Protein AF-0000000076213242 (afdb_homodimer)

Structure (mmCIF, N/CA/C/O backbone):
data_AF-0000000076213242-model_v1
#
loop_
_entity.id
_entity.type
_entity.pdbx_description
1 polymer 'Uncharacterized protein'
#
loop_
_atom_site.group_PDB
_atom_site.id
_atom_site.type_symbol
_atom_site.label_atom_id
_atom_site.label_alt_id
_atom_site.label_comp_id
_atom_site.label_asym_id
_atom_site.label_entity_id
_atom_site.label_seq_id
_atom_site.pdbx_PDB_ins_code
_atom_site.Cartn_x
_atom_site.Cartn_y
_atom_site.Cartn_z
_atom_site.occupancy
_atom_site.B_iso_or_equiv
_atom_site.auth_seq_id
_atom_site.auth_comp_id
_atom_site.auth_asym_id
_atom_site.auth_atom_id
_atom_site.pdbx_PDB_model_num
ATOM 1 N N . MET A 1 1 ? 9.289 -18.594 -24.891 1 31.36 1 MET A N 1
ATOM 2 C CA . MET A 1 1 ? 7.875 -18.328 -24.656 1 31.36 1 MET A CA 1
ATOM 3 C C . MET A 1 1 ? 7.633 -17.875 -23.219 1 31.36 1 MET A C 1
ATOM 5 O O . MET A 1 1 ? 6.742 -17.062 -22.953 1 31.36 1 MET A O 1
ATOM 9 N N . ALA A 1 2 ? 8.18 -18.656 -22.109 1 41.12 2 ALA A N 1
ATOM 10 C CA . ALA A 1 2 ? 8.242 -18.391 -20.688 1 41.12 2 ALA A CA 1
ATOM 11 C C . ALA A 1 2 ? 8.836 -17.016 -20.406 1 41.12 2 ALA A C 1
ATOM 13 O O . ALA A 1 2 ? 8.562 -16.422 -19.359 1 41.12 2 ALA A O 1
ATOM 14 N N . LYS A 1 3 ? 9.719 -16.641 -21.266 1 46.53 3 LYS A N 1
ATOM 15 C CA . LYS A 1 3 ? 10.508 -15.422 -21.312 1 46.53 3 LYS A CA 1
ATOM 16 C C . LYS A 1 3 ? 9.617 -14.188 -21.328 1 46.53 3 LYS A C 1
ATOM 18 O O . LYS A 1 3 ? 9.945 -13.172 -20.703 1 46.53 3 LYS A O 1
ATOM 23 N N . SER A 1 4 ? 8.383 -14.258 -21.953 1 49.53 4 SER A N 1
ATOM 24 C CA . SER A 1 4 ? 7.57 -13.109 -22.344 1 49.53 4 SER A CA 1
ATOM 25 C C . SER A 1 4 ? 6.75 -12.586 -21.172 1 49.53 4 SER A C 1
ATOM 27 O O . SER A 1 4 ? 6.586 -11.367 -21.016 1 49.53 4 SER A O 1
ATOM 29 N N . ARG A 1 5 ? 6.305 -13.531 -20.297 1 53.81 5 ARG A N 1
ATOM 30 C CA . ARG A 1 5 ? 5.348 -13.055 -19.297 1 53.81 5 ARG A CA 1
ATOM 31 C C . ARG A 1 5 ? 6.055 -12.359 -18.141 1 53.81 5 ARG A C 1
ATOM 33 O O . ARG A 1 5 ? 5.535 -11.391 -17.594 1 53.81 5 ARG A O 1
ATOM 40 N N . GLY A 1 6 ? 7.336 -12.852 -17.781 1 57.22 6 GLY A N 1
ATOM 41 C CA . GLY A 1 6 ? 8.141 -12.109 -16.828 1 57.22 6 GLY A CA 1
ATOM 42 C C . GLY A 1 6 ? 8.367 -10.664 -17.234 1 57.22 6 GLY A C 1
ATOM 43 O O . GLY A 1 6 ? 8.445 -9.781 -16.375 1 57.22 6 GLY A O 1
ATOM 44 N N . ASP A 1 7 ? 8.133 -10.57 -18.453 1 73.06 7 ASP A N 1
ATOM 45 C CA . ASP A 1 7 ? 8.414 -9.25 -19.016 1 73.06 7 ASP A CA 1
ATOM 46 C C . ASP A 1 7 ? 7.234 -8.305 -18.828 1 73.06 7 ASP A C 1
ATOM 48 O O . ASP A 1 7 ? 7.418 -7.113 -18.578 1 73.06 7 ASP A O 1
ATOM 52 N N . TRP A 1 8 ? 6.07 -8.961 -18.672 1 80.81 8 TRP A N 1
ATOM 53 C CA . TRP A 1 8 ? 4.91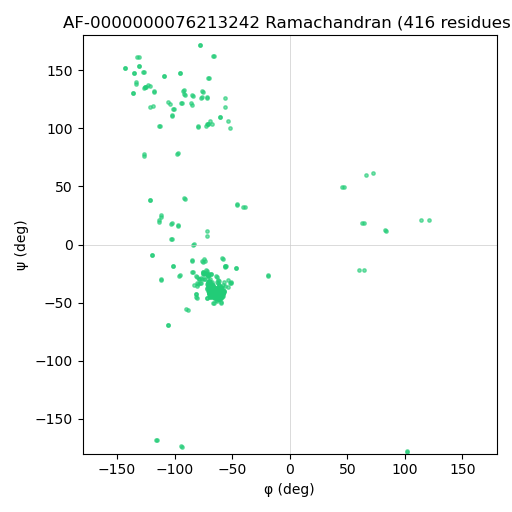4 -8.078 -18.547 1 80.81 8 TRP A CA 1
AT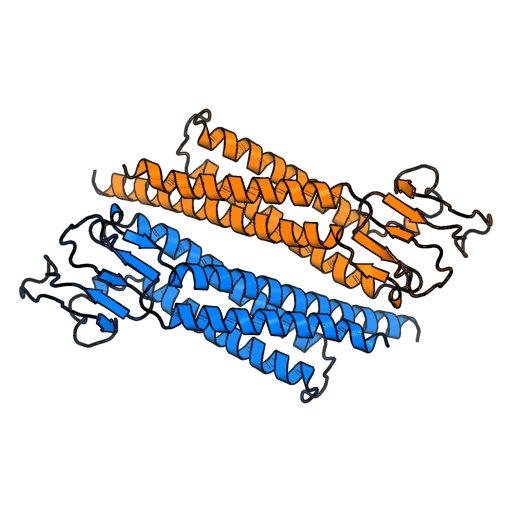OM 54 C C . TRP A 1 8 ? 4.824 -7.477 -17.156 1 80.81 8 TRP A C 1
ATOM 56 O O . TRP A 1 8 ? 4.426 -6.32 -16.984 1 80.81 8 TRP A O 1
ATOM 66 N N . LEU A 1 9 ? 5.238 -8.188 -16.156 1 86 9 LEU A N 1
ATOM 67 C CA . LEU A 1 9 ? 5.215 -7.668 -14.797 1 86 9 LEU A CA 1
ATOM 68 C C . LEU A 1 9 ? 6.258 -6.574 -14.609 1 86 9 LEU A C 1
ATOM 70 O O . LEU A 1 9 ? 6.023 -5.605 -13.883 1 86 9 LEU A O 1
ATOM 74 N N . LEU A 1 10 ? 7.367 -6.805 -15.258 1 87.62 10 LEU A N 1
ATOM 75 C CA . LEU A 1 10 ? 8.391 -5.77 -15.195 1 87.62 10 LEU A CA 1
ATOM 76 C C . LEU A 1 10 ? 7.934 -4.504 -15.906 1 87.62 10 LEU A C 1
ATOM 78 O O . LEU A 1 10 ? 8.188 -3.395 -15.438 1 87.62 10 LEU A O 1
ATOM 82 N N . VAL A 1 11 ? 7.242 -4.695 -17 1 91.06 11 VAL A N 1
ATOM 83 C CA . VAL A 1 11 ? 6.711 -3.557 -17.734 1 91.06 11 VAL A CA 1
ATOM 84 C C . VAL A 1 11 ? 5.641 -2.857 -16.906 1 91.06 11 VAL A C 1
ATOM 86 O O . VAL A 1 11 ? 5.609 -1.626 -16.828 1 91.06 11 VAL A O 1
ATOM 89 N N . ALA A 1 12 ? 4.789 -3.646 -16.297 1 91.19 12 ALA A N 1
ATOM 90 C CA . ALA A 1 12 ? 3.771 -3.072 -15.422 1 91.19 12 ALA A CA 1
ATOM 91 C C . ALA A 1 12 ? 4.41 -2.305 -14.273 1 91.19 12 ALA A C 1
ATOM 93 O O . ALA A 1 12 ? 3.961 -1.211 -13.922 1 91.19 12 ALA A O 1
ATOM 94 N N . GLY A 1 13 ? 5.465 -2.908 -13.703 1 93.69 13 GLY A N 1
ATOM 95 C CA . GLY A 1 13 ? 6.191 -2.225 -12.641 1 93.69 13 GLY A CA 1
ATOM 96 C C . GLY A 1 13 ? 6.781 -0.899 -13.086 1 93.69 13 GLY A C 1
ATOM 97 O O . GLY A 1 13 ? 6.723 0.087 -12.344 1 93.69 13 GLY A O 1
ATOM 98 N N . LEU A 1 14 ? 7.254 -0.902 -14.242 1 93.81 14 LEU A N 1
ATOM 99 C CA . LEU A 1 14 ? 7.867 0.308 -14.781 1 93.81 14 LEU A CA 1
ATOM 100 C C . LEU A 1 14 ? 6.812 1.378 -15.047 1 93.81 14 LEU A C 1
ATOM 102 O O . LEU A 1 14 ? 7.035 2.559 -14.766 1 93.81 14 LEU A O 1
ATOM 106 N N . VAL A 1 15 ? 5.695 1 -15.578 1 94.81 15 VAL A N 1
ATOM 107 C CA . VAL A 1 15 ? 4.625 1.944 -15.867 1 94.81 15 VAL A CA 1
ATOM 108 C C . VAL A 1 15 ? 4.102 2.555 -14.57 1 94.81 15 VAL A C 1
ATOM 110 O O . VAL A 1 15 ? 3.945 3.773 -14.469 1 94.81 15 VAL A O 1
ATOM 113 N N . PHE A 1 16 ? 3.914 1.715 -13.602 1 96.06 16 PHE A N 1
ATOM 114 C CA . PHE A 1 16 ? 3.438 2.213 -12.32 1 96.06 16 PHE A CA 1
ATOM 115 C C . PHE A 1 16 ? 4.48 3.113 -11.664 1 96.06 16 PHE A C 1
ATOM 117 O O . PHE A 1 16 ? 4.141 4.152 -11.094 1 96.06 16 PHE A O 1
ATOM 124 N N . SER A 1 17 ? 5.715 2.693 -11.758 1 96.69 17 SER A N 1
ATOM 125 C CA . SER A 1 17 ? 6.773 3.504 -11.164 1 96.69 17 SER A CA 1
ATOM 126 C C . SER A 1 17 ? 6.938 4.824 -11.906 1 96.69 17 SER A C 1
ATOM 128 O O . SER A 1 17 ? 7.258 5.852 -11.305 1 96.69 17 SER A O 1
ATOM 130 N N . GLY A 1 18 ? 6.738 4.789 -13.211 1 96.75 18 GLY A N 1
ATOM 131 C CA . GLY A 1 18 ? 6.801 6.023 -13.977 1 96.75 18 GLY A CA 1
ATOM 132 C C . GLY A 1 18 ? 5.719 7.02 -13.602 1 96.75 18 GLY A C 1
ATOM 133 O O . GLY A 1 18 ? 6.004 8.203 -13.391 1 96.75 18 GLY A O 1
ATOM 134 N N . PHE A 1 19 ? 4.523 6.535 -13.469 1 97.12 19 PHE A N 1
ATOM 135 C CA . PHE A 1 19 ? 3.432 7.395 -13.039 1 97.12 19 PHE A CA 1
ATOM 136 C C . PHE A 1 19 ? 3.658 7.879 -11.609 1 97.12 19 PHE A C 1
ATOM 138 O O . PHE A 1 19 ? 3.355 9.031 -11.281 1 97.12 19 PHE A O 1
ATOM 145 N N . ALA A 1 20 ? 4.129 6.969 -10.789 1 97.88 20 ALA A N 1
ATOM 146 C CA . ALA A 1 20 ? 4.426 7.348 -9.406 1 97.88 20 ALA A CA 1
ATOM 147 C C . ALA A 1 20 ? 5.441 8.484 -9.359 1 97.88 20 ALA A C 1
ATOM 149 O O . ALA A 1 20 ? 5.293 9.43 -8.57 1 97.88 20 ALA A O 1
ATOM 150 N N . LEU A 1 21 ? 6.41 8.398 -10.156 1 97.75 21 LEU A N 1
ATOM 151 C CA . LEU A 1 21 ? 7.438 9.438 -10.211 1 97.75 21 LEU A CA 1
ATOM 152 C C . LEU A 1 21 ? 6.84 10.773 -10.641 1 97.75 21 LEU A C 1
ATOM 154 O O . LEU A 1 21 ? 7.176 11.82 -10.086 1 97.75 21 LEU A O 1
ATOM 158 N N . LEU A 1 22 ? 5.973 10.727 -11.602 1 97.19 22 LEU A N 1
ATOM 159 C CA . LEU A 1 22 ? 5.328 11.938 -12.086 1 97.19 22 LEU A CA 1
ATOM 160 C C . LEU A 1 22 ? 4.551 12.625 -10.969 1 97.19 22 LEU A C 1
ATOM 162 O O . LEU A 1 22 ? 4.719 13.82 -10.734 1 97.19 22 LEU A O 1
ATOM 166 N N . PHE A 1 23 ? 3.775 11.875 -10.312 1 97.5 23 PHE A N 1
ATOM 167 C CA . PHE A 1 23 ? 2.98 12.438 -9.227 1 97.5 23 PHE A CA 1
ATOM 168 C C . PHE A 1 23 ? 3.875 12.891 -8.078 1 97.5 23 PHE A C 1
ATOM 170 O O . PHE A 1 23 ? 3.582 13.891 -7.418 1 97.5 23 PHE A O 1
ATOM 177 N N . LEU A 1 24 ? 4.906 12.148 -7.836 1 97.12 24 LEU A N 1
ATOM 178 C CA . LEU A 1 24 ? 5.828 12.516 -6.766 1 97.12 24 LEU A CA 1
ATOM 179 C C . LEU A 1 24 ? 6.531 13.836 -7.074 1 97.12 24 LEU A C 1
ATOM 181 O O . LEU A 1 24 ? 6.695 14.68 -6.191 1 97.12 24 LEU A O 1
ATOM 185 N N . VAL A 1 25 ? 6.875 14.031 -8.305 1 96.69 25 VAL A N 1
ATOM 186 C CA . VAL A 1 25 ? 7.543 15.266 -8.711 1 96.69 25 VAL A CA 1
ATOM 187 C C . VAL A 1 25 ? 6.582 16.438 -8.586 1 96.69 25 VAL A C 1
ATOM 189 O O . VAL A 1 25 ? 6.969 17.516 -8.117 1 96.69 25 VAL A O 1
ATOM 192 N N . ILE A 1 26 ? 5.367 16.188 -8.938 1 95.31 26 ILE A N 1
ATOM 193 C CA . ILE A 1 26 ? 4.363 17.25 -8.828 1 95.31 26 ILE A CA 1
ATOM 194 C C . ILE A 1 26 ? 4.188 17.641 -7.363 1 95.31 26 ILE A C 1
ATOM 196 O O . ILE A 1 26 ? 4.18 18.828 -7.027 1 95.31 26 ILE A O 1
ATOM 200 N N . GLY A 1 27 ? 4.105 16.688 -6.562 1 94.81 27 GLY A N 1
ATOM 201 C CA . GLY A 1 27 ? 3.945 16.969 -5.145 1 94.81 27 GLY A CA 1
ATOM 202 C C . GLY A 1 27 ? 5.195 17.547 -4.504 1 94.81 27 GLY A C 1
ATOM 203 O O . GLY A 1 27 ? 5.109 18.375 -3.592 1 94.81 27 GLY A O 1
ATOM 204 N N . PHE A 1 28 ? 6.285 17.156 -4.992 1 94.75 28 PHE A N 1
ATOM 205 C CA . PHE A 1 28 ? 7.566 17.594 -4.445 1 94.75 28 PHE A CA 1
ATOM 206 C C . PHE A 1 28 ? 7.855 19.031 -4.828 1 94.75 28 PHE A C 1
ATOM 208 O O . PHE A 1 28 ? 8.406 19.797 -4.031 1 94.75 28 PHE A O 1
ATOM 215 N N . ALA A 1 29 ? 7.363 19.469 -5.953 1 92.69 29 ALA A N 1
ATOM 216 C CA . ALA A 1 29 ? 7.77 20.766 -6.492 1 92.69 29 ALA A CA 1
ATOM 217 C C . ALA A 1 29 ? 6.707 21.828 -6.23 1 92.69 29 ALA A C 1
ATOM 219 O O . ALA A 1 29 ? 7 23.016 -6.234 1 92.69 29 ALA A O 1
ATOM 220 N N . THR A 1 30 ? 5.484 21.469 -5.93 1 91.5 30 THR A N 1
ATOM 221 C CA . THR A 1 30 ? 4.418 22.469 -5.805 1 91.5 30 THR A CA 1
ATOM 222 C C . THR A 1 30 ? 4.23 22.875 -4.348 1 91.5 30 THR A C 1
ATOM 224 O O . THR A 1 30 ? 4.449 22.078 -3.438 1 91.5 30 THR A O 1
ATOM 227 N N . PRO A 1 31 ? 3.848 24.125 -4.125 1 90.12 31 PRO A N 1
ATOM 228 C CA . PRO A 1 31 ? 3.59 24.609 -2.764 1 90.12 31 PRO A CA 1
ATOM 229 C C . PRO A 1 31 ? 2.133 24.438 -2.342 1 90.12 31 PRO A C 1
ATOM 231 O O . PRO A 1 31 ? 1.54 25.344 -1.759 1 90.12 31 PRO A O 1
ATOM 234 N N . HIS A 1 32 ? 1.486 23.312 -2.713 1 90.5 32 HIS A N 1
ATOM 235 C CA . HIS A 1 32 ? 0.062 23.141 -2.447 1 90.5 32 HIS A CA 1
ATOM 236 C C . HIS A 1 32 ? -0.198 21.906 -1.591 1 90.5 32 HIS A C 1
ATOM 238 O O . HIS A 1 32 ? -1.144 21.156 -1.845 1 90.5 32 HIS A O 1
ATOM 244 N N . TRP A 1 33 ? 0.698 21.688 -0.646 1 89.88 33 TRP A N 1
ATOM 245 C CA . TRP A 1 33 ? 0.417 20.609 0.296 1 89.88 33 TRP A CA 1
ATOM 246 C C . TRP A 1 33 ? -0.704 21 1.254 1 89.88 33 TRP A C 1
ATOM 248 O O . TRP A 1 33 ? -1.64 20.234 1.475 1 89.88 33 TRP A O 1
ATOM 258 N N . LEU A 1 34 ? -0.53 22.25 1.741 1 87.31 34 LEU A N 1
ATOM 259 C CA . LEU A 1 34 ? -1.499 22.828 2.668 1 87.31 34 LEU A CA 1
ATOM 260 C C . LEU A 1 34 ? -1.996 24.172 2.166 1 87.31 34 LEU A C 1
ATOM 262 O O . LEU A 1 34 ? -1.209 24.984 1.675 1 87.31 34 LEU A O 1
ATOM 266 N N . GLU A 1 35 ? -3.322 24.328 2.262 1 86.31 35 GLU A N 1
ATOM 267 C CA . GLU A 1 35 ? -3.896 25.594 1.806 1 86.31 35 GLU A CA 1
ATOM 268 C C . GLU A 1 35 ? -4.922 26.125 2.803 1 86.31 35 GLU A C 1
ATOM 270 O O . GLU A 1 35 ? -5.605 25.344 3.473 1 86.31 35 GLU A O 1
ATOM 275 N N . LEU A 1 36 ? -4.98 27.422 2.869 1 81.5 36 LEU A N 1
ATOM 276 C CA . LEU A 1 36 ? -5.977 28.094 3.703 1 81.5 36 LEU A CA 1
ATOM 277 C C . LEU A 1 36 ? -7.352 28.031 3.047 1 81.5 36 LEU A C 1
ATOM 279 O O . LEU A 1 36 ? -7.477 28.234 1.834 1 81.5 36 LEU A O 1
ATOM 283 N N . ASP A 1 37 ? -8.258 27.625 3.932 1 74.12 37 ASP A N 1
ATOM 284 C CA . ASP A 1 37 ? -9.633 27.641 3.434 1 74.12 37 ASP A CA 1
ATOM 285 C C . ASP A 1 37 ? -10.141 29.062 3.273 1 74.12 37 ASP A C 1
ATOM 287 O O . ASP A 1 37 ? -10.266 29.797 4.254 1 74.12 37 ASP A O 1
ATOM 291 N N . THR A 1 38 ? -10.195 29.5 2.119 1 65.88 38 THR A N 1
ATOM 292 C CA . THR A 1 38 ? -10.594 30.859 1.806 1 65.88 38 THR A CA 1
ATOM 293 C C . THR A 1 38 ? -11.977 31.172 2.375 1 65.88 38 THR A C 1
ATOM 295 O O . THR A 1 38 ? -12.398 32.312 2.402 1 65.88 38 THR A O 1
ATOM 298 N N . LYS A 1 39 ? -12.727 30.125 2.697 1 62.72 39 LYS A N 1
ATOM 299 C CA . LYS A 1 39 ? -14.062 30.406 3.221 1 62.72 39 LYS A CA 1
ATOM 300 C C . LYS A 1 39 ? -13.984 31.141 4.555 1 62.72 39 LYS A C 1
ATOM 302 O O . LYS A 1 39 ? -14.93 31.844 4.941 1 62.72 39 LYS A O 1
ATOM 307 N N . PHE A 1 40 ? -12.859 30.844 5.184 1 56.56 40 PHE A N 1
ATOM 308 C CA . PHE A 1 40 ? -12.758 31.516 6.469 1 56.56 40 PHE A CA 1
ATOM 309 C C . PHE A 1 40 ? -11.922 32.781 6.352 1 56.56 40 PHE A C 1
ATOM 311 O O . PHE A 1 40 ? -10.773 32.75 5.902 1 56.56 40 PHE A O 1
ATOM 318 N N . ILE A 1 41 ? -12.383 33.812 5.887 1 51.84 41 ILE A N 1
ATOM 319 C CA . ILE A 1 41 ? -11.805 35.125 5.719 1 51.84 41 ILE A CA 1
ATOM 320 C C . ILE A 1 41 ? -10.961 35.5 6.941 1 51.84 41 ILE A C 1
ATOM 322 O O . ILE A 1 41 ? -11.438 36.156 7.859 1 51.84 41 ILE A O 1
ATOM 326 N N . THR A 1 42 ? -10.344 34.406 7.555 1 54.72 42 THR A N 1
ATOM 327 C CA . THR A 1 42 ? -9.586 34.969 8.656 1 54.72 42 THR A CA 1
ATOM 328 C C . THR A 1 42 ? -8.164 35.312 8.227 1 54.72 42 THR A C 1
ATOM 330 O O . THR A 1 42 ? -7.625 34.656 7.316 1 54.72 42 THR A O 1
ATOM 333 N N . ASN A 1 43 ? -7.664 36.5 8.461 1 52.84 43 ASN A N 1
ATOM 334 C CA . ASN A 1 43 ? -6.348 37.125 8.32 1 52.84 43 ASN A CA 1
ATOM 335 C C . ASN A 1 43 ? -5.242 36.219 8.859 1 52.84 43 ASN A C 1
ATOM 337 O O . ASN A 1 43 ? -4.352 36.688 9.57 1 52.84 43 ASN A O 1
ATOM 341 N N . SER A 1 44 ? -5.301 35 8.758 1 59.44 44 SER A N 1
ATOM 342 C CA . SER A 1 44 ? -4.25 34.219 9.398 1 59.44 44 SER A CA 1
ATOM 343 C C . SER A 1 44 ? -2.93 34.344 8.648 1 59.44 44 SER A C 1
ATOM 345 O O . SER A 1 44 ? -1.863 34.094 9.203 1 59.44 44 SER A O 1
ATOM 347 N N . GLY A 1 45 ? -2.84 35.25 7.75 1 71 45 GLY A N 1
ATOM 348 C CA . GLY A 1 45 ? -1.608 35.562 7.039 1 71 45 GLY A CA 1
ATOM 349 C C . GLY A 1 45 ? -1.057 34.375 6.27 1 71 45 GLY A C 1
ATOM 350 O O . GLY A 1 45 ? -0.324 34.531 5.297 1 71 45 GLY A O 1
ATOM 351 N N . PHE A 1 46 ? -1.416 33.094 6.617 1 78.12 46 PHE A N 1
ATOM 352 C CA . PHE A 1 46 ? -0.917 31.906 5.93 1 78.12 46 PHE A CA 1
ATOM 353 C C . PHE A 1 46 ? -1.751 31.609 4.691 1 78.12 46 PHE A C 1
ATOM 355 O O . PHE A 1 46 ? -2.982 31.656 4.742 1 78.12 46 PHE A O 1
ATOM 362 N N . GLU A 1 47 ? -1.086 31.453 3.576 1 83.38 47 GLU A N 1
ATOM 363 C CA . GLU A 1 47 ? -1.803 31.156 2.338 1 83.38 47 GLU A CA 1
ATOM 364 C C . GLU A 1 47 ? -1.635 29.703 1.934 1 83.38 47 GLU A C 1
ATOM 366 O O . GLU A 1 47 ? -2.605 28.938 1.918 1 83.38 47 GLU A O 1
ATOM 371 N N . LYS A 1 48 ? -0.463 29.391 1.548 1 87.88 48 LYS A N 1
ATOM 372 C CA . LYS A 1 48 ? -0.186 28.016 1.113 1 87.88 48 LYS A CA 1
ATOM 373 C C . LYS A 1 48 ? 1.208 27.578 1.549 1 87.88 48 LYS A C 1
ATOM 375 O O . LYS A 1 48 ? 2.09 28.406 1.77 1 87.88 48 LYS A O 1
ATOM 380 N N . LEU A 1 49 ? 1.325 26.297 1.726 1 88.44 49 LEU A N 1
ATOM 381 C CA . LEU A 1 49 ? 2.596 25.719 2.148 1 88.44 49 LEU A CA 1
ATOM 382 C C . LEU A 1 49 ? 2.91 24.469 1.348 1 88.44 49 LEU A C 1
ATOM 384 O O . LEU A 1 49 ? 2.023 23.641 1.091 1 88.44 49 LEU A O 1
ATOM 388 N N . GLY A 1 50 ? 4.098 24.406 0.829 1 90.06 50 GLY A N 1
ATOM 389 C CA . GLY A 1 50 ? 4.641 23.203 0.214 1 90.06 50 GLY A CA 1
ATOM 390 C C . GLY A 1 50 ? 5.852 22.656 0.948 1 90.06 50 GLY A C 1
ATOM 391 O O . GLY A 1 50 ? 6.113 23.031 2.092 1 90.06 50 GLY A O 1
ATOM 392 N N . LEU A 1 51 ? 6.52 21.75 0.328 1 90.56 51 LEU A N 1
ATOM 393 C CA . LEU A 1 51 ? 7.688 21.156 0.97 1 90.56 51 LEU A CA 1
ATOM 394 C C . LEU A 1 51 ? 8.836 22.156 1.037 1 90.56 51 LEU A C 1
ATOM 396 O O . LEU A 1 51 ? 9.578 22.188 2.021 1 90.56 51 LEU A O 1
ATOM 400 N N . TRP A 1 52 ? 8.859 22.938 -0.029 1 91.75 52 TRP A N 1
ATOM 401 C CA . TRP A 1 52 ? 10.039 23.797 -0.114 1 91.75 52 TRP A CA 1
ATOM 402 C C . TRP A 1 52 ? 9.641 25.266 -0.115 1 91.75 52 TRP A C 1
ATOM 404 O O . TRP A 1 52 ? 10.492 26.156 0.02 1 91.75 52 TRP A O 1
ATOM 414 N N . GLU A 1 53 ? 8.375 25.562 -0.222 1 91.38 53 GLU A N 1
ATOM 415 C CA . GLU A 1 53 ? 7.93 26.938 -0.323 1 91.38 53 GLU A CA 1
ATOM 416 C C . GLU A 1 53 ? 6.75 27.219 0.61 1 91.38 53 GLU A C 1
ATOM 418 O O . GLU A 1 53 ? 5.879 26.359 0.782 1 91.38 53 GLU A O 1
ATOM 423 N N . ALA A 1 54 ? 6.875 28.359 1.193 1 88.19 54 ALA A N 1
ATOM 424 C CA . ALA A 1 54 ? 5.766 28.859 2.01 1 88.19 54 ALA A CA 1
ATOM 425 C C . ALA A 1 54 ? 5.273 30.203 1.511 1 88.19 54 ALA A C 1
ATOM 427 O O . ALA A 1 54 ? 6.074 31.062 1.111 1 88.19 54 ALA A O 1
ATOM 428 N N . CYS A 1 55 ? 4 30.297 1.477 1 86.56 55 CYS A N 1
ATOM 429 C CA . CYS A 1 55 ? 3.404 31.547 1.007 1 86.56 55 CYS A CA 1
ATOM 430 C C . CYS A 1 55 ? 2.578 32.188 2.105 1 86.56 55 CYS A C 1
ATOM 432 O O . CYS A 1 55 ? 1.738 31.547 2.73 1 86.56 55 CYS A O 1
ATOM 434 N N . PHE A 1 56 ? 2.838 33.5 2.279 1 84.25 56 PHE A N 1
ATOM 435 C CA . PHE A 1 56 ? 2.115 34.25 3.287 1 84.25 56 PHE A CA 1
ATOM 436 C C . PHE A 1 56 ? 1.491 35.5 2.674 1 84.25 56 PHE A C 1
ATOM 438 O O . PHE A 1 56 ? 1.892 35.938 1.591 1 84.25 56 PHE A O 1
ATOM 445 N N . ASN A 1 57 ? 0.385 35.812 3.262 1 83.25 57 ASN A N 1
ATOM 446 C CA . ASN A 1 57 ? -0.254 37.062 2.875 1 83.25 57 ASN A CA 1
ATOM 447 C C . ASN A 1 57 ? -0.246 38.094 4.02 1 83.25 57 ASN A C 1
ATOM 449 O O . ASN A 1 57 ? -1.109 38.031 4.898 1 83.25 57 ASN A O 1
ATOM 453 N N . ASN A 1 58 ? 0.682 39.062 3.936 1 77.94 58 ASN A N 1
ATOM 454 C CA . ASN A 1 58 ? 0.814 40.156 4.91 1 77.94 58 ASN A CA 1
ATOM 455 C C . ASN A 1 58 ? 0.763 39.625 6.34 1 77.94 58 ASN A C 1
ATOM 457 O O . ASN A 1 58 ? -0.007 40.125 7.164 1 77.94 58 ASN A O 1
ATOM 461 N N . TRP A 1 59 ? 1.57 38.625 6.523 1 76.06 59 TRP A N 1
ATOM 462 C CA . TRP A 1 59 ? 1.636 38 7.836 1 76.06 59 TRP A CA 1
ATOM 463 C C . TRP A 1 59 ? 2.758 38.594 8.68 1 76.06 59 TRP A C 1
ATOM 465 O O . TRP A 1 59 ? 3.863 38.812 8.18 1 76.06 59 TRP A O 1
ATOM 475 N N . ALA A 1 60 ? 2.35 39.125 9.836 1 66.94 60 ALA A N 1
ATOM 476 C CA . ALA A 1 60 ? 3.338 39.656 10.773 1 66.94 60 ALA A CA 1
ATOM 477 C C . ALA A 1 60 ? 3.572 38.688 11.922 1 66.94 60 ALA A C 1
ATOM 479 O O . ALA A 1 60 ? 2.619 38.156 12.516 1 66.94 60 ALA A O 1
ATOM 480 N N . TYR A 1 61 ? 4.777 38.094 11.93 1 62.47 61 TYR A N 1
ATOM 481 C CA . TYR A 1 61 ? 5.117 37.188 13.031 1 62.47 61 TYR A CA 1
ATOM 482 C C . TYR A 1 61 ? 5.086 37.938 14.359 1 62.47 61 TYR A C 1
ATOM 484 O O . TYR A 1 61 ? 5.746 38.969 14.523 1 62.47 61 TYR A O 1
ATOM 492 N N . TYR A 1 62 ? 4.141 37.594 15.055 1 57.97 62 TYR A N 1
ATOM 493 C CA . TYR A 1 62 ? 3.918 38.344 16.297 1 57.97 62 TYR A CA 1
ATOM 494 C C . TYR A 1 62 ? 5.195 38.406 17.125 1 57.97 62 TYR A C 1
ATOM 496 O O . TYR A 1 62 ? 5.426 39.375 17.828 1 57.97 62 TYR A O 1
ATOM 504 N N . ARG A 1 63 ? 6.09 37.344 17.109 1 56.53 63 ARG A N 1
ATOM 505 C CA . ARG A 1 63 ? 7.203 37.406 18.047 1 56.53 63 ARG A CA 1
ATOM 506 C C . ARG A 1 63 ? 8.359 38.219 17.484 1 56.53 63 ARG A C 1
ATOM 508 O O . ARG A 1 63 ? 9.352 38.438 18.188 1 56.53 63 ARG A O 1
ATOM 515 N N . ASP A 1 64 ? 8.234 38.469 16.156 1 57.5 64 ASP A N 1
ATOM 516 C CA . ASP A 1 64 ? 9.383 39.219 15.664 1 57.5 64 ASP A CA 1
ATOM 517 C C . ASP A 1 64 ? 9.25 40.719 16.016 1 57.5 64 ASP A C 1
ATOM 519 O O . ASP A 1 64 ? 8.227 41.344 15.734 1 57.5 64 ASP A O 1
ATOM 523 N N . TYR A 1 65 ? 9.914 41.156 16.984 1 56.75 65 TYR A N 1
ATOM 524 C CA . TYR A 1 65 ? 10.016 42.531 17.438 1 56.75 65 TYR A CA 1
ATOM 525 C C . TYR A 1 65 ? 10.273 43.469 16.266 1 56.75 65 TYR A C 1
ATOM 527 O O . TYR A 1 65 ? 9.992 44.656 16.344 1 56.75 65 TYR A O 1
ATOM 535 N N . THR A 1 66 ? 10.75 42.938 15.188 1 57.16 66 THR A N 1
ATOM 536 C CA . THR A 1 66 ? 11.172 43.875 14.148 1 57.16 66 THR A CA 1
ATOM 537 C C . THR A 1 66 ? 9.977 44.312 13.297 1 57.16 66 THR A C 1
ATOM 539 O O . THR A 1 66 ? 10.047 45.312 12.586 1 57.16 66 THR A O 1
ATOM 542 N N . GLY A 1 67 ? 8.656 43.781 13.609 1 61.75 67 GLY A N 1
ATOM 543 C CA . GLY A 1 67 ? 7.441 44.188 12.922 1 61.75 67 GLY A CA 1
ATOM 544 C C . GLY A 1 67 ? 7.453 43.844 11.438 1 61.75 67 GLY A C 1
ATOM 545 O O . GLY A 1 67 ? 6.793 44.531 10.641 1 61.75 67 GLY A O 1
ATOM 546 N N . LYS A 1 68 ? 8.312 42.906 10.914 1 71.88 68 LYS A N 1
ATOM 547 C CA . LYS A 1 68 ? 8.391 42.625 9.484 1 71.88 68 LYS A CA 1
ATOM 548 C C . LYS A 1 68 ? 7.207 41.781 9.031 1 71.88 68 LYS A C 1
ATOM 550 O O . LYS A 1 68 ? 6.82 40.812 9.719 1 71.88 68 LYS A O 1
ATOM 555 N N . THR A 1 69 ? 6.52 42.344 7.953 1 78.62 69 THR A N 1
ATOM 556 C CA . THR A 1 69 ? 5.402 41.625 7.348 1 78.62 69 THR A CA 1
ATOM 557 C C . THR A 1 69 ? 5.879 40.781 6.176 1 78.62 69 THR A C 1
ATOM 559 O O . THR A 1 69 ? 6.766 41.188 5.422 1 78.62 69 THR A O 1
ATOM 562 N N . TYR A 1 70 ? 5.473 39.562 6.148 1 79.44 70 TYR A N 1
ATOM 563 C CA . TYR A 1 70 ? 5.867 38.625 5.098 1 79.44 70 TYR A CA 1
ATOM 564 C C . TYR A 1 70 ? 4.758 38.469 4.062 1 79.44 70 TYR A C 1
ATOM 566 O O . TYR A 1 70 ? 3.605 38.188 4.41 1 79.44 70 TYR A O 1
ATOM 574 N N . ASN A 1 71 ? 5.133 38.906 2.803 1 80.5 71 ASN A N 1
ATOM 575 C CA . ASN A 1 71 ? 4.188 38.812 1.697 1 80.5 71 ASN A CA 1
ATOM 576 C C . ASN A 1 71 ? 4.785 38.062 0.514 1 80.5 71 ASN A C 1
ATOM 578 O O . ASN A 1 71 ? 5.938 38.281 0.149 1 80.5 71 ASN A O 1
ATOM 582 N N . GLY A 1 72 ? 3.9 37.125 -0.047 1 82.25 72 GLY A N 1
ATOM 583 C CA . GLY A 1 72 ? 4.348 36.406 -1.219 1 82.25 72 GLY A CA 1
ATOM 584 C C . GLY A 1 72 ? 4.816 35 -0.896 1 82.25 72 GLY A C 1
ATOM 585 O O . GLY A 1 72 ? 4.602 34.5 0.214 1 82.25 72 GLY A O 1
ATOM 586 N N . CYS A 1 73 ? 5.281 34.281 -1.989 1 86.19 73 CYS A N 1
ATOM 587 C CA . CYS A 1 73 ? 5.793 32.938 -1.88 1 86.19 73 CYS A CA 1
ATOM 588 C C . CYS A 1 73 ? 7.316 32.906 -1.97 1 86.19 73 CYS A C 1
ATOM 590 O O . CYS A 1 73 ? 7.891 33.469 -2.914 1 86.19 73 CYS A O 1
ATOM 592 N N . TRP A 1 74 ? 7.965 32.406 -0.949 1 86.19 74 TRP A N 1
ATOM 593 C CA . TRP A 1 74 ? 9.422 32.281 -0.942 1 86.19 74 TRP A CA 1
ATOM 594 C C . TRP A 1 74 ? 9.875 30.906 -0.529 1 86.19 74 TRP A C 1
ATOM 596 O O . TRP A 1 74 ? 9.109 30.156 0.085 1 86.19 74 TRP A O 1
ATOM 606 N N . TRP A 1 75 ? 11.109 30.656 -0.89 1 88.75 75 TRP A N 1
ATOM 607 C CA . TRP A 1 75 ? 11.727 29.391 -0.468 1 88.75 75 TRP A CA 1
ATOM 608 C C . TRP A 1 75 ? 11.992 29.406 1.033 1 88.75 75 TRP A C 1
ATOM 610 O O . TRP A 1 75 ? 12.43 30.406 1.59 1 88.75 75 TRP A O 1
ATOM 620 N N . ILE A 1 76 ? 11.797 28.266 1.568 1 88 76 ILE A N 1
ATOM 621 C CA . ILE A 1 76 ? 11.914 28.125 3.016 1 88 76 ILE A CA 1
ATOM 622 C C . ILE A 1 76 ? 13.344 28.453 3.449 1 88 76 ILE A C 1
ATOM 624 O O . ILE A 1 76 ? 13.562 29 4.531 1 88 76 ILE A O 1
ATOM 628 N N . PHE A 1 77 ? 14.359 28.141 2.6 1 86.75 77 PHE A N 1
ATOM 629 C CA . PHE A 1 77 ? 15.75 28.359 2.969 1 86.75 77 PHE A CA 1
ATOM 630 C C . PHE A 1 77 ? 16.25 29.688 2.396 1 86.75 77 PHE A C 1
ATOM 632 O O . PHE A 1 77 ? 17.453 29.953 2.385 1 86.75 77 PHE A O 1
ATOM 639 N N . SER A 1 78 ? 15.352 30.562 1.979 1 84.62 78 SER A N 1
ATOM 640 C CA . SER A 1 78 ? 15.75 31.859 1.462 1 84.62 78 SER A CA 1
ATOM 641 C C . SER A 1 78 ? 16.109 32.812 2.594 1 84.62 78 SER A C 1
ATOM 643 O O . SER A 1 78 ? 15.805 32.562 3.758 1 84.62 78 SER A O 1
ATOM 645 N N . TYR A 1 79 ? 16.625 33.938 2.27 1 81.62 79 TYR A N 1
ATOM 646 C CA . TYR A 1 79 ? 17.062 34.938 3.225 1 81.62 79 TYR A CA 1
ATOM 647 C C . TYR A 1 79 ? 15.875 35.656 3.848 1 81.62 79 TYR A C 1
ATOM 649 O O . TYR A 1 79 ? 15.914 36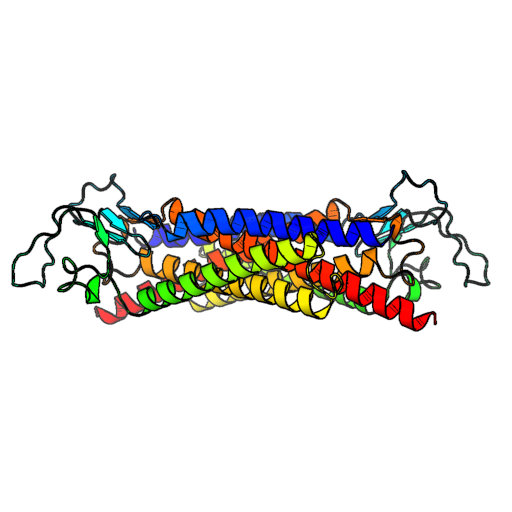.031 5.023 1 81.62 79 TYR A O 1
ATOM 657 N N . GLU A 1 80 ? 14.789 35.625 3.072 1 79.5 80 GLU A N 1
ATOM 658 C CA . GLU A 1 80 ? 13.609 36.344 3.545 1 79.5 80 GLU A CA 1
ATOM 659 C C . GLU A 1 80 ? 13.008 35.656 4.77 1 79.5 80 GLU A C 1
ATOM 661 O O . GLU A 1 80 ? 12.461 36.312 5.652 1 79.5 80 GLU A O 1
ATOM 666 N N . TYR A 1 81 ? 13.188 34.344 4.832 1 83.12 81 TYR A N 1
ATOM 667 C CA . TYR A 1 81 ? 12.555 33.594 5.918 1 83.12 81 TYR A CA 1
ATOM 668 C C . TYR A 1 81 ? 13.57 33.25 7.008 1 83.12 81 TYR A C 1
ATOM 670 O O . TYR A 1 81 ? 13.281 32.469 7.902 1 83.12 81 TYR A O 1
ATOM 678 N N . ARG A 1 82 ? 14.688 33.875 7.109 1 80.81 82 ARG A N 1
ATOM 679 C CA . ARG A 1 82 ? 15.758 33.594 8.062 1 80.81 82 ARG A CA 1
ATOM 680 C C . ARG A 1 82 ? 15.297 33.844 9.492 1 80.81 82 ARG A C 1
ATOM 682 O O . ARG A 1 82 ? 15.492 33 10.375 1 80.81 82 ARG A O 1
ATOM 689 N N . PRO A 1 83 ? 14.547 34.906 9.773 1 78.88 83 PRO A N 1
ATOM 690 C CA . PRO A 1 83 ? 14.141 35.156 11.164 1 78.88 83 PRO A CA 1
ATOM 691 C C . PRO A 1 83 ? 13.039 34.188 11.625 1 78.88 83 PRO A C 1
ATOM 693 O O . PRO A 1 83 ? 12.914 33.906 12.82 1 78.88 83 PRO A O 1
ATOM 696 N N . ILE A 1 84 ? 12.266 33.656 10.703 1 78.69 84 ILE A N 1
ATOM 697 C CA . ILE A 1 84 ? 11.133 32.812 11.086 1 78.69 84 ILE A CA 1
ATOM 698 C C . ILE A 1 84 ? 11.383 31.391 10.641 1 78.69 84 ILE A C 1
ATOM 700 O O . ILE A 1 84 ? 10.445 30.594 10.539 1 78.69 84 ILE A O 1
ATOM 704 N N . TRP A 1 85 ? 12.586 31.078 10.43 1 81.75 85 TRP A N 1
ATOM 705 C CA . TRP A 1 85 ? 12.906 29.75 9.898 1 81.75 85 TRP A CA 1
ATOM 706 C C . TRP A 1 85 ? 12.539 28.656 10.906 1 81.75 85 TRP A C 1
ATOM 708 O O . TRP A 1 85 ? 12.008 27.609 10.531 1 81.75 85 TRP A O 1
ATOM 718 N N . SER A 1 86 ? 12.766 28.875 12.078 1 79.5 86 SER A N 1
ATOM 719 C CA . SER A 1 86 ? 12.484 27.875 13.102 1 79.5 86 SER A CA 1
ATOM 720 C C . SER A 1 86 ? 10.984 27.656 13.258 1 79.5 86 SER A C 1
ATOM 722 O O . SER A 1 86 ? 10.547 26.547 13.617 1 79.5 86 SER A O 1
ATOM 724 N N . TYR A 1 87 ? 10.227 28.656 12.906 1 79.19 87 TYR A N 1
ATOM 725 C CA . TYR A 1 87 ? 8.781 28.562 13 1 79.19 87 TYR A CA 1
ATOM 726 C C . TYR A 1 87 ? 8.203 27.828 11.805 1 79.19 87 TYR A C 1
ATOM 728 O O . TYR A 1 87 ? 7.336 26.953 11.953 1 79.19 87 TYR A O 1
ATOM 736 N N . ILE A 1 88 ? 8.719 28.141 10.648 1 78.88 88 ILE A N 1
ATOM 737 C CA . ILE A 1 88 ? 8.172 27.594 9.406 1 78.88 88 ILE A CA 1
ATOM 738 C C . ILE A 1 88 ? 8.68 26.156 9.219 1 78.88 88 ILE A C 1
ATOM 740 O O . ILE A 1 88 ? 7.977 25.312 8.656 1 78.88 88 ILE A O 1
ATOM 744 N N . ASN A 1 89 ? 9.883 25.906 9.742 1 86.38 89 ASN A N 1
ATOM 745 C CA . ASN A 1 89 ? 10.508 24.625 9.469 1 86.38 89 ASN A CA 1
ATOM 746 C C . ASN A 1 89 ? 10.922 23.906 10.758 1 86.38 89 ASN A C 1
ATOM 748 O O . ASN A 1 89 ? 12.109 23.719 11.008 1 86.38 89 ASN A O 1
ATOM 752 N N . PRO A 1 90 ? 9.906 23.375 11.375 1 88.25 90 PRO A N 1
ATOM 753 C CA . PRO A 1 90 ? 10.258 22.578 12.562 1 88.25 90 PRO A CA 1
ATOM 754 C C . PRO A 1 90 ? 11.055 21.328 12.211 1 88.25 90 PRO A C 1
ATOM 756 O O . PRO A 1 90 ? 11.117 20.922 11.047 1 88.25 90 PRO A O 1
ATOM 759 N N . PRO A 1 91 ? 11.688 20.781 13.195 1 89.81 91 PRO A N 1
ATOM 760 C CA . PRO A 1 91 ? 12.562 19.625 12.914 1 89.81 91 PRO A CA 1
ATOM 761 C C . PRO A 1 91 ? 11.812 18.469 12.258 1 89.81 91 PRO A C 1
ATOM 763 O O . PRO A 1 91 ? 12.375 17.766 11.422 1 89.81 91 PRO A O 1
ATOM 766 N N . TRP A 1 92 ? 10.602 18.141 12.703 1 89.94 92 TRP A N 1
ATOM 767 C CA . TRP A 1 92 ? 9.867 17.047 12.078 1 89.94 92 TRP A CA 1
ATOM 768 C C . TRP A 1 92 ? 9.625 17.328 10.594 1 89.94 92 TRP A C 1
ATOM 770 O O . TRP A 1 92 ? 9.617 16.406 9.773 1 89.94 92 TRP A O 1
ATOM 780 N N . PHE A 1 93 ? 9.383 18.578 10.227 1 92.5 93 PHE A N 1
ATOM 781 C CA . PHE A 1 93 ? 9.164 18.953 8.836 1 92.5 93 PHE A CA 1
ATOM 782 C C . PHE A 1 93 ? 10.461 18.844 8.039 1 92.5 93 PHE A C 1
ATOM 784 O O . PHE A 1 93 ? 10.445 18.406 6.891 1 92.5 93 PHE A O 1
ATOM 791 N N . LEU A 1 94 ? 11.539 19.281 8.625 1 93.31 94 LEU A N 1
ATOM 792 C CA . LEU A 1 94 ? 12.844 19.109 7.988 1 93.31 94 LEU A CA 1
ATOM 793 C C . LEU A 1 94 ? 13.125 17.641 7.703 1 93.31 94 LEU A C 1
ATOM 795 O O . LEU A 1 94 ? 13.68 17.297 6.652 1 93.31 94 LEU A O 1
ATOM 799 N N . GLY A 1 95 ? 12.742 16.812 8.664 1 94 95 GLY A N 1
ATOM 800 C CA . GLY A 1 95 ? 12.875 15.375 8.453 1 94 95 GLY A CA 1
ATOM 801 C C . GLY A 1 95 ? 12.094 14.875 7.25 1 94 95 GLY A C 1
ATOM 802 O O . GLY A 1 95 ? 12.594 14.062 6.469 1 94 95 GLY A O 1
ATOM 803 N N . ILE A 1 96 ? 10.898 15.312 7.137 1 95.81 96 ILE A N 1
ATOM 804 C CA . ILE A 1 96 ? 10.055 14.922 6.012 1 95.81 96 ILE A CA 1
ATOM 805 C C . ILE A 1 96 ? 10.688 15.398 4.707 1 95.81 96 ILE A C 1
ATOM 807 O O . ILE A 1 96 ? 10.68 14.68 3.703 1 95.81 96 ILE A O 1
ATOM 811 N N . GLN A 1 97 ? 11.273 16.609 4.711 1 95.31 97 GLN A N 1
ATOM 812 C CA . GLN A 1 97 ? 11.914 17.172 3.52 1 95.31 97 GLN A CA 1
ATOM 813 C C . GLN A 1 97 ? 13.078 16.281 3.064 1 95.31 97 GLN A C 1
ATOM 815 O O . GLN A 1 97 ? 13.203 15.984 1.876 1 95.31 97 GLN A O 1
ATOM 820 N N . VAL A 1 98 ? 13.82 15.914 3.992 1 95.69 98 VAL A N 1
ATOM 821 C CA . VAL A 1 98 ? 14.977 15.078 3.68 1 95.69 98 VAL A CA 1
ATOM 822 C C . VAL A 1 98 ? 14.508 13.703 3.205 1 95.69 98 VAL A C 1
ATOM 824 O O . VAL A 1 98 ? 15 13.188 2.199 1 95.69 98 VAL A O 1
ATOM 827 N N . MET A 1 99 ? 13.562 13.148 3.887 1 97.25 99 MET A N 1
ATOM 828 C CA . MET A 1 99 ? 13.07 11.82 3.547 1 97.25 99 MET A CA 1
ATOM 829 C C . MET A 1 99 ? 12.391 11.82 2.178 1 97.25 99 MET A C 1
ATOM 831 O O . MET A 1 99 ? 12.539 10.867 1.408 1 97.25 99 MET A O 1
ATOM 835 N N . MET A 1 100 ? 11.688 12.828 1.946 1 97.19 100 MET A N 1
ATOM 836 C CA . MET A 1 100 ? 11.023 12.914 0.65 1 97.19 100 MET A CA 1
ATOM 837 C C . MET A 1 100 ? 12.039 13.078 -0.475 1 97.19 100 MET A C 1
ATOM 839 O O . MET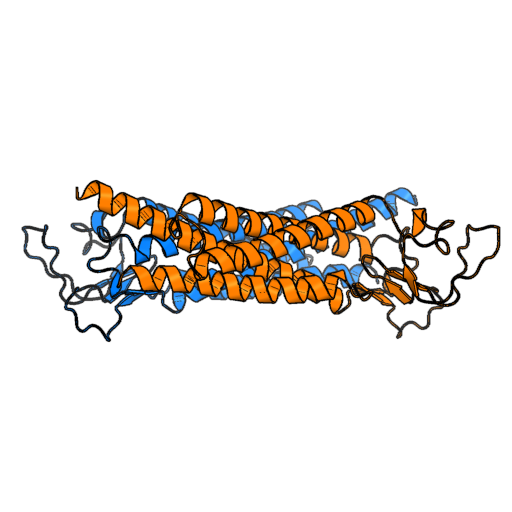 A 1 100 ? 11.828 12.594 -1.587 1 97.19 100 MET A O 1
ATOM 843 N N . THR A 1 101 ? 13.117 13.805 -0.209 1 97.31 101 THR A N 1
ATOM 844 C CA . THR A 1 101 ? 14.18 13.922 -1.202 1 97.31 101 THR A CA 1
ATOM 845 C C . THR A 1 101 ? 14.812 12.562 -1.481 1 97.31 101 THR A C 1
ATOM 847 O O . THR A 1 101 ? 15.062 12.219 -2.637 1 97.31 101 THR A O 1
ATOM 850 N N . LEU A 1 102 ? 15.023 11.844 -0.439 1 96.88 102 LEU A N 1
ATOM 851 C CA . LEU A 1 102 ? 15.562 10.5 -0.602 1 96.88 102 LEU A CA 1
ATOM 852 C C . LEU A 1 102 ? 14.602 9.617 -1.387 1 96.88 102 LEU A C 1
ATOM 854 O O . LEU A 1 102 ? 15.023 8.836 -2.238 1 96.88 102 LEU A O 1
ATOM 858 N N . ALA A 1 103 ? 13.312 9.742 -1.052 1 97.19 103 ALA A N 1
ATOM 859 C CA . ALA A 1 103 ? 12.305 8.969 -1.765 1 97.19 103 ALA A CA 1
ATOM 860 C C . ALA A 1 103 ? 12.281 9.328 -3.246 1 97.19 103 ALA A C 1
ATOM 862 O O . ALA A 1 103 ? 12.125 8.453 -4.102 1 97.19 103 ALA A O 1
ATOM 863 N N . LEU A 1 104 ? 12.422 10.562 -3.539 1 97.38 104 LEU A N 1
ATOM 864 C CA . LEU A 1 104 ? 12.438 11.016 -4.926 1 97.38 104 LEU A CA 1
ATOM 865 C C . LEU A 1 104 ? 13.641 10.445 -5.668 1 97.38 104 LEU A C 1
ATOM 867 O O . LEU A 1 104 ? 13.508 9.945 -6.785 1 97.38 104 LEU A O 1
ATOM 871 N N . LEU A 1 105 ? 14.789 10.516 -5.02 1 97.62 105 LEU A N 1
ATOM 872 C CA . LEU A 1 105 ? 16 9.977 -5.633 1 97.62 105 LEU A CA 1
ATOM 873 C C . LEU A 1 105 ? 15.883 8.477 -5.848 1 97.62 105 LEU A C 1
ATOM 875 O O . LEU A 1 105 ? 16.312 7.957 -6.879 1 97.62 105 LEU A O 1
ATOM 879 N N . ALA A 1 106 ? 15.367 7.844 -4.898 1 97.44 106 ALA A N 1
ATOM 880 C CA . ALA A 1 106 ? 15.172 6.398 -5.02 1 97.44 106 ALA A CA 1
ATOM 881 C C . ALA A 1 106 ? 14.234 6.066 -6.176 1 97.44 106 ALA A C 1
ATOM 883 O O . ALA A 1 106 ? 14.5 5.145 -6.949 1 97.44 106 ALA A O 1
ATOM 884 N N . GLU A 1 107 ? 13.172 6.805 -6.281 1 97.62 107 GLU A N 1
ATOM 885 C CA . GLU A 1 107 ? 12.211 6.543 -7.352 1 97.62 107 GLU A CA 1
ATOM 886 C C . GLU A 1 107 ? 12.828 6.809 -8.719 1 97.62 107 GLU A C 1
ATOM 888 O O . GLU A 1 107 ? 12.555 6.078 -9.68 1 97.62 107 GLU A O 1
ATOM 893 N N . ILE A 1 108 ? 13.602 7.859 -8.844 1 97.5 108 ILE A N 1
ATOM 894 C CA . ILE A 1 108 ? 14.297 8.141 -10.094 1 97.5 108 ILE A CA 1
ATOM 895 C C . ILE A 1 108 ? 15.227 6.98 -10.445 1 97.5 108 ILE A C 1
ATOM 897 O O . ILE A 1 108 ? 15.266 6.531 -11.594 1 97.5 108 ILE A O 1
ATOM 901 N N . SER A 1 109 ? 15.93 6.527 -9.469 1 96.25 109 SER A N 1
ATOM 902 C CA . SER A 1 109 ? 16.859 5.418 -9.688 1 96.25 109 SER A CA 1
ATOM 903 C C . SER A 1 109 ? 16.109 4.156 -10.117 1 96.25 109 SER A C 1
ATOM 905 O O . SER A 1 109 ? 16.562 3.428 -11 1 96.25 109 SER A O 1
ATOM 907 N N . VAL A 1 110 ? 14.977 3.893 -9.453 1 95.88 110 VAL A N 1
ATOM 908 C CA . VAL A 1 110 ? 14.203 2.697 -9.773 1 95.88 110 VAL A CA 1
ATOM 909 C C . VAL A 1 110 ? 13.719 2.768 -11.219 1 95.88 110 VAL A C 1
ATOM 911 O O . VAL A 1 110 ? 13.828 1.792 -11.961 1 95.88 110 VAL A O 1
ATOM 914 N N . VAL A 1 111 ? 13.203 3.889 -11.641 1 96.06 111 VAL A N 1
ATOM 915 C CA . VAL A 1 111 ? 12.688 4.035 -13 1 96.06 111 VAL A CA 1
ATOM 916 C C . VAL A 1 111 ? 13.828 3.914 -14 1 96.06 111 VAL A C 1
ATOM 918 O O . VAL A 1 111 ? 13.695 3.232 -15.023 1 96.06 111 VAL A O 1
ATOM 921 N N . LEU A 1 112 ? 14.961 4.48 -13.734 1 94 112 LEU A N 1
ATOM 922 C CA . LEU A 1 112 ? 16.109 4.426 -14.633 1 94 112 LEU A CA 1
ATOM 923 C C . LEU A 1 112 ? 16.641 3.002 -14.75 1 94 112 LEU A C 1
ATOM 925 O O . LEU A 1 112 ? 16.828 2.498 -15.859 1 94 112 LEU A O 1
ATOM 929 N N . LEU A 1 113 ? 16.859 2.396 -13.625 1 91.06 113 LEU A N 1
ATOM 930 C CA . LEU A 1 113 ? 17.422 1.051 -13.625 1 91.06 113 LEU A CA 1
ATOM 931 C C . LEU A 1 113 ? 16.438 0.051 -14.227 1 91.06 113 LEU A C 1
ATOM 933 O O . LEU A 1 113 ? 16.844 -0.883 -14.922 1 91.06 113 LEU A O 1
ATOM 937 N N . ALA A 1 114 ? 15.148 0.224 -13.898 1 90.38 114 ALA A N 1
ATOM 938 C CA . ALA A 1 114 ? 14.141 -0.664 -14.477 1 90.38 114 ALA A CA 1
ATOM 939 C C . ALA A 1 114 ? 14.102 -0.531 -15.992 1 90.38 114 ALA A C 1
ATOM 941 O O . ALA A 1 114 ? 13.922 -1.521 -16.703 1 90.38 114 ALA A O 1
ATOM 942 N N . THR A 1 115 ? 14.242 0.692 -16.5 1 91.06 115 THR A N 1
ATOM 943 C CA . THR A 1 115 ? 14.281 0.912 -17.938 1 91.06 115 THR A CA 1
ATOM 944 C C . THR A 1 115 ? 15.5 0.229 -18.562 1 91.06 115 THR A C 1
ATOM 946 O O . THR A 1 115 ? 15.406 -0.387 -19.625 1 91.06 115 THR A O 1
ATOM 949 N N . LEU A 1 116 ? 16.625 0.285 -17.891 1 87.56 116 LEU A N 1
ATOM 950 C CA . LEU A 1 116 ? 17.828 -0.362 -18.391 1 87.56 116 LEU A CA 1
ATOM 951 C C . LEU A 1 116 ? 17.672 -1.879 -18.391 1 87.56 116 LEU A C 1
ATOM 953 O O . LEU A 1 116 ? 18.156 -2.553 -19.312 1 87.56 116 LEU A O 1
ATOM 957 N N . PHE A 1 117 ? 17 -2.371 -17.375 1 85 117 PHE A N 1
ATOM 958 C CA . PHE A 1 117 ? 16.766 -3.807 -17.312 1 85 117 PHE A CA 1
ATOM 959 C C . PHE A 1 117 ? 15.875 -4.246 -18.469 1 85 117 PHE A C 1
ATOM 961 O O . PHE A 1 117 ? 16.094 -5.309 -19.062 1 85 117 PHE A O 1
ATOM 968 N N . LEU A 1 118 ? 14.891 -3.518 -18.844 1 82.88 118 LEU A N 1
ATOM 969 C CA . LEU A 1 118 ? 13.945 -3.869 -19.906 1 82.88 118 LEU A CA 1
ATOM 970 C C . LEU A 1 118 ? 14.617 -3.822 -21.266 1 82.88 118 LEU A C 1
ATOM 972 O O . LEU A 1 118 ? 14.336 -4.656 -22.141 1 82.88 118 LEU A O 1
ATOM 976 N N . ILE A 1 119 ? 15.492 -2.828 -21.516 1 83.5 119 ILE A N 1
ATOM 977 C CA . ILE A 1 119 ? 16.172 -2.699 -22.797 1 83.5 119 ILE A CA 1
ATOM 978 C C . ILE A 1 119 ? 17.25 -3.76 -22.922 1 83.5 119 ILE A C 1
ATOM 980 O O . ILE A 1 119 ? 17.656 -4.125 -24.031 1 83.5 119 ILE A O 1
ATOM 984 N N . GLY A 1 120 ? 17.641 -4.449 -21.844 1 76.44 120 GLY A N 1
ATOM 985 C CA . GLY A 1 120 ? 18.625 -5.512 -21.906 1 76.44 120 GLY A CA 1
ATOM 986 C C . GLY A 1 120 ? 20.047 -5 -21.859 1 76.44 120 GLY A C 1
ATOM 987 O O . GLY A 1 120 ? 20.969 -5.664 -22.344 1 76.44 120 GLY A O 1
ATOM 988 N N . CYS A 1 121 ? 20.25 -3.818 -21.562 1 65.62 121 CYS A N 1
ATOM 989 C CA . CYS A 1 121 ? 21.594 -3.244 -21.547 1 65.62 121 CYS A CA 1
ATOM 990 C C . CYS A 1 121 ? 22.391 -3.768 -20.359 1 65.62 121 CYS A C 1
ATOM 992 O O . CYS A 1 121 ? 23.625 -3.695 -20.344 1 65.62 121 CYS A O 1
ATOM 994 N N . CYS A 1 122 ? 21.734 -4.176 -19.359 1 61.66 122 CYS A N 1
ATOM 995 C CA . CYS A 1 122 ? 22.484 -4.617 -18.188 1 61.66 122 CYS A CA 1
ATOM 996 C C . CYS A 1 122 ? 22.891 -6.078 -18.328 1 61.66 122 CYS A C 1
ATOM 998 O O . CYS A 1 122 ? 22.094 -6.91 -18.766 1 61.66 122 CYS A O 1
ATOM 1000 N N . PRO A 1 123 ? 24.359 -6.273 -18.25 1 57 123 PRO A N 1
ATOM 1001 C CA . PRO A 1 123 ? 24.828 -7.664 -18.266 1 57 123 PRO A CA 1
ATOM 1002 C C . PRO A 1 123 ? 24.141 -8.516 -17.188 1 57 123 PRO A C 1
ATOM 1004 O O . PRO A 1 123 ? 23.969 -8.062 -16.062 1 57 123 PRO A O 1
ATOM 1007 N N . GLY A 1 124 ? 23.172 -9.445 -17.5 1 57.41 124 GLY A N 1
ATOM 1008 C CA . GLY A 1 124 ? 22.406 -10.289 -16.594 1 57.41 124 GLY A CA 1
ATOM 1009 C C . GLY A 1 124 ? 20.922 -9.969 -16.562 1 57.41 124 GLY A C 1
ATOM 1010 O O . GLY A 1 124 ? 20.297 -10 -15.508 1 57.41 124 GLY A O 1
ATOM 1011 N N . ARG A 1 125 ? 20.516 -9.312 -17.641 1 56.22 125 ARG A N 1
ATOM 1012 C CA . ARG A 1 125 ? 19.109 -8.977 -17.844 1 56.22 125 ARG A CA 1
ATOM 1013 C C . ARG A 1 125 ? 18.203 -9.836 -16.969 1 56.22 125 ARG A C 1
ATOM 1015 O O . ARG A 1 125 ? 17.172 -9.375 -16.5 1 56.22 125 ARG A O 1
ATOM 1022 N N . ASN A 1 126 ? 18.766 -10.953 -16.688 1 63.28 126 ASN A N 1
ATOM 1023 C CA . ASN A 1 126 ? 17.969 -11.859 -15.867 1 63.28 126 ASN A CA 1
ATOM 1024 C C . ASN A 1 126 ? 18.562 -12.031 -14.469 1 63.28 126 ASN A C 1
ATOM 1026 O O . ASN A 1 126 ? 18.484 -13.117 -13.891 1 63.28 126 ASN A O 1
ATOM 1030 N N . SER A 1 127 ? 19.312 -10.945 -14.125 1 82.19 127 SER A N 1
ATOM 1031 C CA . SER A 1 127 ? 19.891 -11.062 -12.789 1 82.19 127 SER A CA 1
ATOM 1032 C C . SER A 1 127 ? 18.812 -10.969 -11.711 1 82.19 127 SER A C 1
ATOM 1034 O O . SER A 1 127 ? 18.203 -9.906 -11.531 1 82.19 127 SER A O 1
ATOM 1036 N N . VAL A 1 128 ? 18.516 -12.07 -11.141 1 86.25 128 VAL A N 1
ATOM 1037 C CA . VAL A 1 128 ? 17.5 -12.203 -10.094 1 86.25 128 VAL A CA 1
ATOM 1038 C C . VAL A 1 128 ? 17.828 -11.25 -8.945 1 86.25 128 VAL A C 1
ATOM 1040 O O . VAL A 1 128 ? 16.938 -10.562 -8.43 1 86.25 128 VAL A O 1
ATOM 1043 N N . CYS A 1 129 ? 19.094 -11.094 -8.695 1 88.19 129 CYS A N 1
ATOM 1044 C CA . CYS A 1 129 ? 19.5 -10.234 -7.594 1 88.19 129 CYS A CA 1
ATOM 1045 C C . CYS A 1 129 ? 19.219 -8.773 -7.91 1 88.19 129 CYS A C 1
ATOM 1047 O O . CYS A 1 129 ? 18.75 -8.023 -7.047 1 88.19 129 CYS A O 1
ATOM 1049 N N . GLY A 1 130 ? 19.531 -8.383 -9.117 1 87.62 130 GLY A N 1
ATOM 1050 C CA . GLY A 1 130 ? 19.25 -7.012 -9.523 1 87.62 130 GLY A CA 1
ATOM 1051 C C . GLY A 1 130 ? 17.781 -6.652 -9.445 1 87.62 130 GLY A C 1
ATOM 1052 O O . GLY A 1 130 ? 17.422 -5.559 -9.008 1 87.62 130 GLY A O 1
ATOM 1053 N N . LEU A 1 131 ? 16.938 -7.539 -9.766 1 90 131 LEU A N 1
ATOM 1054 C CA . LEU A 1 131 ? 15.5 -7.293 -9.75 1 90 131 LEU A CA 1
ATOM 1055 C C . LEU A 1 131 ? 14.984 -7.207 -8.32 1 90 131 LEU A C 1
ATOM 1057 O O . LEU A 1 131 ? 14.133 -6.363 -8.008 1 90 131 LEU A O 1
ATOM 1061 N N . PHE A 1 132 ? 15.523 -8.039 -7.434 1 92.5 132 PHE A N 1
ATOM 1062 C CA . PHE A 1 132 ? 15.133 -7.992 -6.031 1 92.5 132 PHE A CA 1
ATOM 1063 C C . PHE A 1 132 ? 15.547 -6.672 -5.395 1 92.5 132 PHE A C 1
ATOM 1065 O O . PHE A 1 132 ? 14.805 -6.105 -4.582 1 92.5 132 PHE A O 1
ATOM 1072 N N . ILE A 1 133 ? 16.688 -6.203 -5.762 1 92.44 133 ILE A N 1
ATOM 1073 C CA . ILE A 1 133 ? 17.188 -4.941 -5.223 1 92.44 133 ILE A CA 1
ATOM 1074 C C . ILE A 1 133 ? 16.328 -3.791 -5.734 1 92.44 133 ILE A C 1
ATOM 1076 O O . ILE A 1 133 ? 15.93 -2.91 -4.965 1 92.44 133 ILE A O 1
ATOM 1080 N N . LEU A 1 134 ? 15.953 -3.822 -6.984 1 93 134 LEU A N 1
ATOM 1081 C CA . LEU A 1 134 ? 15.117 -2.791 -7.586 1 93 134 LEU A CA 1
ATOM 1082 C C . LEU A 1 134 ? 13.742 -2.758 -6.934 1 93 134 LEU A C 1
ATOM 1084 O O . LEU A 1 134 ? 13.258 -1.689 -6.551 1 93 134 LEU A O 1
ATOM 1088 N N . GLY A 1 135 ? 13.188 -3.932 -6.824 1 93.69 135 GLY A N 1
ATOM 1089 C CA . GLY A 1 135 ? 11.898 -4.008 -6.16 1 93.69 135 GLY A CA 1
ATOM 1090 C C . GLY A 1 135 ? 11.953 -3.596 -4.703 1 93.69 135 GLY A C 1
ATOM 1091 O O . GLY A 1 135 ? 11.039 -2.939 -4.199 1 93.69 135 GLY A O 1
ATOM 1092 N N . GLY A 1 136 ? 13.016 -3.963 -4.035 1 94.56 136 GLY A N 1
ATOM 1093 C CA . GLY A 1 136 ? 13.195 -3.602 -2.641 1 94.56 136 GLY A CA 1
ATOM 1094 C C . GLY A 1 136 ? 13.328 -2.105 -2.424 1 94.56 136 GLY A C 1
ATOM 1095 O O . GLY A 1 136 ? 12.742 -1.555 -1.489 1 94.56 136 GLY A O 1
ATOM 1096 N N . ILE A 1 137 ? 14.055 -1.493 -3.283 1 96.12 137 ILE A N 1
ATOM 1097 C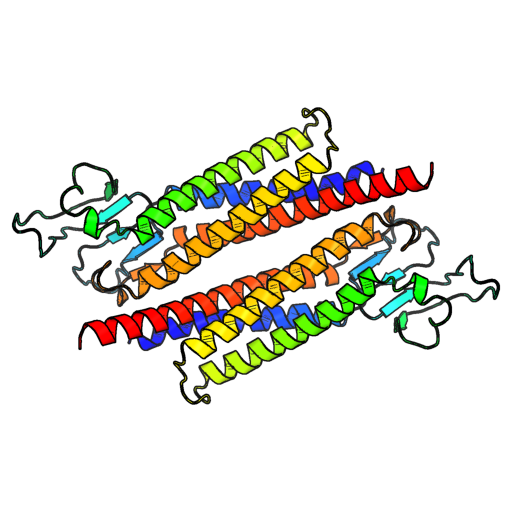 CA . ILE A 1 137 ? 14.195 -0.043 -3.209 1 96.12 137 ILE A CA 1
ATOM 1098 C C . ILE A 1 137 ? 12.836 0.617 -3.41 1 96.12 137 ILE A C 1
ATOM 1100 O O . ILE A 1 137 ? 12.484 1.564 -2.701 1 96.12 137 ILE A O 1
ATOM 1104 N N . GLY A 1 138 ? 12.094 0.09 -4.371 1 95.44 138 GLY A N 1
ATOM 1105 C CA . GLY A 1 138 ? 10.758 0.615 -4.605 1 95.44 138 GLY A CA 1
ATOM 1106 C C . GLY A 1 138 ? 9.844 0.475 -3.402 1 95.44 138 GLY A C 1
ATOM 1107 O O . GLY A 1 138 ? 9.18 1.437 -3.004 1 95.44 138 GLY A O 1
ATOM 1108 N N . LEU A 1 139 ? 9.82 -0.66 -2.801 1 95 139 LEU A N 1
ATOM 1109 C CA . LEU A 1 139 ? 8.961 -0.91 -1.647 1 95 139 LEU A CA 1
ATOM 1110 C C . LEU A 1 139 ? 9.375 -0.043 -0.463 1 95 139 LEU A C 1
ATOM 1112 O O . LEU A 1 139 ? 8.523 0.525 0.224 1 95 139 LEU A O 1
ATOM 1116 N N . CYS A 1 140 ? 10.656 0.101 -0.254 1 95.44 140 CYS A N 1
ATOM 1117 C CA . CYS A 1 140 ? 11.164 0.919 0.84 1 95.44 140 CYS A CA 1
ATOM 1118 C C . CYS A 1 140 ? 10.805 2.385 0.64 1 95.44 140 CYS A C 1
ATOM 1120 O O . CYS A 1 140 ? 10.398 3.064 1.586 1 95.44 140 CYS A O 1
ATOM 1122 N N . SER A 1 141 ? 10.984 2.805 -0.59 1 96.81 141 SER A N 1
ATOM 1123 C CA . SER A 1 141 ? 10.633 4.184 -0.903 1 96.81 141 SER A CA 1
ATOM 1124 C C . SER A 1 141 ? 9.141 4.434 -0.7 1 96.81 141 SER A C 1
ATOM 1126 O O . SER A 1 141 ? 8.742 5.5 -0.228 1 96.81 141 SER A O 1
ATOM 1128 N N . GLY A 1 142 ? 8.336 3.477 -1.063 1 95.5 142 GLY A N 1
ATOM 1129 C CA . GLY A 1 142 ? 6.906 3.604 -0.843 1 95.5 142 GLY A CA 1
ATOM 1130 C C . GLY A 1 142 ? 6.531 3.67 0.625 1 95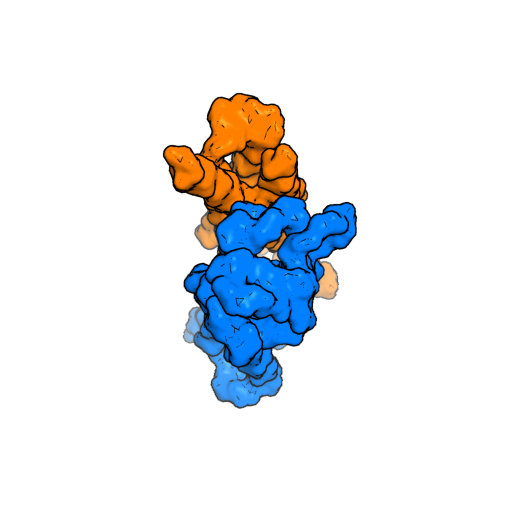.5 142 GLY A C 1
ATOM 1131 O O . GLY A 1 142 ? 5.672 4.461 1.018 1 95.5 142 GLY A O 1
ATOM 1132 N N . ILE A 1 143 ? 7.152 2.916 1.441 1 93.5 143 ILE A N 1
ATOM 1133 C CA . ILE A 1 143 ? 6.902 2.91 2.879 1 93.5 143 ILE A CA 1
ATOM 1134 C C . ILE A 1 143 ? 7.344 4.238 3.484 1 93.5 143 ILE A C 1
ATOM 1136 O O . ILE A 1 143 ? 6.641 4.809 4.324 1 93.5 143 ILE A O 1
ATOM 1140 N N . LEU A 1 144 ? 8.492 4.668 3.062 1 95.88 144 LEU A N 1
ATOM 1141 C CA . LEU A 1 144 ? 9 5.949 3.541 1 95.88 144 LEU A CA 1
ATOM 1142 C C . LEU A 1 144 ? 8.016 7.074 3.213 1 95.88 144 LEU A C 1
ATOM 1144 O O . LEU A 1 144 ? 7.727 7.918 4.066 1 95.88 144 LEU A O 1
ATOM 1148 N N . THR A 1 145 ? 7.52 7.039 1.996 1 96.69 145 THR A N 1
ATOM 1149 C CA . THR A 1 145 ? 6.555 8.047 1.583 1 96.69 145 THR A CA 1
ATOM 1150 C C . THR A 1 145 ? 5.273 7.945 2.41 1 96.69 145 THR A C 1
ATOM 1152 O O . THR A 1 145 ? 4.699 8.961 2.803 1 96.69 145 THR A O 1
ATOM 1155 N N . ALA A 1 146 ? 4.848 6.77 2.729 1 94.25 146 ALA A N 1
ATOM 1156 C CA . ALA A 1 146 ? 3.652 6.562 3.539 1 94.25 146 ALA A CA 1
ATOM 1157 C C . ALA A 1 146 ? 3.838 7.113 4.949 1 94.25 146 ALA A C 1
ATOM 1159 O O . ALA A 1 146 ? 2.951 7.785 5.48 1 94.25 146 ALA A O 1
ATOM 1160 N N . ILE A 1 147 ? 4.969 6.879 5.488 1 94.69 147 ILE A N 1
ATOM 1161 C CA . ILE A 1 147 ? 5.254 7.359 6.832 1 94.69 147 ILE A CA 1
ATOM 1162 C C . ILE A 1 147 ? 5.25 8.891 6.844 1 94.69 147 ILE A C 1
ATOM 1164 O O . ILE A 1 147 ? 4.648 9.508 7.723 1 94.69 147 ILE A O 1
ATOM 1168 N N . CYS A 1 148 ? 5.91 9.453 5.859 1 96.19 148 CYS A N 1
ATOM 1169 C CA . CYS A 1 148 ? 5.988 10.906 5.773 1 96.19 148 CYS A CA 1
ATOM 1170 C C . CYS A 1 148 ? 4.602 11.516 5.609 1 96.19 148 CYS A C 1
ATOM 1172 O O . CYS A 1 148 ? 4.285 12.531 6.238 1 96.19 148 CYS A O 1
ATOM 1174 N N . THR A 1 149 ? 3.768 10.93 4.797 1 94.31 149 THR A N 1
ATOM 1175 C CA . THR A 1 149 ? 2.439 11.484 4.559 1 94.31 149 THR A CA 1
ATOM 1176 C C . THR A 1 149 ? 1.559 11.32 5.797 1 94.31 149 THR A C 1
ATOM 1178 O O . THR A 1 149 ? 0.705 12.172 6.07 1 94.31 149 THR A O 1
ATOM 1181 N N . VAL A 1 150 ? 1.782 10.266 6.562 1 93.25 150 VAL A N 1
ATOM 1182 C CA . VAL A 1 150 ? 1.019 10.055 7.785 1 93.25 150 VAL A CA 1
ATOM 1183 C C . VAL A 1 150 ? 1.402 11.109 8.82 1 93.25 150 VAL A C 1
ATOM 1185 O O . VAL A 1 150 ? 0.533 11.719 9.453 1 93.25 150 VAL A O 1
ATOM 1188 N N . ILE A 1 151 ? 2.662 11.344 8.977 1 92.81 151 ILE A N 1
ATOM 1189 C CA . ILE A 1 151 ? 3.141 12.32 9.953 1 92.81 151 ILE A CA 1
ATOM 1190 C C . ILE A 1 151 ? 2.68 13.719 9.555 1 92.81 151 ILE A C 1
ATOM 1192 O O . ILE A 1 151 ? 2.16 14.469 10.383 1 92.81 151 ILE A O 1
ATOM 1196 N N . PHE A 1 152 ? 2.807 14.07 8.328 1 92.5 152 PHE A N 1
ATOM 1197 C CA . PHE A 1 152 ? 2.393 15.391 7.867 1 92.5 152 PHE A CA 1
ATOM 1198 C C . PHE A 1 152 ? 0.883 15.562 7.996 1 92.5 152 PHE A C 1
ATOM 1200 O O . PHE A 1 152 ? 0.404 16.625 8.406 1 92.5 152 PHE A O 1
ATOM 1207 N N . GLY A 1 153 ? 0.177 14.602 7.621 1 87.44 153 GLY A N 1
ATOM 1208 C CA . GLY A 1 153 ? -1.272 14.68 7.711 1 87.44 153 GLY A CA 1
ATOM 1209 C C . GLY A 1 153 ? -1.773 14.828 9.133 1 87.44 153 GLY A C 1
ATOM 1210 O O . GLY A 1 153 ? -2.783 15.492 9.375 1 87.44 153 GLY A O 1
ATOM 1211 N N . ALA A 1 154 ? -1.072 14.289 10.062 1 88.31 154 ALA A N 1
ATOM 1212 C CA . ALA A 1 154 ? -1.474 14.383 11.461 1 88.31 154 ALA A CA 1
ATOM 1213 C C . ALA A 1 154 ? -1.065 15.719 12.062 1 88.31 154 ALA A C 1
ATOM 1215 O O . ALA A 1 154 ? -1.865 16.375 12.734 1 88.31 154 ALA A O 1
ATOM 1216 N N . LYS A 1 155 ? 0.148 16.109 11.781 1 87.62 155 LYS A N 1
ATOM 1217 C CA . LYS A 1 155 ? 0.687 17.312 12.414 1 87.62 155 LYS A CA 1
ATOM 1218 C C . LYS A 1 155 ? 0.132 18.578 11.758 1 87.62 155 LYS A C 1
ATOM 1220 O O . LYS A 1 155 ? -0.037 19.609 12.422 1 87.62 155 LYS A O 1
ATOM 1225 N N . SER A 1 156 ? -0.224 18.578 10.523 1 82.44 156 SER A N 1
ATOM 1226 C CA . SER A 1 156 ? -0.677 19.75 9.797 1 82.44 156 SER A CA 1
ATOM 1227 C C . SER A 1 156 ? -2.059 20.203 10.266 1 82.44 156 SER A C 1
ATOM 1229 O O . SER A 1 156 ? -2.396 21.375 10.195 1 82.44 156 SER A O 1
ATOM 1231 N N . VAL A 1 157 ? -2.783 19.312 10.758 1 76.31 157 VAL A N 1
ATOM 1232 C CA . VAL A 1 157 ? -4.16 19.656 11.102 1 76.31 157 VAL A CA 1
ATOM 1233 C C . VAL A 1 157 ? -4.25 20.031 12.578 1 76.31 157 VAL A C 1
ATOM 1235 O O . VAL A 1 157 ? -5.059 20.891 12.961 1 76.31 157 VAL A O 1
ATOM 1238 N N . VAL A 1 158 ? -3.41 19.562 13.398 1 75.5 158 VAL A N 1
ATOM 1239 C CA . VAL A 1 158 ? -3.654 19.688 14.836 1 75.5 158 VAL A CA 1
ATOM 1240 C C . VAL A 1 158 ? -2.627 20.641 15.453 1 75.5 158 VAL A C 1
ATOM 1242 O O . VAL A 1 158 ? -2.922 21.328 16.422 1 75.5 158 VAL A O 1
ATOM 1245 N N . ASP A 1 159 ? -1.453 20.672 14.844 1 72.06 159 ASP A N 1
ATOM 1246 C CA . ASP A 1 159 ? -0.4 21.438 15.516 1 72.06 159 ASP A CA 1
ATOM 1247 C C . ASP A 1 159 ? -0.644 22.938 15.398 1 72.06 159 ASP A C 1
ATOM 1249 O O . ASP A 1 159 ? -0.335 23.547 14.375 1 72.06 159 ASP A O 1
ATOM 1253 N N . ARG A 1 160 ? -1.161 23.562 16.484 1 67.88 160 ARG A N 1
ATOM 1254 C CA . ARG A 1 160 ? -1.481 24.984 16.516 1 67.88 160 ARG A CA 1
ATOM 1255 C C . ARG A 1 160 ? -0.215 25.828 16.625 1 67.88 160 ARG A C 1
ATOM 1257 O O . ARG A 1 160 ? -0.215 27.016 16.266 1 67.88 160 ARG A O 1
ATOM 1264 N N . GLN A 1 161 ? 0.806 25.203 17.172 1 66.94 161 GLN A N 1
ATOM 1265 C CA . GLN A 1 161 ? 2.049 25.953 17.328 1 66.94 161 GLN A CA 1
ATOM 1266 C C . GLN A 1 161 ? 2.732 26.172 15.984 1 66.94 161 GLN A C 1
ATOM 1268 O O . GLN A 1 161 ? 3.479 27.141 15.812 1 66.94 161 GLN A O 1
ATOM 1273 N N . TRP A 1 162 ? 2.406 25.344 15.07 1 71.69 162 TRP A N 1
ATOM 1274 C CA . TRP A 1 162 ? 3.037 25.453 13.758 1 71.69 162 TRP A CA 1
ATOM 1275 C C . TRP A 1 162 ? 2.256 26.406 12.859 1 71.69 162 TRP A C 1
ATOM 1277 O O . TRP A 1 162 ? 2.816 27.375 12.336 1 71.69 162 TRP A O 1
ATOM 1287 N N . ILE A 1 163 ? 1.009 26.156 12.648 1 68.75 163 ILE A N 1
ATOM 1288 C CA . ILE A 1 163 ? 0.194 27.031 11.82 1 68.75 163 ILE A CA 1
ATOM 1289 C C . ILE A 1 163 ? -0.95 27.609 12.648 1 68.75 163 ILE A C 1
ATOM 1291 O O . ILE A 1 163 ? -1.649 26.875 13.352 1 68.75 163 ILE A O 1
ATOM 1295 N N . GLU A 1 164 ? -0.842 28.953 12.672 1 66.31 164 GLU A N 1
ATOM 1296 C CA . GLU A 1 164 ? -1.903 29.641 13.406 1 66.31 164 GLU A CA 1
ATOM 1297 C C . GLU A 1 164 ? -3.279 29.266 12.852 1 66.31 164 GLU A C 1
ATOM 1299 O O . GLU A 1 164 ? -3.492 29.281 11.641 1 66.31 164 GLU A O 1
ATOM 1304 N N . ASN A 1 165 ? -4.113 28.688 13.609 1 69.06 165 ASN A N 1
ATOM 1305 C CA . ASN A 1 165 ? -5.492 28.312 13.312 1 69.06 165 ASN A CA 1
ATOM 1306 C C . ASN A 1 165 ? -5.559 27.125 12.344 1 69.06 165 ASN A C 1
ATOM 1308 O O . ASN A 1 165 ? -6.043 27.266 11.219 1 69.06 165 ASN A O 1
ATOM 1312 N N . PRO A 1 166 ? -5.059 26.062 12.719 1 68.88 166 PRO A N 1
ATOM 1313 C CA . PRO A 1 166 ? -5.039 24.891 11.852 1 68.88 166 PRO A CA 1
ATOM 1314 C C . PRO A 1 166 ? -6.438 24.453 11.414 1 68.88 166 PRO A C 1
ATOM 1316 O O . PRO A 1 166 ? -6.578 23.75 10.406 1 68.88 166 PRO A O 1
ATOM 1319 N N . ASP A 1 167 ? -7.484 24.969 11.992 1 69.5 167 ASP A N 1
ATOM 1320 C CA . ASP A 1 167 ? -8.859 24.594 11.68 1 69.5 167 ASP A CA 1
ATOM 1321 C C . ASP A 1 167 ? -9.305 25.203 10.344 1 69.5 167 ASP A C 1
ATOM 1323 O O . ASP A 1 167 ? -10.258 24.719 9.734 1 69.5 167 ASP A O 1
ATOM 1327 N N . LYS A 1 168 ? -8.516 26.141 9.93 1 72.75 168 LYS A N 1
ATOM 1328 C CA . LYS A 1 168 ? -8.914 26.828 8.703 1 72.75 168 LYS A CA 1
ATOM 1329 C C . LYS A 1 168 ? -8.078 26.344 7.516 1 72.75 168 LYS A C 1
ATOM 1331 O O . LYS A 1 168 ? -8.195 26.875 6.41 1 72.75 168 LYS A O 1
ATOM 1336 N N . ASN A 1 169 ? -7.305 25.422 7.773 1 78.12 169 ASN A N 1
ATOM 1337 C CA . ASN A 1 169 ? -6.457 24.891 6.711 1 78.12 169 ASN A CA 1
ATOM 1338 C C . ASN A 1 169 ? -6.902 23.484 6.289 1 78.12 169 ASN A C 1
ATOM 1340 O O . ASN A 1 169 ? -7.52 22.766 7.074 1 78.12 169 ASN A O 1
ATOM 1344 N N . PHE A 1 170 ? -6.75 23.234 5.043 1 80.44 170 PHE A N 1
ATOM 1345 C CA . PHE A 1 170 ? -7.062 21.891 4.562 1 80.44 170 PHE A CA 1
ATOM 1346 C C . PHE A 1 170 ? -5.934 21.344 3.691 1 80.44 170 PHE A C 1
ATOM 1348 O O . PHE A 1 170 ? -5.125 22.125 3.164 1 80.44 170 PHE A O 1
ATOM 1355 N N . LEU A 1 171 ? -5.84 20.031 3.662 1 85.25 171 LEU A N 1
ATOM 1356 C CA . LEU A 1 171 ? -4.867 19.391 2.791 1 85.25 171 LEU A CA 1
ATOM 1357 C C . LEU A 1 171 ? -5.281 19.5 1.329 1 85.25 171 LEU A C 1
ATOM 1359 O O . LEU A 1 171 ? -6.398 19.125 0.962 1 85.25 171 LEU A O 1
ATOM 1363 N N . SER A 1 172 ? -4.41 20 0.523 1 88.56 172 SER A N 1
ATOM 1364 C CA . SER A 1 172 ? -4.719 20.328 -0.864 1 88.56 172 SER A CA 1
ATOM 1365 C C . SER A 1 172 ? -4.371 19.172 -1.795 1 88.56 172 SER A C 1
ATOM 1367 O O . SER A 1 172 ? -4.043 18.078 -1.336 1 88.56 172 SER A O 1
ATOM 1369 N N . TRP A 1 173 ? -4.508 19.453 -3.092 1 89.25 173 TRP A N 1
ATOM 1370 C CA . TRP A 1 173 ? -4.406 18.453 -4.137 1 89.25 173 TRP A CA 1
ATOM 1371 C C . TRP A 1 173 ? -2.975 17.938 -4.27 1 89.25 173 TRP A C 1
ATOM 1373 O O . TRP A 1 173 ? -2.75 16.781 -4.617 1 89.25 173 TRP A O 1
ATOM 1383 N N . SER A 1 174 ? -2.025 18.75 -4.023 1 91.75 174 SER A N 1
ATOM 1384 C CA . SER A 1 174 ? -0.639 18.312 -4.148 1 91.75 174 SER A CA 1
ATOM 1385 C C . SER A 1 174 ? -0.293 17.266 -3.105 1 91.75 174 SER A C 1
ATOM 1387 O O . SER A 1 174 ? 0.472 16.344 -3.383 1 91.75 174 SER A O 1
ATOM 1389 N N . PHE A 1 175 ? -0.877 17.438 -1.933 1 92.44 175 PHE A N 1
ATOM 1390 C CA . PHE A 1 175 ? -0.7 16.422 -0.898 1 92.44 175 PHE A CA 1
ATOM 1391 C C . PHE A 1 175 ? -1.336 15.102 -1.317 1 92.44 175 PHE A C 1
ATOM 1393 O O . PHE A 1 175 ? -0.749 14.039 -1.125 1 92.44 175 PHE A O 1
ATOM 1400 N N . GLY A 1 176 ? -2.424 15.203 -1.878 1 91.19 176 GLY A N 1
ATOM 1401 C CA . GLY A 1 176 ? -3.08 14.008 -2.395 1 91.19 176 GLY A CA 1
ATOM 1402 C C . GLY A 1 176 ? -2.273 13.305 -3.465 1 91.19 176 GLY A C 1
ATOM 1403 O O . GLY A 1 176 ? -2.258 12.07 -3.525 1 91.19 176 GLY A O 1
ATOM 1404 N N . CYS A 1 177 ? -1.595 14.008 -4.246 1 94.12 177 CYS A N 1
ATOM 1405 C CA . CYS A 1 177 ? -0.748 13.43 -5.285 1 94.12 177 CYS A CA 1
ATOM 1406 C C . CYS A 1 177 ? 0.387 12.617 -4.676 1 94.12 177 CYS A C 1
ATOM 1408 O O . CYS A 1 177 ? 0.739 11.555 -5.188 1 94.12 177 CYS A O 1
ATOM 1410 N N . VAL A 1 178 ? 0.894 13.133 -3.609 1 96 178 VAL A N 1
ATOM 1411 C CA . VAL A 1 178 ? 2.002 12.43 -2.965 1 96 178 VAL A CA 1
ATOM 1412 C C . VAL A 1 178 ? 1.498 11.133 -2.332 1 96 178 VAL A C 1
ATOM 1414 O O . VAL A 1 178 ? 2.156 10.094 -2.422 1 96 178 VAL A O 1
ATOM 1417 N N . VAL A 1 179 ? 0.325 11.164 -1.734 1 94.25 179 VAL A N 1
ATOM 1418 C CA . VAL A 1 179 ? -0.266 9.977 -1.139 1 94.25 179 VAL A CA 1
ATOM 1419 C C . VAL A 1 179 ? -0.523 8.93 -2.223 1 94.25 179 VAL A C 1
ATOM 1421 O O . VAL A 1 179 ? -0.178 7.754 -2.059 1 94.25 179 VAL A O 1
ATOM 1424 N N . PHE A 1 180 ? -1.058 9.422 -3.258 1 93.81 180 PHE A N 1
ATOM 1425 C CA . PHE A 1 180 ? -1.341 8.539 -4.383 1 93.81 180 PHE A CA 1
ATOM 1426 C C . PHE A 1 180 ? -0.052 7.965 -4.957 1 93.81 180 PHE A C 1
ATOM 1428 O O . PHE A 1 180 ? 0.016 6.777 -5.273 1 93.81 180 PHE A O 1
ATOM 1435 N N . SER A 1 181 ? 0.911 8.781 -5.098 1 96.56 181 SER A N 1
ATOM 1436 C CA . SER A 1 181 ? 2.209 8.336 -5.594 1 96.56 181 SER A CA 1
ATOM 1437 C C . SER A 1 181 ? 2.799 7.25 -4.699 1 96.56 181 SER A C 1
ATOM 1439 O O . SER A 1 181 ? 3.385 6.281 -5.191 1 96.56 181 SER A O 1
ATOM 1441 N N . GLY A 1 182 ? 2.672 7.422 -3.424 1 95.81 182 GLY A N 1
ATOM 1442 C CA . GLY A 1 182 ? 3.168 6.41 -2.504 1 95.81 182 GLY A CA 1
ATOM 1443 C C . GLY A 1 182 ? 2.568 5.039 -2.746 1 95.81 182 GLY A C 1
ATOM 1444 O O . GLY A 1 182 ? 3.281 4.031 -2.73 1 95.81 182 GLY A O 1
ATOM 1445 N N . PHE A 1 183 ? 1.353 4.961 -3.023 1 94.25 183 PHE A N 1
ATOM 1446 C CA . PHE A 1 183 ? 0.682 3.693 -3.285 1 94.25 183 PHE A CA 1
ATOM 1447 C C . PHE A 1 183 ? 1.135 3.105 -4.613 1 94.25 183 PHE A C 1
ATOM 1449 O O . PHE A 1 183 ? 1.331 1.894 -4.73 1 94.25 183 PHE A O 1
ATOM 1456 N N . LEU A 1 184 ? 1.268 3.975 -5.539 1 95.62 184 LEU A N 1
ATOM 1457 C CA . LEU A 1 184 ? 1.734 3.51 -6.84 1 95.62 184 LEU A CA 1
ATOM 1458 C C . LEU A 1 184 ? 3.146 2.943 -6.742 1 95.62 184 LEU A C 1
ATOM 1460 O O . LEU A 1 184 ? 3.475 1.961 -7.41 1 95.62 184 LEU A O 1
ATOM 1464 N N . ILE A 1 185 ? 3.926 3.598 -5.938 1 96.94 185 ILE A N 1
ATOM 1465 C CA . ILE A 1 185 ? 5.293 3.129 -5.738 1 96.94 185 ILE A CA 1
ATOM 1466 C C . ILE A 1 185 ? 5.273 1.732 -5.117 1 96.94 185 ILE A C 1
ATOM 1468 O O . ILE A 1 185 ? 5.996 0.838 -5.562 1 96.94 185 ILE A O 1
ATOM 1472 N N . LEU A 1 186 ? 4.398 1.53 -4.168 1 94.88 186 LEU A N 1
ATOM 1473 C CA . LEU A 1 186 ? 4.289 0.234 -3.508 1 94.88 186 LEU A CA 1
ATOM 1474 C C . LEU A 1 186 ? 3.801 -0.833 -4.48 1 94.88 186 LEU A C 1
ATOM 1476 O O . LEU A 1 186 ? 4.336 -1.944 -4.512 1 94.88 186 LEU A O 1
ATOM 1480 N N . PHE A 1 187 ? 2.865 -0.448 -5.23 1 94.06 187 PHE A N 1
ATOM 1481 C CA . PHE A 1 187 ? 2.311 -1.391 -6.195 1 94.06 187 PHE A CA 1
ATOM 1482 C C . PHE A 1 187 ? 3.344 -1.748 -7.254 1 94.06 187 PHE A C 1
ATOM 1484 O O . PHE A 1 187 ? 3.484 -2.916 -7.625 1 94.06 187 PHE A O 1
ATOM 1491 N N . GLY A 1 188 ? 3.979 -0.734 -7.723 1 95.38 188 GLY A N 1
ATOM 1492 C CA . GLY A 1 188 ? 5.027 -0.987 -8.695 1 95.38 188 GLY A CA 1
ATOM 1493 C C . GLY A 1 188 ? 6.152 -1.849 -8.156 1 95.38 188 GLY A C 1
ATOM 1494 O O . GLY A 1 188 ? 6.613 -2.773 -8.828 1 95.38 188 GLY A O 1
ATOM 1495 N N . GLY A 1 189 ? 6.594 -1.532 -6.996 1 94.75 189 GLY A N 1
ATOM 1496 C CA . GLY A 1 189 ? 7.609 -2.361 -6.367 1 94.75 189 GLY A CA 1
ATOM 1497 C C . GLY A 1 189 ? 7.18 -3.805 -6.195 1 94.75 189 GLY A C 1
ATOM 1498 O O . GLY A 1 189 ? 7.984 -4.723 -6.375 1 94.75 189 GLY A O 1
ATOM 1499 N N . MET A 1 190 ? 5.934 -4.039 -5.855 1 94.5 190 MET A N 1
ATOM 1500 C CA . MET A 1 190 ? 5.402 -5.391 -5.707 1 94.5 190 MET A CA 1
ATOM 1501 C C . MET A 1 190 ? 5.449 -6.145 -7.031 1 94.5 190 MET A C 1
ATOM 1503 O O . MET A 1 190 ? 5.801 -7.324 -7.066 1 94.5 190 MET A O 1
ATOM 1507 N N . CYS A 1 191 ? 5.113 -5.473 -8.062 1 93.56 191 CYS A N 1
ATOM 1508 C CA . CYS A 1 191 ? 5.156 -6.102 -9.383 1 93.56 191 CYS A CA 1
ATOM 1509 C C . CYS A 1 191 ? 6.574 -6.539 -9.727 1 93.56 191 CYS A C 1
ATOM 1511 O O . CYS A 1 191 ? 6.781 -7.633 -10.25 1 93.56 191 CYS A O 1
ATOM 1513 N N . ILE A 1 192 ? 7.496 -5.719 -9.422 1 93.44 192 ILE A N 1
ATOM 1514 C CA . ILE A 1 192 ? 8.883 -6.023 -9.75 1 93.44 192 ILE A CA 1
ATOM 1515 C C . ILE A 1 192 ? 9.367 -7.199 -8.898 1 93.44 192 ILE A C 1
ATOM 1517 O O . ILE A 1 192 ? 10.102 -8.062 -9.391 1 93.44 192 ILE A O 1
ATOM 1521 N N . ILE A 1 193 ? 8.953 -7.25 -7.691 1 93.5 193 ILE A N 1
ATOM 1522 C CA . ILE A 1 193 ? 9.352 -8.336 -6.809 1 93.5 193 ILE A CA 1
ATOM 1523 C C . ILE A 1 193 ? 8.766 -9.656 -7.309 1 93.5 193 ILE A C 1
ATOM 1525 O O . ILE A 1 193 ? 9.422 -10.695 -7.266 1 93.5 193 ILE A O 1
ATOM 1529 N N . VAL A 1 194 ? 7.492 -9.633 -7.715 1 92.44 194 VAL A N 1
ATOM 1530 C CA . VAL A 1 194 ? 6.875 -10.836 -8.258 1 92.44 194 VAL A CA 1
ATOM 1531 C C . VAL A 1 194 ? 7.648 -11.312 -9.484 1 92.44 194 VAL A C 1
ATOM 1533 O O . VAL A 1 194 ? 7.902 -12.508 -9.648 1 92.44 194 VAL A O 1
ATOM 1536 N N . SER A 1 195 ? 8.023 -10.367 -10.32 1 89.81 195 SER A N 1
ATOM 1537 C CA . SER A 1 195 ? 8.812 -10.711 -11.5 1 89.81 195 SER A CA 1
ATOM 1538 C C . SER A 1 195 ? 10.141 -11.344 -11.109 1 89.81 195 SER A C 1
ATOM 1540 O O . SER A 1 195 ? 10.57 -12.328 -11.719 1 89.81 195 SER A O 1
ATOM 1542 N N . ALA A 1 196 ? 10.781 -10.797 -10.156 1 90.44 196 ALA A N 1
ATOM 1543 C CA . ALA A 1 196 ? 12.047 -11.336 -9.672 1 90.44 196 ALA A CA 1
ATOM 1544 C C . ALA A 1 196 ? 11.867 -12.758 -9.133 1 90.44 196 ALA A C 1
ATOM 1546 O O . ALA A 1 196 ? 12.703 -13.633 -9.391 1 90.44 196 ALA A O 1
ATOM 1547 N N . LEU A 1 197 ? 10.844 -12.953 -8.406 1 89.56 197 LEU A N 1
ATOM 1548 C CA . LEU A 1 197 ? 10.562 -14.273 -7.836 1 89.56 197 LEU A CA 1
ATOM 1549 C C . LEU A 1 197 ? 10.273 -15.281 -8.938 1 89.56 197 LEU A C 1
ATOM 1551 O O . LEU A 1 197 ? 10.664 -16.453 -8.836 1 89.56 197 LEU A O 1
ATOM 1555 N N . GLN A 1 198 ? 9.57 -14.883 -9.914 1 87.75 198 GLN A N 1
ATOM 1556 C CA . GLN A 1 198 ? 9.281 -15.773 -11.031 1 87.75 198 GLN A CA 1
ATOM 1557 C C . GLN A 1 198 ? 10.57 -16.203 -11.734 1 87.75 198 GLN A C 1
ATOM 1559 O O . GLN A 1 198 ? 10.734 -17.375 -12.062 1 87.75 198 GLN A O 1
ATOM 1564 N N . VAL A 1 199 ? 11.414 -15.242 -12 1 84.69 199 VAL A N 1
ATOM 1565 C CA . VAL A 1 199 ? 12.672 -15.547 -12.664 1 84.69 199 VAL A CA 1
ATOM 1566 C C . VAL A 1 199 ? 13.508 -16.484 -11.781 1 84.69 199 VAL A C 1
ATOM 1568 O O . VAL A 1 199 ? 14.133 -17.422 -12.281 1 84.69 199 VAL A O 1
ATOM 1571 N N . LYS A 1 200 ? 13.5 -16.219 -10.531 1 86.88 200 LYS A N 1
ATOM 1572 C CA . LYS A 1 200 ? 14.234 -17.078 -9.602 1 86.88 200 LYS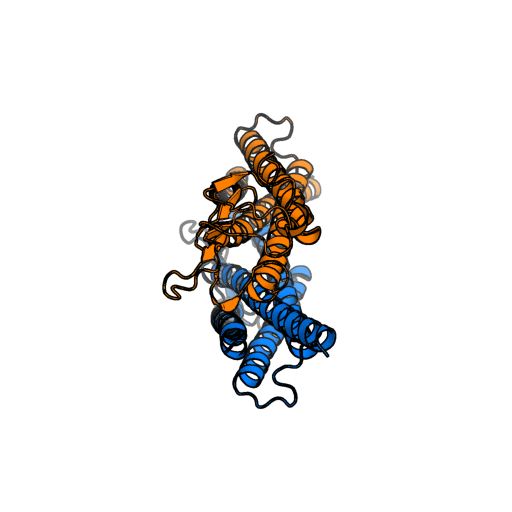 A CA 1
ATOM 1573 C C . LYS A 1 200 ? 13.688 -18.5 -9.617 1 86.88 200 LYS A C 1
ATOM 1575 O O . LYS A 1 200 ? 14.461 -19.469 -9.656 1 86.88 200 LYS A O 1
ATOM 1580 N N . LEU A 1 201 ? 12.383 -18.656 -9.555 1 84.31 201 LEU A N 1
ATOM 1581 C CA . LEU A 1 201 ? 11.75 -19.969 -9.547 1 84.31 201 LEU A CA 1
ATOM 1582 C C . LEU A 1 201 ? 12.031 -20.734 -10.836 1 84.31 201 LEU A C 1
ATOM 1584 O O . LEU A 1 201 ? 12.219 -21.953 -10.828 1 84.31 201 LEU A O 1
ATOM 1588 N N . LEU A 1 202 ? 12.078 -20.031 -11.93 1 82 202 LEU A N 1
ATOM 1589 C CA . LEU A 1 202 ? 12.383 -20.641 -13.219 1 82 202 LEU A CA 1
ATOM 1590 C C . LEU A 1 202 ? 13.812 -21.156 -13.25 1 82 202 LEU A C 1
ATOM 1592 O O . LEU A 1 202 ? 14.086 -22.234 -13.781 1 82 202 LEU A O 1
ATOM 1596 N N . LYS A 1 203 ? 14.656 -20.422 -12.703 1 81.44 203 LYS A N 1
ATOM 1597 C CA . LYS A 1 203 ? 16.062 -20.828 -12.664 1 81.44 203 LYS A CA 1
ATOM 1598 C C . LYS A 1 203 ? 16.25 -22.031 -11.742 1 81.44 203 LYS A C 1
ATOM 1600 O O . LYS A 1 203 ? 17.047 -22.922 -12.039 1 81.44 203 LYS A O 1
ATOM 1605 N N . ASP A 1 204 ? 15.586 -22.047 -10.664 1 80.12 204 ASP A N 1
ATOM 1606 C CA . ASP A 1 204 ? 15.68 -23.172 -9.727 1 80.12 204 ASP A CA 1
ATOM 1607 C C . ASP A 1 204 ? 15.102 -24.438 -10.328 1 80.12 204 ASP A C 1
ATOM 1609 O O . ASP A 1 204 ? 15.617 -25.547 -10.094 1 80.12 204 ASP A O 1
ATOM 1613 N N . ASN A 1 205 ? 13.984 -24.312 -11.055 1 77 205 ASN A N 1
ATOM 1614 C CA . ASN A 1 205 ? 13.367 -25.453 -11.711 1 77 205 ASN A CA 1
ATOM 1615 C C . ASN A 1 205 ? 14.266 -26.016 -12.812 1 77 205 ASN A C 1
ATOM 1617 O O . ASN A 1 205 ? 14.281 -27.234 -13.055 1 77 205 ASN A O 1
ATOM 1621 N N . ASN A 1 206 ? 14.914 -25.125 -13.508 1 70.31 206 ASN A N 1
ATOM 1622 C CA . ASN A 1 206 ? 15.828 -25.578 -14.555 1 70.31 206 ASN A CA 1
ATOM 1623 C C . ASN A 1 206 ? 17.047 -26.297 -13.977 1 70.31 206 ASN A C 1
ATOM 1625 O O . ASN A 1 206 ? 17.578 -27.219 -14.594 1 70.31 206 ASN A O 1
ATOM 1629 N N . PHE A 1 207 ? 17.469 -25.922 -12.875 1 67.38 207 PHE A N 1
ATOM 1630 C CA . PHE A 1 207 ? 18.594 -26.578 -12.234 1 67.38 207 PHE A CA 1
ATOM 1631 C C . PHE A 1 207 ? 18.188 -27.969 -11.727 1 67.38 207 PHE A C 1
ATOM 1633 O O . PHE A 1 207 ? 19.016 -28.891 -11.727 1 67.38 207 PHE A O 1
ATOM 1640 N N . ASP A 1 208 ? 16.922 -28.094 -11.281 1 58.94 208 ASP A N 1
ATOM 1641 C CA . ASP A 1 208 ? 16.469 -29.391 -10.773 1 58.94 208 ASP A CA 1
ATOM 1642 C C . ASP A 1 208 ? 16.328 -30.391 -11.914 1 58.94 208 ASP A C 1
ATOM 1644 O O . ASP A 1 208 ? 16.453 -31.594 -11.703 1 58.94 208 ASP A O 1
ATOM 1648 N N . ILE A 1 209 ? 16.078 -30.047 -13.164 1 55.56 209 ILE A N 1
ATOM 1649 C CA . ILE A 1 209 ? 15.922 -30.969 -14.289 1 55.56 209 ILE A CA 1
ATOM 1650 C C . ILE A 1 209 ? 17.297 -31.375 -14.805 1 55.56 209 ILE A C 1
ATOM 1652 O O . ILE A 1 209 ? 17.453 -32.438 -15.414 1 55.56 209 ILE A O 1
ATOM 1656 N N . LEU A 1 210 ? 18.234 -30.625 -14.656 1 46.97 210 LEU A N 1
ATOM 1657 C CA . LEU A 1 210 ? 19.547 -31.078 -15.062 1 46.97 210 LEU A CA 1
ATOM 1658 C C . LEU A 1 210 ? 20.172 -31.969 -13.992 1 46.97 210 LEU A C 1
ATOM 1660 O O . LEU A 1 210 ? 20.891 -32.906 -14.305 1 46.97 210 LEU A O 1
ATOM 1664 N N . MET B 1 1 ? -15.875 21.828 17.547 1 30.86 1 MET B N 1
ATOM 1665 C CA . MET B 1 1 ? -15.57 22.062 16.141 1 30.86 1 MET B CA 1
ATOM 1666 C C . MET B 1 1 ? -14.406 21.203 15.672 1 30.86 1 MET B C 1
ATOM 1668 O O . MET B 1 1 ? -14.328 20.828 14.5 1 30.86 1 MET B O 1
ATOM 1672 N N . ALA B 1 2 ? -13.203 21.109 16.469 1 41.09 2 ALA B N 1
ATOM 1673 C CA . ALA B 1 2 ? -12.016 20.266 16.359 1 41.09 2 ALA B CA 1
ATOM 1674 C C . ALA B 1 2 ? -12.391 18.797 16.297 1 41.09 2 ALA B C 1
ATOM 1676 O O . ALA B 1 2 ? -11.656 17.984 15.734 1 41.09 2 ALA B O 1
ATOM 1677 N N . LYS B 1 3 ? -13.445 18.469 16.922 1 45.88 3 LYS B N 1
ATOM 1678 C CA . LYS B 1 3 ? -14.086 17.172 17.109 1 45.88 3 LYS B CA 1
ATOM 1679 C C . LYS B 1 3 ? -14.438 16.531 15.773 1 45.88 3 LYS B C 1
ATOM 1681 O O . LYS B 1 3 ? -14.328 15.312 15.609 1 45.88 3 LYS B O 1
ATOM 1686 N N . SER B 1 4 ? -14.836 17.359 14.742 1 48.88 4 SER B N 1
ATOM 1687 C CA . SER B 1 4 ? -15.531 16.922 13.531 1 48.88 4 SER B CA 1
ATOM 1688 C C . SER B 1 4 ? -14.562 16.344 12.508 1 48.88 4 SER B C 1
ATOM 1690 O O . SER B 1 4 ? -14.883 15.367 11.82 1 48.88 4 SER B O 1
ATOM 1692 N N . ARG B 1 5 ? -13.336 16.938 12.453 1 53.31 5 ARG B N 1
ATOM 1693 C CA . ARG B 1 5 ? -12.492 16.531 11.328 1 53.31 5 ARG B CA 1
ATOM 1694 C C . ARG B 1 5 ? -11.82 15.203 11.594 1 53.31 5 ARG B C 1
ATOM 1696 O O . ARG B 1 5 ? -11.633 14.398 10.68 1 53.31 5 ARG B O 1
ATOM 1703 N N . GLY B 1 6 ? -11.453 14.906 12.93 1 57.22 6 GLY B N 1
ATOM 1704 C CA . GLY B 1 6 ? -10.977 13.578 13.281 1 57.22 6 GLY B CA 1
ATOM 1705 C C . GLY B 1 6 ? -11.953 12.477 12.906 1 57.22 6 GLY B C 1
ATOM 1706 O O . GLY B 1 6 ? -11.539 11.375 12.539 1 57.22 6 GLY B O 1
ATOM 1707 N N . ASP B 1 7 ? -13.086 13.023 12.742 1 72.94 7 ASP B N 1
ATOM 1708 C CA . ASP B 1 7 ? -14.156 12.062 12.477 1 72.94 7 ASP B CA 1
ATOM 1709 C C . ASP B 1 7 ? -14.211 11.695 10.992 1 72.94 7 ASP B C 1
ATOM 1711 O O . ASP B 1 7 ? -14.5 10.555 10.641 1 72.94 7 ASP B O 1
ATOM 1715 N N . TRP B 1 8 ? -13.664 12.641 10.203 1 80.69 8 TRP B N 1
ATOM 1716 C CA . TRP B 1 8 ? -13.766 12.352 8.773 1 80.69 8 TRP B CA 1
ATOM 1717 C C . TRP B 1 8 ? -12.742 11.305 8.359 1 80.69 8 TRP B C 1
ATOM 1719 O O . TRP B 1 8 ? -13.016 10.469 7.496 1 80.69 8 TRP B O 1
ATOM 1729 N N . LEU B 1 9 ? -11.609 11.297 8.977 1 86 9 LEU B N 1
ATOM 1730 C CA . LEU B 1 9 ? -10.578 10.312 8.648 1 86 9 LEU B CA 1
ATOM 1731 C C . LEU B 1 9 ? -10.984 8.922 9.117 1 86 9 LEU B C 1
ATOM 1733 O O . LEU B 1 9 ? -10.703 7.93 8.445 1 86 9 LEU B O 1
ATOM 1737 N N . LEU B 1 10 ? -11.625 8.938 10.25 1 87.62 10 LEU B N 1
ATOM 1738 C CA . LEU B 1 10 ? -12.117 7.652 10.734 1 87.62 10 LEU B CA 1
ATOM 1739 C C . LEU B 1 10 ? -13.219 7.117 9.828 1 87.62 10 LEU B C 1
ATOM 1741 O O . LEU B 1 10 ? -13.281 5.914 9.562 1 87.62 10 LEU B O 1
ATOM 1745 N N . VAL B 1 11 ? -14.047 8 9.359 1 90.94 11 VAL B N 1
ATOM 1746 C CA . VAL B 1 11 ? -15.109 7.605 8.438 1 90.94 11 VAL B CA 1
ATOM 1747 C C . VAL B 1 11 ? -14.5 7.125 7.125 1 90.94 11 VAL B C 1
ATOM 1749 O O . VAL B 1 11 ? -14.93 6.109 6.57 1 90.94 11 VAL B O 1
ATOM 1752 N N . ALA B 1 12 ? -13.531 7.859 6.652 1 91.19 12 ALA B N 1
ATOM 1753 C CA . ALA B 1 12 ? -12.844 7.441 5.434 1 91.19 12 ALA B CA 1
ATOM 1754 C C . ALA B 1 12 ? -12.195 6.07 5.613 1 91.19 12 ALA B C 1
ATOM 1756 O O . ALA B 1 12 ? -12.273 5.219 4.723 1 91.19 12 ALA B O 1
ATOM 1757 N N . GLY B 1 13 ? -11.562 5.891 6.781 1 93.75 13 GLY B N 1
ATOM 1758 C CA . GLY B 1 13 ? -10.977 4.594 7.082 1 93.75 13 GLY B CA 1
ATOM 1759 C C . GLY B 1 13 ? -11.992 3.465 7.086 1 93.75 13 GLY B C 1
ATOM 1760 O O . GLY B 1 13 ? -11.719 2.379 6.57 1 93.75 13 GLY B O 1
ATOM 1761 N N . LEU B 1 14 ? -13.102 3.764 7.59 1 93.75 14 LEU B N 1
ATOM 1762 C CA . LEU B 1 14 ? -14.156 2.762 7.668 1 93.75 14 LEU B CA 1
ATOM 1763 C C . LEU B 1 14 ? -14.703 2.438 6.281 1 93.75 14 LEU B C 1
ATOM 1765 O O . LEU B 1 14 ? -14.961 1.274 5.969 1 93.75 14 LEU B O 1
ATOM 1769 N N . VAL B 1 15 ? -14.891 3.422 5.473 1 94.69 15 VAL B N 1
ATOM 1770 C CA . VAL B 1 15 ? -15.406 3.221 4.125 1 94.69 15 VAL B CA 1
ATOM 1771 C C . VAL B 1 15 ? -14.414 2.391 3.311 1 94.69 15 VAL B C 1
ATOM 1773 O O . VAL B 1 15 ? -14.797 1.424 2.648 1 94.69 15 VAL B O 1
ATOM 1776 N N . PHE B 1 16 ? -13.164 2.744 3.418 1 96 16 PHE B N 1
ATOM 1777 C CA . PHE B 1 16 ? -12.148 1.993 2.695 1 96 16 PHE B CA 1
ATOM 1778 C C . PHE B 1 16 ? -12.055 0.563 3.215 1 96 16 PHE B C 1
ATOM 1780 O O . PHE B 1 16 ? -11.922 -0.379 2.432 1 96 16 PHE B O 1
ATOM 1787 N N . SER B 1 17 ? -12.117 0.439 4.512 1 96.69 17 SER B N 1
ATOM 1788 C CA . SER B 1 17 ? -12.047 -0.9 5.09 1 96.69 17 SER B CA 1
ATOM 1789 C C . SER B 1 17 ? -13.281 -1.721 4.727 1 96.69 17 SER B C 1
ATOM 1791 O O . SER B 1 17 ? -13.195 -2.936 4.543 1 96.69 17 SER B O 1
ATOM 1793 N N . GLY B 1 18 ? -14.422 -1.067 4.645 1 96.69 18 GLY B N 1
ATOM 1794 C CA . GLY B 1 18 ? -15.625 -1.764 4.227 1 96.69 18 GLY B CA 1
ATOM 1795 C C . GLY B 1 18 ? -15.555 -2.289 2.807 1 96.69 18 GLY B C 1
ATOM 1796 O O . GLY B 1 18 ? -15.883 -3.449 2.551 1 96.69 18 GLY B O 1
ATOM 1797 N N . PHE B 1 19 ? -15.102 -1.464 1.918 1 97.12 19 PHE B N 1
ATOM 1798 C CA . PHE B 1 19 ? -14.922 -1.899 0.538 1 97.12 19 PHE B CA 1
ATOM 1799 C C . PHE B 1 19 ? -13.859 -2.99 0.449 1 97.12 19 PHE B C 1
ATOM 1801 O O . PHE B 1 19 ? -13.992 -3.936 -0.33 1 97.12 19 PHE B O 1
ATOM 1808 N N . ALA B 1 20 ? -12.797 -2.791 1.207 1 97.81 20 ALA B N 1
ATOM 1809 C CA . ALA B 1 20 ? -11.742 -3.803 1.227 1 97.81 20 ALA B CA 1
ATOM 1810 C C . ALA B 1 20 ? -12.289 -5.16 1.664 1 97.81 20 ALA B C 1
ATOM 1812 O O . ALA B 1 20 ? -11.945 -6.191 1.083 1 97.81 20 ALA B O 1
ATOM 1813 N N . LEU B 1 21 ? -13.102 -5.137 2.627 1 97.75 21 LEU B N 1
ATOM 1814 C CA . LEU B 1 21 ? -13.695 -6.375 3.119 1 97.75 21 LEU B CA 1
ATOM 1815 C C . LEU B 1 21 ? -14.562 -7.027 2.045 1 97.75 21 LEU B C 1
ATOM 1817 O O . LEU B 1 21 ? -14.523 -8.242 1.867 1 97.75 21 LEU B O 1
ATOM 1821 N N . LEU B 1 22 ? -15.305 -6.242 1.342 1 97.12 22 LEU B N 1
ATOM 1822 C CA . LEU B 1 22 ? -16.156 -6.758 0.276 1 97.12 22 LEU B CA 1
ATOM 1823 C C . LEU B 1 22 ? -15.32 -7.469 -0.787 1 97.12 22 LEU B C 1
ATOM 1825 O O . LEU B 1 22 ? -15.625 -8.602 -1.157 1 97.12 22 LEU B O 1
ATOM 1829 N N . PHE B 1 23 ? -14.328 -6.816 -1.213 1 97.44 23 PHE B N 1
ATOM 1830 C CA . PHE B 1 23 ? -13.477 -7.406 -2.238 1 97.44 23 PHE B CA 1
ATOM 1831 C C . PHE B 1 23 ? -12.742 -8.625 -1.697 1 97.44 23 PHE B C 1
ATOM 1833 O O . PHE B 1 23 ? -12.516 -9.594 -2.424 1 97.44 23 PHE B O 1
ATOM 1840 N N . LEU B 1 24 ? -12.344 -8.547 -0.473 1 97.06 24 LEU B N 1
ATOM 1841 C CA . LEU B 1 24 ? -11.641 -9.672 0.138 1 97.06 24 LEU B CA 1
ATOM 1842 C C . LEU B 1 24 ? -12.555 -10.891 0.236 1 97.06 24 LEU B C 1
ATOM 1844 O O . LEU B 1 24 ? -12.125 -12.016 -0.035 1 97.06 24 LEU B O 1
ATOM 1848 N N . VAL B 1 25 ? -13.789 -10.664 0.556 1 96.69 25 VAL B N 1
ATOM 1849 C CA . VAL B 1 25 ? -14.75 -11.758 0.672 1 96.69 25 VAL B CA 1
ATOM 1850 C C . VAL B 1 25 ? -15 -12.375 -0.703 1 96.69 25 VAL B C 1
ATOM 1852 O O . VAL B 1 25 ? -15.062 -13.602 -0.839 1 96.69 25 VAL B O 1
ATOM 1855 N N . ILE B 1 26 ? -15.07 -11.531 -1.685 1 95.31 26 ILE B N 1
ATOM 1856 C CA . ILE B 1 26 ? -15.273 -12.023 -3.043 1 95.31 26 ILE B CA 1
ATOM 1857 C C . ILE B 1 26 ? -14.094 -12.891 -3.465 1 95.31 26 ILE B C 1
ATOM 1859 O O . ILE B 1 26 ? -14.273 -13.992 -3.992 1 95.31 26 ILE B O 1
ATOM 1863 N N . GLY B 1 27 ? -12.961 -12.422 -3.197 1 94.75 27 GLY B N 1
ATOM 1864 C CA . GLY B 1 27 ? -11.781 -13.188 -3.559 1 94.75 27 GLY B CA 1
ATOM 1865 C C . GLY B 1 27 ? -11.594 -14.438 -2.709 1 94.75 27 GLY B C 1
ATOM 1866 O O . GLY B 1 27 ? -11.094 -15.453 -3.193 1 94.75 27 GLY B O 1
ATOM 1867 N N . PHE B 1 28 ? -12 -14.352 -1.528 1 94.75 28 PHE B N 1
ATOM 1868 C CA . PHE B 1 28 ? -11.844 -15.461 -0.589 1 94.75 28 PHE B CA 1
ATOM 1869 C C . PHE B 1 28 ? -12.82 -16.578 -0.906 1 94.75 28 PHE B C 1
ATOM 1871 O O . PHE B 1 28 ? -12.484 -17.766 -0.777 1 94.75 28 PHE B O 1
ATOM 1878 N N . ALA B 1 29 ? -13.953 -16.25 -1.453 1 92.62 29 ALA B N 1
ATOM 1879 C CA . ALA B 1 29 ? -15.016 -17.234 -1.591 1 92.62 29 ALA B CA 1
ATOM 1880 C C . ALA B 1 29 ? -15.086 -17.781 -3.018 1 92.62 29 ALA B C 1
ATOM 1882 O O . ALA B 1 29 ? -15.617 -18.859 -3.252 1 92.62 29 ALA B O 1
ATOM 1883 N N . THR B 1 30 ? -14.531 -17.141 -3.998 1 91.44 30 THR B N 1
ATOM 1884 C CA . THR B 1 30 ? -14.688 -17.547 -5.387 1 91.44 30 THR B CA 1
ATOM 1885 C C . THR B 1 30 ? -13.516 -18.422 -5.828 1 91.44 30 THR B C 1
ATOM 1887 O O . THR B 1 30 ? -12.391 -18.234 -5.352 1 91.44 30 THR B O 1
ATOM 1890 N N . PRO B 1 31 ? -13.773 -19.375 -6.727 1 90.06 31 PRO B N 1
ATOM 1891 C CA . PRO B 1 31 ? -12.703 -20.219 -7.25 1 90.06 31 PRO B CA 1
ATOM 1892 C C . PRO B 1 31 ? -12.07 -19.672 -8.523 1 90.06 31 PRO B C 1
ATOM 1894 O O . PRO B 1 31 ? -11.836 -20.406 -9.477 1 90.06 31 PRO B O 1
ATOM 1897 N N . HIS B 1 32 ? -11.867 -18.344 -8.602 1 90.5 32 HIS B N 1
ATOM 1898 C CA . HIS B 1 32 ? -11.383 -17.734 -9.836 1 90.5 32 HIS B CA 1
ATOM 1899 C C . HIS B 1 32 ? -10.07 -16.984 -9.609 1 90.5 32 HIS B C 1
ATOM 1901 O O . HIS B 1 32 ? -9.883 -15.883 -10.125 1 90.5 32 HIS B O 1
ATOM 1907 N N . TRP B 1 33 ? -9.242 -17.578 -8.766 1 89.81 33 TRP B N 1
ATOM 1908 C CA . TRP B 1 33 ? -7.918 -16.984 -8.633 1 89.81 33 TRP B CA 1
ATOM 1909 C C . TRP B 1 33 ? -7.074 -17.234 -9.875 1 89.81 33 TRP B C 1
ATOM 1911 O O . TRP B 1 33 ? -6.445 -16.328 -10.406 1 89.81 33 TRP B O 1
ATOM 1921 N N . LEU B 1 34 ? -7.16 -18.531 -10.281 1 87.44 34 LEU B N 1
ATOM 1922 C CA . LEU B 1 34 ? -6.434 -18.984 -11.461 1 87.44 34 LEU B CA 1
ATOM 1923 C C . LEU B 1 34 ? -7.375 -19.656 -12.453 1 87.44 34 LEU B C 1
ATOM 1925 O O . LEU B 1 34 ? -8.25 -20.438 -12.055 1 87.44 34 LEU B O 1
ATOM 1929 N N . GLU B 1 35 ? -7.188 -19.281 -13.719 1 86.31 35 GLU B N 1
ATOM 1930 C CA . GLU B 1 35 ? -8.039 -19.875 -14.742 1 86.31 35 GLU B CA 1
ATOM 1931 C C . GLU B 1 35 ? -7.23 -20.297 -15.961 1 86.31 35 GLU B C 1
ATOM 1933 O O . GLU B 1 35 ? -6.223 -19.672 -16.297 1 86.31 35 GLU B O 1
ATOM 1938 N N . LEU B 1 36 ? -7.699 -21.359 -16.562 1 81.69 36 LEU B N 1
ATOM 1939 C CA . LEU B 1 36 ? -7.09 -21.844 -17.812 1 81.69 36 LEU B CA 1
ATOM 1940 C C . LEU B 1 36 ? -7.5 -20.969 -18.984 1 81.69 36 LEU B C 1
ATOM 1942 O O . LEU B 1 36 ? -8.664 -20.578 -19.094 1 81.69 36 LEU B O 1
ATOM 1946 N N . ASP B 1 37 ? -6.43 -20.641 -19.703 1 74.38 37 ASP B N 1
ATOM 1947 C CA . ASP B 1 37 ? -6.723 -19.891 -20.922 1 74.38 37 ASP B CA 1
ATOM 1948 C C . ASP B 1 37 ? -7.387 -20.781 -21.969 1 74.38 37 ASP B C 1
ATOM 1950 O O . ASP B 1 37 ? -6.777 -21.734 -22.453 1 74.38 37 ASP B O 1
ATOM 1954 N N . THR B 1 38 ? -8.602 -20.641 -22.125 1 66.12 38 THR B N 1
ATOM 1955 C CA . THR B 1 38 ? -9.391 -21.469 -23.047 1 66.12 38 THR B CA 1
ATOM 1956 C C . THR B 1 38 ? -8.828 -21.391 -24.453 1 66.12 38 THR B C 1
ATOM 1958 O O . THR B 1 38 ? -9.234 -22.156 -25.328 1 66.12 38 THR B O 1
ATOM 1961 N N . LYS B 1 39 ? -8.047 -20.359 -24.734 1 62.62 39 LYS B N 1
ATOM 1962 C CA . LYS B 1 39 ? -7.523 -20.266 -26.094 1 62.62 39 LYS B CA 1
ATOM 1963 C C . LYS B 1 39 ? -6.621 -21.438 -26.422 1 62.62 39 LYS B C 1
ATOM 1965 O O . LYS B 1 39 ? -6.441 -21.797 -27.594 1 62.62 39 LYS B O 1
ATOM 1970 N N . PHE B 1 40 ? -6.066 -21.906 -25.328 1 56.69 40 PHE B N 1
ATOM 1971 C CA . PHE B 1 40 ? -5.184 -23.031 -25.609 1 56.69 40 PHE B CA 1
ATOM 1972 C C . PHE B 1 40 ? -5.902 -24.359 -25.359 1 56.69 40 PHE B C 1
ATOM 1974 O O . PHE B 1 40 ? -6.41 -24.594 -24.266 1 56.69 40 PHE B O 1
ATOM 1981 N N . ILE B 1 41 ? -6.695 -24.797 -26.172 1 51.34 41 ILE B N 1
ATOM 1982 C CA . ILE B 1 41 ? -7.457 -26.031 -26.188 1 51.34 41 ILE B CA 1
ATOM 1983 C C . ILE B 1 41 ? -6.594 -27.172 -25.656 1 51.34 41 ILE B C 1
ATOM 1985 O O . ILE B 1 41 ? -5.957 -27.891 -26.438 1 51.34 41 ILE B O 1
ATOM 1989 N N . THR B 1 42 ? -5.672 -26.812 -24.688 1 54.5 42 THR B N 1
ATOM 1990 C CA . THR B 1 42 ? -5.004 -28.062 -24.328 1 54.5 42 THR B CA 1
ATOM 1991 C C . THR B 1 42 ? -5.699 -28.734 -23.141 1 54.5 42 THR B C 1
ATOM 1993 O O . THR B 1 42 ? -6.328 -28.047 -22.328 1 54.5 42 THR B O 1
ATOM 1996 N N . ASN B 1 43 ? -6.027 -30 -23.219 1 52.66 43 ASN B N 1
ATOM 1997 C CA . ASN B 1 43 ? -6.57 -30.984 -22.281 1 52.66 43 ASN B CA 1
ATOM 1998 C C . ASN B 1 43 ? -5.852 -30.938 -20.938 1 52.66 43 ASN B C 1
ATOM 2000 O O . ASN B 1 43 ? -5.5 -31.969 -20.375 1 52.66 43 ASN B O 1
ATOM 2004 N N . SER B 1 44 ? -5.426 -29.891 -20.484 1 59.53 44 SER B N 1
ATOM 2005 C CA . SER B 1 44 ? -4.652 -29.969 -19.25 1 59.53 44 SER B CA 1
ATOM 2006 C C . SER B 1 44 ? -5.543 -30.297 -18.062 1 59.53 44 SER B C 1
ATOM 2008 O O . SER B 1 44 ? -5.059 -30.781 -17.031 1 59.53 44 SER B O 1
ATOM 2010 N N . GLY B 1 45 ? -6.738 -30.594 -18.312 1 70.69 45 GLY B N 1
ATOM 2011 C CA . GLY B 1 45 ? -7.656 -31.047 -17.281 1 70.69 45 GLY B CA 1
ATOM 2012 C C . GLY B 1 45 ? -7.938 -30 -16.219 1 70.69 45 GLY B C 1
ATOM 2013 O O . GLY B 1 45 ? -8.984 -30.031 -15.578 1 70.69 45 GLY B O 1
ATOM 2014 N N . PHE B 1 46 ? -7.066 -28.969 -16.016 1 78.31 46 PHE B N 1
ATOM 2015 C CA . PHE B 1 46 ? -7.27 -27.938 -15.016 1 78.31 46 PHE B CA 1
ATOM 2016 C C . PHE B 1 46 ? -8.164 -26.828 -15.555 1 78.31 46 PHE B C 1
ATOM 2018 O O . PHE B 1 46 ? -7.988 -26.375 -16.688 1 78.31 46 PHE B O 1
ATOM 2025 N N . GLU B 1 47 ? -9.195 -26.5 -14.805 1 83.5 47 GLU B N 1
ATOM 2026 C CA . GLU B 1 47 ? -10.109 -25.453 -15.242 1 83.5 47 GLU B CA 1
ATOM 2027 C C . GLU B 1 47 ? -9.898 -24.172 -14.445 1 83.5 47 GLU B C 1
ATOM 2029 O O . GLU B 1 47 ? -9.492 -23.141 -15 1 83.5 47 GLU B O 1
ATOM 2034 N N . LYS B 1 48 ? -10.258 -24.234 -13.227 1 87.88 48 LYS B N 1
ATOM 2035 C CA . LYS B 1 48 ? -10.125 -23.062 -12.367 1 87.88 48 LYS B CA 1
ATOM 2036 C C . LYS B 1 48 ? -9.727 -23.453 -10.953 1 87.88 48 LYS B C 1
ATOM 2038 O O . LYS B 1 48 ? -9.977 -24.594 -10.523 1 87.88 48 LYS B O 1
ATOM 2043 N N . LEU B 1 49 ? -9.062 -22.547 -10.328 1 88.44 49 LEU B N 1
ATOM 2044 C CA . LEU B 1 49 ? -8.602 -22.781 -8.961 1 88.44 49 LEU B CA 1
ATOM 2045 C C . LEU B 1 49 ? -8.844 -21.562 -8.086 1 88.44 49 LEU B C 1
ATOM 2047 O O . LEU B 1 49 ? -8.633 -20.422 -8.523 1 88.44 49 LEU B O 1
ATOM 2051 N N . GLY B 1 50 ? -9.438 -21.781 -6.953 1 89.94 50 GLY B N 1
ATOM 2052 C CA . GLY B 1 50 ? -9.57 -20.781 -5.91 1 89.94 50 GLY B CA 1
ATOM 2053 C C . GLY B 1 50 ? -8.828 -21.141 -4.637 1 89.94 50 GLY B C 1
ATOM 2054 O O . GLY B 1 50 ? -7.98 -22.031 -4.641 1 89.94 50 GLY B O 1
ATOM 2055 N N . LEU B 1 51 ? -9.102 -20.422 -3.609 1 90.56 51 LEU B N 1
ATOM 2056 C CA . LEU B 1 51 ? -8.422 -20.703 -2.348 1 90.56 51 LEU B CA 1
ATOM 2057 C C . LEU B 1 51 ? -8.906 -22.016 -1.736 1 90.56 51 LEU B C 1
ATOM 2059 O O . LEU B 1 51 ? -8.125 -22.75 -1.144 1 90.56 51 LEU B O 1
ATOM 2063 N N . TRP B 1 52 ? -10.195 -22.203 -1.977 1 91.75 52 TRP B N 1
ATOM 2064 C CA . TRP B 1 52 ? -10.766 -23.344 -1.267 1 91.75 52 TRP B CA 1
ATOM 2065 C C . TRP B 1 52 ? -11.32 -24.375 -2.246 1 91.75 52 TRP B C 1
ATOM 2067 O O . TRP B 1 52 ? -11.656 -25.5 -1.854 1 91.75 52 TRP B O 1
ATOM 2077 N N . GLU B 1 53 ? -11.383 -24.031 -3.5 1 91.38 53 GLU B N 1
ATOM 2078 C CA . GLU B 1 53 ? -11.992 -24.938 -4.48 1 91.38 53 GLU B CA 1
ATOM 2079 C C . GLU B 1 53 ? -11.109 -25.062 -5.723 1 91.38 53 GLU B C 1
ATOM 2081 O O . GLU B 1 53 ? -10.508 -24.078 -6.164 1 91.38 53 GLU B O 1
ATOM 2086 N N . ALA B 1 54 ? -11.07 -26.281 -6.148 1 88.31 54 ALA B N 1
ATOM 2087 C CA . ALA B 1 54 ? -10.398 -26.562 -7.41 1 88.31 54 ALA B CA 1
ATOM 2088 C C . ALA B 1 54 ? -11.336 -27.25 -8.398 1 88.31 54 ALA B C 1
ATOM 2090 O O . ALA B 1 54 ? -12.141 -28.109 -8.008 1 88.31 54 ALA B O 1
ATOM 2091 N N . CYS B 1 55 ? -11.25 -26.797 -9.586 1 86.56 55 CYS B N 1
ATOM 2092 C CA . CYS B 1 55 ? -12.109 -27.359 -10.617 1 86.56 55 CYS B CA 1
ATOM 2093 C C . CYS B 1 55 ? -11.281 -28.016 -11.719 1 86.56 55 CYS B C 1
ATOM 2095 O O . CYS B 1 55 ? -10.352 -27.391 -12.25 1 86.56 55 CYS B O 1
ATOM 2097 N N . PHE B 1 56 ? -11.672 -29.234 -12.039 1 84.12 56 PHE B N 1
ATOM 2098 C CA . PHE B 1 56 ? -10.984 -29.969 -13.086 1 84.12 56 PHE B CA 1
ATOM 2099 C C . PHE B 1 56 ? -11.969 -30.469 -14.141 1 84.12 56 PHE B C 1
ATOM 2101 O O . PHE B 1 56 ? -13.172 -30.516 -13.891 1 84.12 56 PHE B O 1
ATOM 2108 N N . ASN B 1 57 ? -11.43 -30.516 -15.305 1 83.19 57 ASN B N 1
ATOM 2109 C CA . ASN B 1 57 ? -12.211 -31.109 -16.391 1 83.19 57 ASN B CA 1
ATOM 2110 C C . ASN B 1 57 ? -11.586 -32.406 -16.891 1 83.19 57 ASN B C 1
ATOM 2112 O O . ASN B 1 57 ? -10.672 -32.375 -17.703 1 83.19 57 ASN B O 1
ATOM 2116 N N . ASN B 1 58 ? -12.203 -33.562 -16.438 1 77.81 58 ASN B N 1
ATOM 2117 C CA . ASN B 1 58 ? -11.781 -34.906 -16.844 1 77.81 58 ASN B CA 1
ATOM 2118 C C . ASN B 1 58 ? -10.258 -35.062 -16.781 1 77.81 58 ASN B C 1
ATOM 2120 O O . ASN B 1 58 ? -9.633 -35.5 -17.734 1 77.81 58 ASN B O 1
ATOM 2124 N N . TRP B 1 59 ? -9.789 -34.656 -15.648 1 75.88 59 TRP B N 1
ATOM 2125 C CA . TRP B 1 59 ? -8.344 -34.719 -15.414 1 75.88 59 TRP B CA 1
ATOM 2126 C C . TRP B 1 59 ? -7.961 -36.031 -14.711 1 75.88 59 TRP B C 1
ATOM 2128 O O . TRP B 1 59 ? -8.633 -36.438 -13.766 1 75.88 59 TRP B O 1
ATOM 2138 N N . ALA B 1 60 ? -7.094 -36.75 -15.391 1 67.25 60 ALA B N 1
ATOM 2139 C CA . ALA B 1 60 ? -6.57 -37.969 -14.773 1 67.25 60 ALA B CA 1
ATOM 2140 C C . ALA B 1 60 ? -5.164 -37.75 -14.227 1 67.25 60 ALA B C 1
ATOM 2142 O O . ALA B 1 60 ? -4.309 -37.188 -14.906 1 67.25 60 ALA B O 1
ATOM 2143 N N . TYR B 1 61 ? -5.055 -37.781 -12.883 1 62.53 61 TYR B N 1
ATOM 2144 C CA . TYR B 1 61 ? -3.738 -37.656 -12.273 1 62.53 61 TYR B CA 1
ATOM 2145 C C . TYR B 1 61 ? -2.818 -38.781 -12.711 1 62.53 61 TYR B C 1
ATOM 2147 O O . TYR B 1 61 ? -3.168 -39.969 -12.586 1 62.53 61 TYR B O 1
ATOM 2155 N N . TYR B 1 62 ? -1.93 -38.406 -13.461 1 58.03 62 TYR B N 1
ATOM 2156 C CA . TYR B 1 62 ? -1.067 -39.406 -14.07 1 58.03 62 TYR B CA 1
ATOM 2157 C C . TYR B 1 62 ? -0.508 -40.344 -13.016 1 58.03 62 TYR B C 1
ATOM 2159 O O . TYR B 1 62 ? -0.285 -41.531 -13.281 1 58.03 62 TYR B O 1
ATOM 2167 N N . ARG B 1 63 ? -0.229 -39.875 -11.75 1 56.72 63 ARG B N 1
ATOM 2168 C CA . ARG B 1 63 ? 0.471 -40.75 -10.836 1 56.72 63 ARG B CA 1
ATOM 2169 C C . ARG B 1 63 ? -0.511 -41.688 -10.102 1 56.72 63 ARG B C 1
ATOM 2171 O O . ARG B 1 63 ? -0.101 -42.562 -9.344 1 56.72 63 ARG B O 1
ATOM 2178 N N . ASP B 1 64 ? -1.81 -41.281 -10.242 1 57.62 64 ASP B N 1
ATOM 2179 C CA . ASP B 1 64 ? -2.707 -42.156 -9.492 1 57.62 64 ASP B CA 1
ATOM 2180 C C . ASP B 1 64 ? -2.977 -43.438 -10.258 1 57.62 64 ASP B C 1
ATOM 2182 O O . ASP B 1 64 ? -3.355 -43.406 -11.43 1 57.62 64 ASP B O 1
ATOM 2186 N N . TYR B 1 65 ? -2.336 -44.469 -9.906 1 56.81 65 TYR B N 1
ATOM 2187 C CA . TYR B 1 65 ? -2.498 -45.812 -10.422 1 56.81 65 TYR B CA 1
ATOM 2188 C C . TYR B 1 65 ? -3.971 -46.219 -10.508 1 56.81 65 TYR B C 1
ATOM 2190 O O . TYR B 1 65 ? -4.348 -47.094 -11.281 1 56.81 65 TYR B O 1
ATOM 2198 N N . THR B 1 66 ? -4.793 -45.531 -9.773 1 57.38 66 THR B N 1
ATOM 2199 C CA . THR B 1 66 ? -6.164 -46.031 -9.719 1 57.38 66 THR B CA 1
ATOM 2200 C C . THR B 1 66 ? -6.961 -45.531 -10.922 1 57.38 66 THR B C 1
ATOM 2202 O O . THR B 1 66 ? -8.016 -46.062 -11.25 1 57.38 66 THR B O 1
ATOM 2205 N N . GLY B 1 67 ? -6.305 -44.656 -11.906 1 61.88 67 GLY B N 1
ATOM 2206 C CA . GLY B 1 67 ? -6.938 -44.219 -13.133 1 61.88 67 GLY B CA 1
ATOM 2207 C C . GLY B 1 67 ? -8.148 -43.344 -12.891 1 61.88 67 GLY B C 1
ATOM 2208 O O . GLY B 1 67 ? -9.055 -43.281 -13.727 1 61.88 67 GLY B O 1
ATOM 2209 N N . LYS B 1 68 ? -8.359 -42.719 -11.68 1 71.88 68 LYS B N 1
ATOM 2210 C CA . LYS B 1 68 ? -9.547 -41.938 -11.398 1 71.88 68 LYS B CA 1
ATOM 2211 C C . LYS B 1 68 ? -9.469 -40.562 -12.062 1 71.88 68 LYS B C 1
ATOM 2213 O O . LYS B 1 68 ? -8.414 -39.906 -12.047 1 71.88 68 LYS B O 1
ATOM 2218 N N . THR B 1 69 ? -10.578 -40.281 -12.859 1 78.69 69 THR B N 1
ATOM 2219 C CA . THR B 1 69 ? -10.703 -38.969 -13.523 1 78.69 69 THR B CA 1
ATOM 2220 C C . THR B 1 69 ? -11.484 -38 -12.648 1 78.69 69 THR B C 1
ATOM 2222 O O . THR B 1 69 ? -12.438 -38.375 -11.969 1 78.69 69 THR B O 1
ATOM 2225 N N . TYR B 1 70 ? -10.969 -36.844 -12.508 1 79.31 70 TYR B N 1
ATOM 2226 C CA . TYR B 1 70 ? -11.602 -35.812 -11.688 1 79.31 70 TYR B CA 1
ATOM 2227 C C . TYR B 1 70 ? -12.336 -34.781 -12.547 1 79.31 70 TYR B C 1
ATOM 2229 O O . TYR B 1 70 ? -11.766 -34.25 -13.5 1 79.31 70 TYR B O 1
ATOM 2237 N N . ASN B 1 71 ? -13.688 -34.781 -12.305 1 80.5 71 ASN B N 1
ATOM 2238 C CA . ASN B 1 71 ? -14.523 -33.844 -13.039 1 80.5 71 ASN B CA 1
ATOM 2239 C C . ASN B 1 71 ? -15.367 -32.969 -12.102 1 80.5 71 ASN B C 1
ATOM 2241 O O . ASN B 1 71 ? -15.938 -33.5 -11.133 1 80.5 71 ASN B O 1
ATOM 2245 N N . GLY B 1 72 ? -15.383 -31.641 -12.453 1 82.25 72 GLY B N 1
ATOM 2246 C CA . GLY B 1 72 ? -16.203 -30.734 -11.656 1 82.25 72 GLY B CA 1
ATOM 2247 C C . GLY B 1 72 ? -15.391 -29.922 -10.664 1 82.25 72 GLY B C 1
ATOM 2248 O O . GLY B 1 72 ? -14.164 -29.891 -10.727 1 82.25 72 GLY B O 1
ATOM 2249 N N . CYS B 1 73 ? -16.156 -29.109 -9.867 1 86.12 73 CYS B N 1
ATOM 2250 C CA . CYS B 1 73 ? -15.57 -28.25 -8.836 1 86.12 73 CYS B CA 1
ATOM 2251 C C . CYS B 1 73 ? -15.836 -28.828 -7.449 1 86.12 73 CYS B C 1
ATOM 2253 O O . CYS B 1 73 ? -16.984 -29.109 -7.094 1 86.12 73 CYS B O 1
ATOM 2255 N N . TRP B 1 74 ? -14.789 -29.078 -6.707 1 86.38 74 TRP B N 1
ATOM 2256 C CA . TRP B 1 74 ? -14.922 -29.594 -5.352 1 86.38 74 TRP B CA 1
ATOM 2257 C C . TRP B 1 74 ? -14.039 -28.828 -4.379 1 86.38 74 TRP B C 1
ATOM 2259 O O . TRP B 1 74 ? -13.086 -28.156 -4.793 1 86.38 74 TRP B O 1
ATOM 2269 N N . TRP B 1 75 ? -14.414 -28.984 -3.123 1 88.75 75 TRP B N 1
ATOM 2270 C CA . TRP B 1 75 ? -13.602 -28.391 -2.062 1 88.75 75 TRP B CA 1
ATOM 2271 C C . TRP B 1 75 ? -12.281 -29.141 -1.922 1 88.75 75 TRP B C 1
ATOM 2273 O O . TRP B 1 75 ? -12.242 -30.375 -1.996 1 88.75 75 TRP B O 1
ATOM 2283 N N . ILE B 1 76 ? -11.305 -28.375 -1.655 1 88.12 76 ILE B N 1
ATOM 2284 C CA . ILE B 1 76 ? -9.953 -28.938 -1.584 1 88.12 76 ILE B CA 1
ATOM 2285 C C . ILE B 1 76 ? -9.875 -29.953 -0.458 1 88.12 76 ILE B C 1
ATOM 2287 O O . ILE B 1 76 ? -9.148 -30.953 -0.562 1 88.12 76 ILE B O 1
ATOM 2291 N N . PHE B 1 77 ? -10.648 -29.75 0.635 1 87.12 77 PHE B N 1
ATOM 2292 C CA . PHE B 1 77 ? -10.586 -30.672 1.772 1 87.12 77 PHE B CA 1
ATOM 2293 C C . PHE B 1 77 ? -11.711 -31.703 1.702 1 87.12 77 PHE B C 1
ATOM 2295 O O . PHE B 1 77 ? -11.977 -32.406 2.682 1 87.12 77 PHE B O 1
ATOM 2302 N N . SER B 1 78 ? -12.328 -31.859 0.558 1 84.88 78 SER B N 1
ATOM 2303 C CA . SER B 1 78 ? -13.383 -32.844 0.393 1 84.88 78 SER B CA 1
ATOM 2304 C C . SER B 1 78 ? -12.797 -34.25 0.239 1 84.88 78 SER B C 1
ATOM 2306 O O . SER B 1 78 ? -11.594 -34.406 0.019 1 84.88 78 SER B O 1
ATOM 2308 N N . TYR B 1 79 ? -13.625 -35.219 0.246 1 82.38 79 TYR B N 1
ATOM 2309 C CA . TYR B 1 79 ? -13.227 -36.625 0.157 1 82.38 79 TYR B CA 1
ATOM 2310 C C . TYR B 1 79 ? -12.805 -37 -1.262 1 82.38 79 TYR B C 1
ATOM 2312 O O . TYR B 1 79 ? -11.891 -37.812 -1.458 1 82.38 79 TYR B O 1
ATOM 2320 N N . GLU B 1 80 ? -13.352 -36.188 -2.174 1 79.81 80 GLU B N 1
ATOM 2321 C CA . GLU B 1 80 ? -13.055 -36.5 -3.574 1 79.81 80 GLU B CA 1
ATOM 2322 C C . GLU B 1 80 ? -11.594 -36.188 -3.902 1 79.81 80 GLU B C 1
ATOM 2324 O O . GLU B 1 80 ? -10.992 -36.906 -4.727 1 79.81 80 GLU B O 1
ATOM 2329 N N . TYR B 1 81 ? -11.023 -35.25 -3.193 1 83.62 81 TYR B N 1
ATOM 2330 C CA . TYR B 1 81 ? -9.664 -34.844 -3.514 1 83.62 81 TYR B CA 1
ATOM 2331 C C . TYR B 1 81 ? -8.664 -35.438 -2.529 1 83.62 81 TYR B C 1
ATOM 2333 O O . TYR B 1 81 ? -7.492 -35.062 -2.508 1 83.62 81 TYR B O 1
ATOM 2341 N N . ARG B 1 82 ? -8.969 -36.438 -1.786 1 81.31 82 ARG B N 1
ATOM 2342 C CA . ARG B 1 82 ? -8.125 -37.031 -0.757 1 81.31 82 ARG B CA 1
ATOM 2343 C C . ARG B 1 82 ? -6.879 -37.688 -1.37 1 81.31 82 ARG B C 1
ATOM 2345 O O . ARG B 1 82 ? -5.762 -37.438 -0.895 1 81.31 82 ARG B O 1
ATOM 2352 N N . PRO B 1 83 ? -6.953 -38.344 -2.51 1 79.19 83 PRO B N 1
ATOM 2353 C CA . PRO B 1 83 ? -5.746 -38.938 -3.062 1 79.19 83 PRO B CA 1
ATOM 2354 C C . PRO B 1 83 ? -4.801 -37.938 -3.693 1 79.19 83 PRO B C 1
ATOM 2356 O O . PRO B 1 83 ? -3.59 -38.156 -3.752 1 79.19 83 PRO B O 1
ATOM 2359 N N . ILE B 1 84 ? -5.309 -36.781 -4.117 1 78.81 84 ILE B N 1
ATOM 2360 C CA . ILE B 1 84 ? -4.473 -35.812 -4.812 1 78.81 84 ILE B CA 1
ATOM 2361 C C . ILE B 1 84 ? -4.312 -34.562 -3.953 1 78.81 84 ILE B C 1
ATOM 2363 O O . ILE B 1 84 ? -3.949 -33.5 -4.457 1 78.81 84 ILE B O 1
ATOM 2367 N N . TRP B 1 85 ? -4.559 -34.719 -2.707 1 82 85 TRP B N 1
ATOM 2368 C CA . TRP B 1 85 ? -4.531 -33.562 -1.823 1 82 85 TRP B CA 1
ATOM 2369 C C . TRP B 1 85 ? -3.129 -32.938 -1.755 1 82 85 TRP B C 1
ATOM 2371 O O . TRP B 1 85 ? -2.967 -31.734 -1.769 1 82 85 TRP B O 1
ATOM 2381 N N . SER B 1 86 ? -2.182 -33.688 -1.725 1 79.81 86 SER B N 1
ATOM 2382 C CA . SER B 1 86 ? -0.809 -33.219 -1.622 1 79.81 86 SER B CA 1
ATOM 2383 C C . SER B 1 86 ? -0.384 -32.5 -2.893 1 79.81 86 SER B C 1
ATOM 2385 O O . SER B 1 86 ? 0.451 -31.578 -2.844 1 79.81 86 SER B O 1
ATOM 2387 N N . TYR B 1 87 ? -1.015 -32.844 -3.969 1 79.69 87 TYR B N 1
ATOM 2388 C CA . TYR B 1 87 ? -0.704 -32.219 -5.246 1 79.69 87 TYR B CA 1
ATOM 2389 C C . TYR B 1 87 ? -1.415 -30.875 -5.379 1 79.69 87 TYR B C 1
ATOM 2391 O O . TYR B 1 87 ? -0.815 -29.891 -5.805 1 79.69 87 TYR B O 1
ATOM 2399 N N . ILE B 1 88 ? -2.65 -30.859 -4.969 1 79.38 88 ILE B N 1
ATOM 2400 C CA . ILE B 1 88 ? -3.475 -29.656 -5.145 1 79.38 88 ILE B CA 1
ATOM 2401 C C . ILE B 1 88 ? -3.129 -28.625 -4.074 1 79.38 88 ILE B C 1
ATOM 2403 O O . ILE B 1 88 ? -3.201 -27.422 -4.32 1 79.38 88 ILE B O 1
ATOM 2407 N N . ASN B 1 89 ? -2.703 -29.156 -2.926 1 86.44 89 ASN B N 1
ATOM 2408 C CA . ASN B 1 89 ? -2.502 -28.234 -1.802 1 86.44 89 ASN B CA 1
ATOM 2409 C C . ASN B 1 89 ? -1.102 -28.375 -1.213 1 86.44 89 ASN B C 1
ATOM 2411 O O . ASN B 1 89 ? -0.944 -28.812 -0.069 1 86.44 89 ASN B O 1
ATOM 2415 N N . PRO B 1 90 ? -0.191 -27.766 -1.948 1 88.38 90 PRO B N 1
ATOM 2416 C CA . PRO B 1 90 ? 1.156 -27.766 -1.374 1 88.38 90 PRO B CA 1
ATOM 2417 C C . PRO B 1 90 ? 1.258 -26.938 -0.103 1 88.38 90 PRO B C 1
ATOM 2419 O O . PRO B 1 90 ? 0.354 -26.156 0.197 1 88.38 90 PRO B O 1
ATOM 2422 N N . PRO B 1 91 ? 2.281 -27.156 0.646 1 90.12 91 PRO B N 1
ATOM 2423 C CA . PRO B 1 91 ? 2.389 -26.469 1.934 1 90.12 91 PRO B CA 1
ATOM 2424 C C . PRO B 1 91 ? 2.361 -24.953 1.792 1 90.12 91 PRO B C 1
ATOM 2426 O O . PRO B 1 91 ? 1.817 -24.25 2.654 1 90.12 91 PRO B O 1
ATOM 2429 N N . TRP B 1 92 ? 3.053 -24.375 0.803 1 90.12 92 TRP B N 1
ATOM 2430 C CA . TRP B 1 92 ? 3.023 -22.922 0.64 1 90.12 92 TRP B CA 1
ATOM 2431 C C . TRP B 1 92 ? 1.6 -22.438 0.402 1 90.12 92 TRP B C 1
ATOM 2433 O O . TRP B 1 92 ? 1.232 -21.344 0.844 1 90.12 92 TRP B O 1
ATOM 2443 N N . PHE B 1 93 ? 0.799 -23.188 -0.309 1 92.75 93 PHE B N 1
ATOM 2444 C CA . PHE B 1 93 ? -0.587 -22.828 -0.578 1 92.75 93 PHE B CA 1
ATOM 2445 C C . PHE B 1 93 ? -1.43 -22.938 0.688 1 92.75 93 PHE B C 1
ATOM 2447 O O . PHE B 1 93 ? -2.279 -22.078 0.945 1 92.75 93 PHE B O 1
ATOM 2454 N N . LEU B 1 94 ? -1.228 -23.953 1.439 1 93.5 94 LEU B N 1
ATOM 2455 C CA . LEU B 1 94 ? -1.899 -24.094 2.729 1 93.5 94 LEU B CA 1
ATOM 2456 C C . LEU B 1 94 ? -1.593 -22.906 3.629 1 93.5 94 LEU B C 1
ATOM 2458 O O . LEU B 1 94 ? -2.473 -22.422 4.34 1 93.5 94 LEU B O 1
ATOM 2462 N N . GLY B 1 95 ? -0.326 -22.484 3.57 1 94.06 95 GLY B N 1
ATOM 2463 C CA . GLY B 1 95 ? 0.046 -21.281 4.309 1 94.06 95 GLY B CA 1
ATOM 2464 C C . GLY B 1 95 ? -0.739 -20.062 3.891 1 94.06 95 GLY B C 1
ATOM 2465 O O . GLY B 1 95 ? -1.172 -19.266 4.738 1 94.06 95 GLY B O 1
ATOM 2466 N N . ILE B 1 96 ? -0.867 -19.875 2.635 1 95.81 96 ILE B N 1
ATOM 2467 C CA . ILE B 1 96 ? -1.621 -18.75 2.109 1 95.81 96 ILE B CA 1
ATOM 2468 C C . ILE B 1 96 ? -3.076 -18.844 2.562 1 95.81 96 ILE B C 1
ATOM 2470 O O . ILE B 1 96 ? -3.688 -17.828 2.922 1 95.81 96 ILE B O 1
ATOM 2474 N N . GLN B 1 97 ? -3.646 -20.062 2.584 1 95.31 97 GLN B N 1
ATOM 2475 C CA . GLN B 1 97 ? -5.027 -20.266 3.006 1 95.31 97 GLN B CA 1
ATOM 2476 C C . GLN B 1 97 ? -5.23 -19.844 4.457 1 95.31 97 GLN B C 1
ATOM 2478 O O . GLN B 1 97 ? -6.191 -19.141 4.777 1 95.31 97 GLN B O 1
ATOM 2483 N N . VAL B 1 98 ? -4.332 -20.219 5.223 1 95.69 98 VAL B N 1
ATOM 2484 C CA . VAL B 1 98 ? -4.418 -19.891 6.641 1 95.69 98 VAL B CA 1
ATOM 2485 C C . VAL B 1 98 ? -4.227 -18.391 6.836 1 95.69 98 VAL B C 1
ATOM 2487 O O . VAL B 1 98 ? -4.984 -17.75 7.566 1 95.69 98 VAL B O 1
ATOM 2490 N N . MET B 1 99 ? -3.262 -17.844 6.168 1 97.25 99 MET B N 1
ATOM 2491 C CA . MET B 1 99 ? -2.963 -16.422 6.309 1 97.25 99 MET B CA 1
ATOM 2492 C C . MET B 1 99 ? -4.117 -15.57 5.789 1 97.25 99 MET B C 1
ATOM 2494 O O . MET B 1 99 ? -4.445 -14.531 6.375 1 97.25 99 MET B O 1
ATOM 2498 N N . MET B 1 100 ? -4.66 -16 4.746 1 97.12 100 MET B N 1
ATOM 2499 C CA . MET B 1 100 ? -5.781 -15.258 4.191 1 97.12 100 MET B CA 1
ATOM 2500 C C . MET B 1 100 ? -6.996 -15.336 5.113 1 97.12 100 MET B C 1
ATOM 2502 O O . MET B 1 100 ? -7.777 -14.383 5.191 1 97.12 100 MET B O 1
ATOM 2506 N N . THR B 1 101 ? -7.184 -16.453 5.766 1 97.25 101 THR B N 1
ATOM 2507 C CA . THR B 1 101 ? -8.258 -16.578 6.742 1 97.25 101 THR B CA 1
ATOM 2508 C C . THR B 1 101 ? -8.039 -15.609 7.906 1 97.25 101 THR B C 1
ATOM 2510 O O . THR B 1 101 ? -8.969 -14.945 8.359 1 97.25 101 THR B O 1
ATOM 2513 N N . LEU B 1 102 ? -6.824 -15.562 8.336 1 96.81 102 LEU B N 1
ATOM 2514 C CA . LEU B 1 102 ? -6.488 -14.625 9.406 1 96.81 102 LEU B CA 1
ATOM 2515 C C . LEU B 1 102 ? -6.715 -13.188 8.953 1 96.81 102 LEU B C 1
ATOM 2517 O O . LEU B 1 102 ? -7.215 -12.359 9.727 1 96.81 102 LEU B O 1
ATOM 2521 N N . ALA B 1 103 ? -6.301 -12.898 7.715 1 97.12 103 ALA B N 1
ATOM 2522 C CA . ALA B 1 103 ? -6.496 -11.555 7.176 1 97.12 103 ALA B CA 1
ATOM 2523 C C . ALA B 1 103 ? -7.98 -11.211 7.102 1 97.12 103 ALA B C 1
ATOM 2525 O O . ALA B 1 103 ? -8.375 -10.078 7.387 1 97.12 103 ALA B O 1
ATOM 2526 N N . LEU B 1 104 ? -8.766 -12.148 6.727 1 97.31 104 LEU B N 1
ATOM 2527 C CA . LEU B 1 104 ? -10.211 -11.93 6.641 1 97.31 104 LEU B CA 1
ATOM 2528 C C . LEU B 1 104 ? -10.797 -11.656 8.016 1 97.31 104 LEU B C 1
ATOM 2530 O O . LEU B 1 104 ? -11.586 -10.719 8.188 1 97.31 104 LEU B O 1
ATOM 2534 N N . LEU B 1 105 ? -10.383 -12.453 8.992 1 97.56 105 LEU B N 1
ATOM 2535 C CA . LEU B 1 105 ? -10.875 -12.258 10.352 1 97.56 105 LEU B CA 1
ATOM 2536 C C . LEU B 1 105 ? -10.438 -10.898 10.898 1 97.56 105 LEU B C 1
ATOM 2538 O O . LEU B 1 105 ? -11.211 -10.219 11.57 1 97.56 105 LEU B O 1
ATOM 2542 N N . ALA B 1 106 ? -9.258 -10.578 10.633 1 97.31 106 ALA B N 1
ATOM 2543 C CA . ALA B 1 106 ? -8.75 -9.289 11.078 1 97.31 106 ALA B CA 1
ATOM 2544 C C . ALA B 1 106 ? -9.539 -8.141 10.453 1 97.31 106 ALA B C 1
ATOM 2546 O O . ALA B 1 106 ? -9.891 -7.172 11.125 1 97.31 106 ALA B O 1
ATOM 2547 N N . GLU B 1 107 ? -9.812 -8.25 9.18 1 97.56 107 GLU B N 1
ATOM 2548 C CA . GLU B 1 107 ? -10.547 -7.199 8.492 1 97.56 107 GLU B CA 1
ATOM 2549 C C . GLU B 1 107 ? -11.977 -7.082 9.023 1 97.56 107 GLU B C 1
ATOM 2551 O O . GLU B 1 107 ? -12.508 -5.98 9.156 1 97.56 107 GLU B O 1
ATOM 2556 N N . ILE B 1 108 ? -12.602 -8.203 9.297 1 97.44 108 ILE B N 1
ATOM 2557 C CA . ILE B 1 108 ? -13.938 -8.188 9.883 1 97.44 108 ILE B CA 1
ATOM 2558 C C . ILE B 1 108 ? -13.898 -7.48 11.234 1 97.44 108 ILE B C 1
ATOM 2560 O O . ILE B 1 108 ? -14.758 -6.652 11.539 1 97.44 108 ILE B O 1
ATOM 2564 N N . SER B 1 109 ? -12.922 -7.805 12.008 1 96.06 109 SER B N 1
ATOM 2565 C CA . SER B 1 109 ? -12.781 -7.191 13.328 1 96.06 109 SER B CA 1
ATOM 2566 C C . SER B 1 109 ? -12.555 -5.688 13.219 1 96.06 109 SER B C 1
ATOM 2568 O O . SER B 1 109 ? -13.117 -4.914 13.992 1 96.06 109 SER B O 1
ATOM 2570 N N . VAL B 1 110 ? -11.695 -5.297 12.258 1 95.62 110 VAL B N 1
ATOM 2571 C CA . VAL B 1 110 ? -11.398 -3.879 12.078 1 95.62 110 VAL B CA 1
ATOM 2572 C C . VAL B 1 110 ? -12.672 -3.123 11.703 1 95.62 110 VAL B C 1
ATOM 2574 O O . VAL B 1 110 ? -12.953 -2.061 12.258 1 95.62 110 VAL B O 1
ATOM 2577 N N . VAL B 1 111 ? -13.453 -3.643 10.797 1 95.94 111 VAL B N 1
ATOM 2578 C CA . VAL B 1 111 ? -14.672 -2.977 10.352 1 95.94 111 VAL B CA 1
ATOM 2579 C C . VAL B 1 111 ? -15.672 -2.916 11.5 1 95.94 111 VAL B C 1
ATOM 2581 O O . VAL B 1 111 ? -16.297 -1.879 11.734 1 95.94 111 VAL B O 1
ATOM 2584 N N . LEU B 1 112 ? -15.812 -3.945 12.273 1 93.81 112 LEU B N 1
ATOM 2585 C CA . LEU B 1 112 ? -16.75 -3.992 13.398 1 93.81 112 LEU B CA 1
ATOM 2586 C C . LEU B 1 112 ? -16.344 -3.002 14.484 1 93.81 112 LEU B C 1
ATOM 2588 O O . LEU B 1 112 ? -17.172 -2.203 14.938 1 93.81 112 LEU B O 1
ATOM 2592 N N . LEU B 1 113 ? -15.109 -3.072 14.852 1 90.81 113 LEU B N 1
ATOM 2593 C CA . LEU B 1 113 ? -14.625 -2.211 15.93 1 90.81 113 LEU B CA 1
ATOM 2594 C C . LEU B 1 113 ? -14.633 -0.748 15.5 1 90.81 113 LEU B C 1
ATOM 2596 O O . LEU B 1 113 ? -14.93 0.138 16.297 1 90.81 113 LEU B O 1
ATOM 2600 N N . ALA B 1 114 ? -14.234 -0.504 14.234 1 90.19 114 ALA B N 1
ATOM 2601 C CA . ALA B 1 114 ? -14.266 0.868 13.734 1 90.19 114 ALA B CA 1
ATOM 2602 C C . ALA B 1 114 ? -15.688 1.422 13.742 1 90.19 114 ALA B C 1
ATOM 2604 O O . ALA B 1 114 ? -15.906 2.6 14.039 1 90.19 114 ALA B O 1
ATOM 2605 N N . THR B 1 115 ? -16.672 0.59 13.383 1 90.94 115 THR B N 1
ATOM 2606 C CA . THR B 1 115 ? -18.078 1.008 13.422 1 90.94 115 THR B CA 1
ATOM 2607 C C . THR B 1 115 ? -18.5 1.326 14.852 1 90.94 115 THR B C 1
ATOM 2609 O O . THR B 1 115 ? -19.188 2.316 15.094 1 90.94 115 THR B O 1
ATOM 2612 N N . LEU B 1 116 ? -18.047 0.545 15.805 1 87.38 116 LEU B N 1
ATOM 2613 C CA . LEU B 1 116 ? -18.391 0.786 17.203 1 87.38 116 LEU B CA 1
ATOM 2614 C C . LEU B 1 116 ? -17.75 2.082 17.703 1 87.38 116 LEU B C 1
ATOM 2616 O O . LEU B 1 116 ? -18.359 2.818 18.484 1 87.38 116 LEU B O 1
ATOM 2620 N N . PHE B 1 117 ? -16.531 2.309 17.234 1 84.88 117 PHE B N 1
ATOM 2621 C CA . PHE B 1 117 ? -15.867 3.547 17.625 1 84.88 117 PHE B CA 1
ATOM 2622 C C . PHE B 1 117 ? -16.609 4.758 17.078 1 84.88 117 PHE B C 1
ATOM 2624 O O . PHE B 1 117 ? -16.734 5.777 17.75 1 84.88 117 PHE B O 1
ATOM 2631 N N . LEU B 1 118 ? -17.141 4.719 15.906 1 82.62 118 LEU B N 1
ATOM 2632 C CA . LEU B 1 118 ? -17.828 5.832 15.266 1 82.62 118 LEU B CA 1
ATOM 2633 C C . LEU B 1 118 ? -19.172 6.109 15.945 1 82.62 118 LEU B C 1
ATOM 2635 O O . LEU B 1 118 ? -19.562 7.266 16.094 1 82.62 118 LEU B O 1
ATOM 2639 N N . ILE B 1 119 ? -19.906 5.051 16.328 1 83.25 119 ILE B N 1
ATOM 2640 C CA . ILE B 1 119 ? -21.203 5.223 16.969 1 83.25 119 ILE B CA 1
ATOM 2641 C C . ILE B 1 119 ? -21.016 5.695 18.406 1 83.25 119 ILE B C 1
ATOM 2643 O O . ILE B 1 119 ? -21.906 6.309 19 1 83.25 119 ILE B O 1
ATOM 2647 N N . GLY B 1 120 ? -19.812 5.645 18.969 1 76.38 120 GLY B N 1
ATOM 2648 C CA . GLY B 1 120 ? -19.547 6.133 20.312 1 76.38 120 GLY B CA 1
ATOM 2649 C C . GLY B 1 120 ? -19.906 5.129 21.391 1 76.38 120 GLY B C 1
ATOM 2650 O O . GLY B 1 120 ? -20.188 5.508 22.531 1 76.38 120 GLY B O 1
ATOM 2651 N N . CYS B 1 121 ? -20.141 3.961 21.062 1 65.38 121 CYS B N 1
ATOM 2652 C CA . CYS B 1 121 ? -20.531 2.957 22.047 1 65.38 121 CYS B CA 1
ATOM 2653 C C . CYS B 1 121 ? -19.359 2.557 22.922 1 65.38 121 CYS B C 1
ATOM 2655 O O . CYS B 1 121 ? -19.547 2.025 24.016 1 65.38 121 CYS B O 1
ATOM 2657 N N . CYS B 1 122 ? -18.203 2.703 22.422 1 61.06 122 CYS B N 1
ATOM 2658 C CA . CYS B 1 122 ? -17.062 2.252 23.219 1 61.06 122 CYS B CA 1
ATOM 2659 C C . CYS B 1 122 ? -16.625 3.332 24.203 1 61.06 122 CYS B C 1
ATOM 2661 O O . CYS B 1 122 ? -16.578 4.512 23.859 1 61.06 122 CYS B O 1
ATOM 2663 N N . PRO B 1 123 ? -16.703 2.883 25.609 1 56.12 123 PRO B N 1
ATOM 2664 C CA . PRO B 1 123 ? -16.188 3.812 26.609 1 56.12 123 PRO B CA 1
ATOM 2665 C C . PRO B 1 123 ? -14.773 4.297 26.281 1 56.12 123 PRO B C 1
ATOM 2667 O O . PRO B 1 123 ? -13.914 3.496 25.906 1 56.12 123 PRO B O 1
ATOM 2670 N N . GLY B 1 124 ? -14.516 5.527 25.703 1 57.16 124 GLY B N 1
ATOM 2671 C CA . GLY B 1 124 ? -13.242 6.113 25.312 1 57.16 124 GLY B CA 1
ATOM 2672 C C . GLY B 1 124 ? -13.164 6.457 23.844 1 57.16 124 GLY B C 1
ATOM 2673 O O . GLY B 1 124 ? -12.117 6.285 23.219 1 57.16 124 GLY B O 1
ATOM 2674 N N . ARG B 1 125 ? -14.344 6.586 23.281 1 56.03 125 ARG B N 1
ATOM 2675 C CA . ARG B 1 125 ? -14.492 6.992 21.891 1 56.03 125 ARG B CA 1
ATOM 2676 C C . ARG B 1 125 ? -13.219 7.672 21.375 1 56.03 125 ARG B C 1
ATOM 2678 O O . ARG B 1 125 ? -12.859 7.535 20.203 1 56.03 125 ARG B O 1
ATOM 2685 N N . ASN B 1 126 ? -12.594 8.219 22.359 1 63.06 126 ASN B N 1
ATOM 2686 C CA . ASN B 1 126 ? -11.383 8.93 21.984 1 63.06 126 ASN B CA 1
ATOM 2687 C C . ASN B 1 126 ? -10.133 8.234 22.516 1 63.06 126 ASN B C 1
ATOM 2689 O O . ASN B 1 126 ? -9.156 8.891 22.875 1 63.06 126 ASN B O 1
ATOM 2693 N N . SER B 1 127 ? -10.375 6.91 22.75 1 82.19 127 SER B N 1
ATOM 2694 C CA . SER B 1 127 ? -9.195 6.199 23.234 1 82.19 127 SER B CA 1
ATOM 2695 C C . SER B 1 127 ? -8.125 6.102 22.156 1 82.19 127 SER B C 1
ATOM 2697 O O . SER B 1 127 ? -8.305 5.406 21.156 1 82.19 127 SER B O 1
ATOM 2699 N N . VAL B 1 128 ? -7.145 6.895 22.297 1 85.75 128 VAL B N 1
ATOM 2700 C CA . VAL B 1 128 ? -6.008 6.973 21.375 1 85.75 128 VAL B CA 1
ATOM 2701 C C . VAL B 1 128 ? -5.402 5.582 21.188 1 85.75 128 VAL B C 1
ATOM 2703 O O . VAL B 1 128 ? -5.098 5.18 20.062 1 85.75 128 VAL B O 1
ATOM 2706 N N . CYS B 1 129 ? -5.391 4.836 22.25 1 87.75 129 CYS B N 1
ATOM 2707 C CA . CYS B 1 129 ? -4.801 3.504 22.188 1 87.75 129 CYS B CA 1
ATOM 2708 C C . CYS B 1 129 ? -5.645 2.572 21.328 1 87.75 129 CYS B C 1
ATOM 2710 O O . CYS B 1 129 ? -5.109 1.796 20.531 1 87.75 129 CYS B O 1
ATOM 2712 N N . GLY B 1 130 ? -6.938 2.641 21.531 1 87.31 130 GLY B N 1
ATOM 2713 C CA . GLY B 1 130 ? -7.828 1.815 20.734 1 87.31 130 GLY B CA 1
ATOM 2714 C C . GLY B 1 130 ? -7.723 2.094 19.234 1 87.31 130 GLY B C 1
ATOM 2715 O O . GLY B 1 130 ? -7.719 1.166 18.422 1 87.31 130 GLY B O 1
ATOM 2716 N N . LEU B 1 131 ? -7.559 3.285 18.859 1 89.69 131 LEU B N 1
ATOM 2717 C CA . LEU B 1 131 ? -7.465 3.666 17.453 1 89.69 131 LEU B CA 1
ATOM 2718 C C . LEU B 1 131 ? -6.141 3.207 16.844 1 89.69 131 LEU B C 1
ATOM 2720 O O . LEU B 1 131 ? -6.102 2.744 15.703 1 89.69 131 LEU B O 1
ATOM 2724 N N . PHE B 1 132 ? -5.059 3.293 17.641 1 92.31 132 PHE B N 1
ATOM 2725 C CA . PHE B 1 132 ? -3.76 2.824 17.172 1 92.31 132 PHE B CA 1
ATOM 2726 C C . PHE B 1 132 ? -3.775 1.317 16.938 1 92.31 132 PHE B C 1
ATOM 2728 O O . PHE B 1 132 ? -3.186 0.82 15.984 1 92.31 132 PHE B O 1
ATOM 2735 N N . ILE B 1 133 ? -4.445 0.628 17.812 1 92.31 133 ILE B N 1
ATOM 2736 C CA . ILE B 1 133 ? -4.531 -0.822 17.688 1 92.31 133 ILE B CA 1
ATOM 2737 C C . ILE B 1 133 ? -5.355 -1.183 16.453 1 92.31 133 ILE B C 1
ATOM 2739 O O . ILE B 1 133 ? -4.973 -2.059 15.68 1 92.31 133 ILE B O 1
ATOM 2743 N N . LEU B 1 134 ? -6.43 -0.488 16.219 1 92.81 134 LEU B N 1
ATOM 2744 C CA . LEU B 1 134 ? -7.289 -0.725 15.07 1 92.81 134 LEU B CA 1
ATOM 2745 C C . LEU B 1 134 ? -6.539 -0.464 13.773 1 92.81 134 LEU B C 1
ATOM 2747 O O . LEU B 1 134 ? -6.57 -1.29 12.852 1 92.81 134 LEU B O 1
ATOM 2751 N N . GLY B 1 135 ? -5.895 0.669 13.75 1 93.5 135 GLY B N 1
ATOM 2752 C CA . GLY B 1 135 ? -5.102 0.977 12.57 1 93.5 135 GLY B CA 1
ATOM 2753 C C . GLY B 1 135 ? -3.957 0.004 12.352 1 93.5 135 GLY B C 1
ATOM 2754 O O . GLY B 1 135 ? -3.66 -0.365 11.219 1 93.5 135 GLY B O 1
ATOM 2755 N N . GLY B 1 136 ? -3.336 -0.412 13.43 1 94.38 136 GLY B N 1
ATOM 2756 C CA . GLY B 1 136 ? -2.246 -1.37 13.352 1 94.38 136 GLY B CA 1
ATOM 2757 C C . GLY B 1 136 ? -2.68 -2.723 12.82 1 94.38 136 GLY B C 1
ATOM 2758 O O . GLY B 1 136 ? -1.988 -3.322 11.992 1 94.38 136 GLY B O 1
ATOM 2759 N N . ILE B 1 137 ? -3.791 -3.154 13.281 1 95.94 137 ILE B N 1
ATOM 2760 C CA . ILE B 1 137 ? -4.332 -4.418 12.789 1 95.94 137 ILE B CA 1
ATOM 2761 C C . ILE B 1 137 ? -4.621 -4.309 11.297 1 95.94 137 ILE B C 1
ATOM 2763 O O . ILE B 1 137 ? -4.328 -5.23 10.531 1 95.94 137 ILE B O 1
ATOM 2767 N N . GLY B 1 138 ? -5.191 -3.18 10.914 1 95.25 138 GLY B N 1
ATOM 2768 C CA . GLY B 1 138 ? -5.453 -2.959 9.5 1 95.25 138 GLY B CA 1
ATOM 2769 C C . GLY B 1 138 ? -4.195 -2.98 8.648 1 95.25 138 GLY B C 1
ATOM 2770 O O . GLY B 1 138 ? -4.148 -3.652 7.613 1 95.25 138 GLY B O 1
ATOM 2771 N N . LEU B 1 139 ? -3.18 -2.309 9.07 1 94.94 139 LEU B N 1
ATOM 2772 C CA . LEU B 1 139 ? -1.928 -2.246 8.32 1 94.94 139 LEU B CA 1
ATOM 2773 C C . LEU B 1 139 ? -1.269 -3.621 8.25 1 94.94 139 LEU B C 1
ATOM 2775 O O . LEU B 1 139 ? -0.78 -4.023 7.191 1 94.94 139 LEU B O 1
ATOM 2779 N N . CYS B 1 140 ? -1.304 -4.344 9.336 1 95.38 140 CYS B N 1
ATOM 2780 C CA . CYS B 1 140 ? -0.716 -5.676 9.383 1 95.38 140 CYS B CA 1
ATOM 2781 C C . CYS B 1 140 ? -1.454 -6.625 8.445 1 95.38 140 CYS B C 1
ATOM 2783 O O . CYS B 1 140 ? -0.829 -7.41 7.73 1 95.38 140 CYS B O 1
ATOM 2785 N N . SER B 1 141 ? -2.758 -6.523 8.516 1 96.75 141 SER B N 1
ATOM 2786 C CA . SER B 1 141 ? -3.562 -7.359 7.633 1 96.75 141 SER B CA 1
ATOM 2787 C C . SER B 1 141 ? -3.291 -7.035 6.168 1 96.75 141 SER B C 1
ATOM 2789 O O . SER B 1 141 ? -3.25 -7.934 5.324 1 96.75 141 SER B O 1
ATOM 2791 N N . GLY B 1 142 ? -3.129 -5.781 5.855 1 95.44 142 GLY B N 1
ATOM 2792 C CA . GLY B 1 142 ? -2.799 -5.391 4.492 1 95.44 142 GLY B CA 1
ATOM 2793 C C . GLY B 1 142 ? -1.451 -5.914 4.031 1 95.44 142 GLY B C 1
ATOM 2794 O O . GLY B 1 142 ? -1.313 -6.375 2.896 1 95.44 142 GLY B O 1
ATOM 2795 N N . ILE B 1 143 ? -0.482 -5.91 4.867 1 93.44 143 ILE B N 1
ATOM 2796 C CA . ILE B 1 143 ? 0.851 -6.41 4.551 1 93.44 143 ILE B CA 1
ATOM 2797 C C . ILE B 1 143 ? 0.799 -7.922 4.348 1 93.44 143 ILE B C 1
ATOM 2799 O O . ILE B 1 143 ? 1.412 -8.453 3.418 1 93.44 143 ILE B O 1
ATOM 2803 N N . LEU B 1 144 ? 0.093 -8.555 5.227 1 95.81 144 LEU B N 1
ATOM 2804 C CA . LEU B 1 144 ? -0.062 -10 5.105 1 95.81 144 LEU B CA 1
ATOM 2805 C C . LEU B 1 144 ? -0.695 -10.367 3.768 1 95.81 144 LEU B C 1
ATOM 2807 O O . LEU B 1 144 ? -0.237 -11.297 3.094 1 95.81 144 LEU B O 1
ATOM 2811 N N . THR B 1 145 ? -1.71 -9.625 3.426 1 96.69 145 THR B N 1
ATOM 2812 C CA . THR B 1 145 ? -2.377 -9.875 2.152 1 96.69 145 THR B CA 1
ATOM 2813 C C . THR B 1 145 ? -1.426 -9.617 0.986 1 96.69 145 THR B C 1
ATOM 2815 O O . THR B 1 145 ? -1.415 -10.375 0.011 1 96.69 145 THR B O 1
ATOM 2818 N N . ALA B 1 146 ? -0.611 -8.625 1.065 1 94.31 146 ALA B N 1
ATOM 2819 C CA . ALA B 1 146 ? 0.355 -8.312 0.016 1 94.31 146 ALA B CA 1
ATOM 2820 C C . ALA B 1 146 ? 1.38 -9.43 -0.139 1 94.31 146 ALA B C 1
ATOM 2822 O O . ALA B 1 146 ? 1.696 -9.836 -1.259 1 94.31 146 ALA B O 1
ATOM 2823 N N . ILE B 1 147 ? 1.83 -9.922 0.947 1 94.69 147 ILE B N 1
ATOM 2824 C CA . ILE B 1 147 ? 2.812 -11 0.91 1 94.69 147 ILE B CA 1
ATOM 2825 C C . ILE B 1 147 ? 2.197 -12.234 0.264 1 94.69 147 ILE B C 1
ATOM 2827 O O . ILE B 1 147 ? 2.814 -12.867 -0.601 1 94.69 147 ILE B O 1
ATOM 2831 N N . CYS B 1 148 ? 0.987 -12.547 0.685 1 96.25 148 CYS B N 1
ATOM 2832 C CA . CYS B 1 148 ? 0.305 -13.719 0.146 1 96.25 148 CYS B CA 1
ATOM 2833 C C . CYS B 1 148 ? 0.081 -13.578 -1.354 1 96.25 148 CYS B C 1
ATOM 2835 O O . CYS B 1 148 ? 0.274 -14.531 -2.107 1 96.25 148 CYS B O 1
ATOM 2837 N N . THR B 1 149 ? -0.313 -12.43 -1.807 1 94.38 149 THR B N 1
ATOM 2838 C CA . THR B 1 149 ? -0.585 -12.234 -3.227 1 94.38 149 THR B CA 1
ATOM 2839 C C . THR B 1 149 ? 0.709 -12.266 -4.035 1 94.38 149 THR B C 1
ATOM 2841 O O . THR B 1 149 ? 0.719 -12.719 -5.18 1 94.38 149 THR B O 1
ATOM 2844 N N . VAL B 1 150 ? 1.802 -11.82 -3.436 1 93.38 150 VAL B N 1
ATOM 2845 C CA . VAL B 1 150 ? 3.092 -11.852 -4.117 1 93.38 150 VAL B CA 1
ATOM 2846 C C . VAL B 1 150 ? 3.551 -13.297 -4.281 1 93.38 150 VAL B C 1
ATOM 2848 O O . VAL B 1 150 ? 3.979 -13.703 -5.367 1 93.38 150 VAL B O 1
ATOM 2851 N N . ILE B 1 151 ? 3.434 -14.062 -3.256 1 93.06 151 ILE B N 1
ATOM 2852 C CA . ILE B 1 151 ? 3.861 -15.461 -3.299 1 93.06 151 ILE B CA 1
ATOM 2853 C C . ILE B 1 151 ? 2.988 -16.234 -4.281 1 93.06 151 ILE B C 1
ATOM 2855 O O . ILE B 1 151 ? 3.5 -16.984 -5.125 1 93.06 151 ILE B O 1
ATOM 2859 N N . PHE B 1 152 ? 1.718 -16.062 -4.223 1 92.69 152 PHE B N 1
ATOM 2860 C CA . PHE B 1 152 ? 0.812 -16.766 -5.125 1 92.69 152 PHE B CA 1
ATOM 2861 C C . PHE B 1 152 ? 1.047 -16.344 -6.57 1 92.69 152 PHE B C 1
ATOM 2863 O O . PHE B 1 152 ? 1.046 -17.172 -7.477 1 92.69 152 PHE B O 1
ATOM 2870 N N . GLY B 1 153 ? 1.183 -15.117 -6.777 1 87.62 153 GLY B N 1
ATOM 2871 C CA . GLY B 1 153 ? 1.411 -14.625 -8.125 1 87.62 153 GLY B CA 1
ATOM 2872 C C . GLY B 1 153 ? 2.693 -15.148 -8.742 1 87.62 153 GLY B C 1
ATOM 2873 O O . GLY B 1 153 ? 2.756 -15.391 -9.953 1 87.62 153 GLY B O 1
ATOM 2874 N N . ALA B 1 154 ? 3.678 -15.383 -7.957 1 88.56 154 ALA B N 1
ATOM 2875 C CA . ALA B 1 154 ? 4.953 -15.891 -8.461 1 88.56 154 ALA B CA 1
ATOM 2876 C C . ALA B 1 154 ? 4.891 -17.391 -8.695 1 88.56 154 ALA B C 1
ATOM 2878 O O . ALA B 1 154 ? 5.312 -17.891 -9.742 1 88.56 154 ALA B O 1
ATOM 2879 N N . LYS B 1 155 ? 4.344 -18.094 -7.734 1 88 155 LYS B N 1
ATOM 2880 C CA . LYS B 1 155 ? 4.352 -19.547 -7.793 1 88 155 LYS B CA 1
ATOM 2881 C C . LYS B 1 155 ? 3.309 -20.062 -8.773 1 88 155 LYS B C 1
ATOM 2883 O O . LYS B 1 155 ? 3.506 -21.109 -9.406 1 88 155 LYS B O 1
ATOM 2888 N N . SER B 1 156 ? 2.219 -19.406 -8.992 1 82.69 156 SER B N 1
ATOM 2889 C CA . SER B 1 156 ? 1.13 -19.875 -9.844 1 82.69 156 SER B CA 1
ATOM 2890 C C . SER B 1 156 ? 1.533 -19.859 -11.32 1 82.69 156 SER B C 1
ATOM 2892 O O . SER B 1 156 ? 1.018 -20.656 -12.117 1 82.69 156 SER B O 1
ATOM 2894 N N . VAL B 1 157 ? 2.412 -19.062 -11.648 1 76.88 157 VAL B N 1
ATOM 2895 C CA . VAL B 1 157 ? 2.738 -18.922 -13.062 1 76.88 157 VAL B CA 1
ATOM 2896 C C . VAL B 1 157 ? 3.939 -19.797 -13.406 1 76.88 157 VAL B C 1
ATOM 2898 O O . VAL B 1 157 ? 4.035 -20.328 -14.516 1 76.88 157 VAL B O 1
ATOM 2901 N N . VAL B 1 158 ? 4.805 -20.094 -12.492 1 76.5 158 VAL B N 1
ATOM 2902 C CA . VAL B 1 158 ? 6.078 -20.688 -12.867 1 76.5 158 VAL B CA 1
ATOM 2903 C C . VAL B 1 158 ? 6.133 -22.141 -12.375 1 76.5 158 VAL B C 1
ATOM 2905 O O . VAL B 1 158 ? 6.762 -22.984 -13.008 1 76.5 158 VAL B O 1
ATOM 2908 N N . ASP B 1 159 ? 5.453 -22.391 -11.266 1 73.5 159 ASP B N 1
ATOM 2909 C CA . ASP B 1 159 ? 5.633 -23.719 -10.672 1 73.5 159 ASP B CA 1
ATOM 2910 C C . ASP B 1 159 ? 4.941 -24.797 -11.508 1 73.5 159 ASP B C 1
ATOM 2912 O O . ASP B 1 159 ? 3.729 -24.984 -11.398 1 73.5 159 ASP B O 1
ATOM 2916 N N . ARG B 1 160 ? 5.734 -25.578 -12.297 1 68.94 160 ARG B N 1
ATOM 2917 C CA . ARG B 1 160 ? 5.227 -26.609 -13.195 1 68.94 160 ARG B CA 1
ATOM 2918 C C . ARG B 1 160 ? 4.793 -27.844 -12.414 1 68.94 160 ARG B C 1
ATOM 2920 O O . ARG B 1 160 ? 3.977 -28.625 -12.891 1 68.94 160 ARG B O 1
ATOM 2927 N N . GLN B 1 161 ? 5.406 -27.984 -11.242 1 67.81 161 GLN B N 1
ATOM 2928 C CA . GLN B 1 161 ? 5.062 -29.172 -10.445 1 67.81 161 GLN B CA 1
ATOM 2929 C C . GLN B 1 161 ? 3.664 -29.047 -9.852 1 67.81 161 GLN B C 1
ATOM 2931 O O . GLN B 1 161 ? 3.018 -30.047 -9.562 1 67.81 161 GLN B O 1
ATOM 2936 N N . TRP B 1 162 ? 3.238 -27.844 -9.766 1 72.06 162 TRP B N 1
ATOM 2937 C CA . TRP B 1 162 ? 1.928 -27.625 -9.164 1 72.06 162 TRP B CA 1
ATOM 2938 C C . TRP B 1 162 ? 0.829 -27.672 -10.219 1 72.06 162 TRP B C 1
ATOM 2940 O O . TRP B 1 162 ? -0.129 -28.453 -10.086 1 72.06 162 TRP B O 1
ATOM 2950 N N . ILE B 1 163 ? 0.938 -26.875 -11.234 1 69.25 163 ILE B N 1
ATOM 2951 C CA . ILE B 1 163 ? -0.067 -26.891 -12.289 1 69.25 163 ILE B CA 1
ATOM 2952 C C . ILE B 1 163 ? 0.594 -27.219 -13.625 1 69.25 163 ILE B C 1
ATOM 2954 O O . ILE B 1 163 ? 1.601 -26.609 -13.992 1 69.25 163 ILE B O 1
ATOM 2958 N N . GLU B 1 164 ? 0.087 -28.359 -14.109 1 67.62 164 GLU B N 1
ATOM 2959 C CA . GLU B 1 164 ? 0.61 -28.766 -15.414 1 67.62 164 GLU B CA 1
ATOM 2960 C C . GLU B 1 164 ? 0.407 -27.656 -16.453 1 67.62 164 GLU B C 1
ATOM 2962 O O . GLU B 1 164 ? -0.671 -27.078 -16.531 1 67.62 164 GLU B O 1
ATOM 2967 N N . ASN B 1 165 ? 1.406 -27.25 -17.109 1 69.5 165 ASN B N 1
ATOM 2968 C CA . ASN B 1 165 ? 1.421 -26.266 -18.172 1 69.5 165 ASN B CA 1
ATOM 2969 C C . ASN B 1 165 ? 1.051 -24.875 -17.672 1 69.5 165 ASN B C 1
ATOM 2971 O O . ASN B 1 165 ? 0.05 -24.297 -18.094 1 69.5 165 ASN B O 1
ATOM 2975 N N . PRO B 1 166 ? 1.793 -24.391 -16.781 1 69.56 166 PRO B N 1
ATOM 2976 C CA . PRO B 1 166 ? 1.499 -23.078 -16.188 1 69.56 166 PRO B CA 1
ATOM 2977 C C . PRO B 1 166 ? 1.441 -21.969 -17.234 1 69.56 166 PRO B C 1
ATOM 2979 O O . PRO B 1 166 ? 0.844 -20.922 -16.984 1 69.56 166 PRO B O 1
ATOM 2982 N N . ASP B 1 167 ? 1.875 -22.188 -18.453 1 69.94 167 ASP B N 1
ATOM 2983 C CA . ASP B 1 167 ? 1.903 -21.172 -19.5 1 69.94 167 ASP B CA 1
ATOM 2984 C C . ASP B 1 167 ? 0.503 -20.922 -20.062 1 69.94 167 ASP B C 1
ATOM 2986 O O . ASP B 1 167 ? 0.254 -19.891 -20.688 1 69.94 167 ASP B O 1
ATOM 2990 N N . LYS B 1 168 ? -0.35 -21.844 -19.719 1 73.19 168 LYS B N 1
ATOM 2991 C CA . LYS B 1 168 ? -1.693 -21.719 -20.266 1 73.19 168 LYS B CA 1
ATOM 2992 C C . LYS B 1 168 ? -2.672 -21.172 -19.234 1 73.19 168 LYS B C 1
ATOM 2994 O O . LYS B 1 168 ? -3.877 -21.109 -19.484 1 73.19 168 LYS B O 1
ATOM 2999 N N . ASN B 1 169 ? -2.15 -20.844 -18.156 1 78.44 169 ASN B N 1
ATOM 3000 C CA . ASN B 1 169 ? -2.994 -20.312 -17.094 1 78.44 169 ASN B CA 1
ATOM 3001 C C . ASN B 1 169 ? -2.752 -18.828 -16.875 1 78.44 169 ASN B C 1
ATOM 3003 O O . ASN B 1 169 ? -1.676 -18.312 -17.188 1 78.44 169 ASN B O 1
ATOM 3007 N N . PHE B 1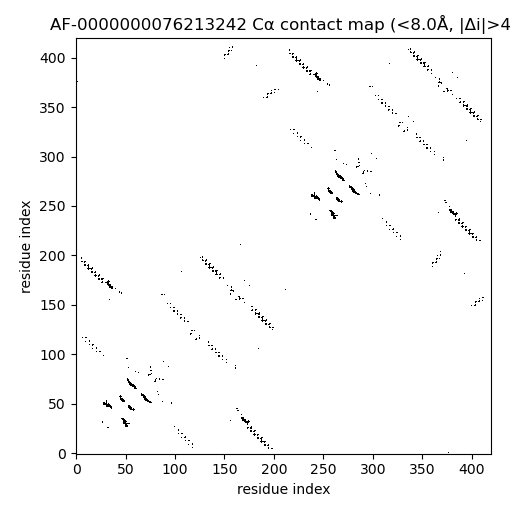 170 ? -3.793 -18.156 -16.547 1 80.5 170 PHE B N 1
ATOM 3008 C CA . PHE B 1 170 ? -3.643 -16.734 -16.234 1 80.5 170 PHE B CA 1
ATOM 3009 C C . PHE B 1 170 ? -4.348 -16.406 -14.922 1 80.5 170 PHE B C 1
ATOM 3011 O O . PHE B 1 170 ? -5.238 -17.125 -14.484 1 80.5 170 PHE B O 1
ATOM 3018 N N . LEU B 1 171 ? -3.85 -15.367 -14.266 1 85.25 171 LEU B N 1
ATOM 3019 C CA . LEU B 1 171 ? -4.492 -14.875 -13.055 1 85.25 171 LEU B CA 1
ATOM 3020 C C . LEU B 1 171 ? -5.809 -14.18 -13.383 1 85.25 171 LEU B C 1
ATOM 3022 O O . LEU B 1 171 ? -5.844 -13.258 -14.203 1 85.25 171 LEU B O 1
ATOM 3026 N N . SER B 1 172 ? -6.852 -14.594 -12.75 1 88.56 172 SER B N 1
ATOM 3027 C CA . SER B 1 172 ? -8.203 -14.141 -13.086 1 88.56 172 SER B CA 1
ATOM 3028 C C . SER B 1 172 ? -8.609 -12.961 -12.211 1 88.56 172 SER B C 1
ATOM 3030 O O . SER B 1 172 ? -7.793 -12.414 -11.469 1 88.56 172 SER B O 1
ATOM 3032 N N . TRP B 1 173 ? -9.891 -12.586 -12.375 1 89.25 173 TRP B N 1
ATOM 3033 C CA . TRP B 1 173 ? -10.438 -11.367 -11.781 1 89.25 173 TRP B CA 1
ATOM 3034 C C . TRP B 1 173 ? -10.523 -11.5 -10.266 1 89.25 173 TRP B C 1
ATOM 3036 O O . TRP B 1 173 ? -10.391 -10.508 -9.539 1 89.25 173 TRP B O 1
ATOM 3046 N N . SER B 1 174 ? -10.75 -12.641 -9.773 1 91.88 174 SER B N 1
ATOM 3047 C CA . SER B 1 174 ? -10.859 -12.812 -8.328 1 91.88 174 SER B CA 1
ATOM 3048 C C . SER B 1 174 ? -9.523 -12.539 -7.641 1 91.88 174 SER B C 1
ATOM 3050 O O . SER B 1 174 ? -9.492 -11.984 -6.539 1 91.88 174 SER B O 1
ATOM 3052 N N . PHE B 1 175 ? -8.469 -12.938 -8.312 1 92.5 175 PHE B N 1
ATOM 3053 C CA . PHE B 1 175 ? -7.141 -12.633 -7.793 1 92.5 175 PHE B CA 1
ATOM 3054 C C . PHE B 1 175 ? -6.898 -11.125 -7.781 1 92.5 175 PHE B C 1
ATOM 3056 O O . PHE B 1 175 ? -6.355 -10.594 -6.812 1 92.5 175 PHE B O 1
ATOM 3063 N N . GLY B 1 176 ? -7.305 -10.523 -8.781 1 91.19 176 GLY B N 1
ATOM 3064 C CA . GLY B 1 176 ? -7.199 -9.07 -8.828 1 91.19 176 GLY B CA 1
ATOM 3065 C C . GLY B 1 176 ? -7.977 -8.375 -7.73 1 91.19 176 GLY B C 1
ATOM 3066 O O . GLY B 1 176 ? -7.527 -7.363 -7.191 1 91.19 176 GLY B O 1
ATOM 3067 N N . CYS B 1 177 ? -9.062 -8.891 -7.355 1 94 177 CYS B N 1
ATOM 3068 C CA . CYS B 1 177 ? -9.867 -8.336 -6.277 1 94 177 CYS B CA 1
ATOM 3069 C C . CYS B 1 177 ? -9.125 -8.406 -4.949 1 94 177 CYS B C 1
ATOM 3071 O O . CYS B 1 177 ? -9.203 -7.473 -4.141 1 94 177 CYS B O 1
ATOM 3073 N N . VAL B 1 178 ? -8.43 -9.477 -4.777 1 95.94 178 VAL B N 1
ATOM 3074 C CA . VAL B 1 178 ? -7.699 -9.633 -3.521 1 95.94 178 VAL B CA 1
ATOM 3075 C C . VAL B 1 178 ? -6.535 -8.648 -3.471 1 95.94 178 VAL B C 1
ATOM 3077 O O . VAL B 1 178 ? -6.273 -8.039 -2.432 1 95.94 178 VAL B O 1
ATOM 3080 N N . VAL B 1 179 ? -5.859 -8.453 -4.59 1 94.25 179 VAL B N 1
ATOM 3081 C CA . VAL B 1 179 ? -4.758 -7.496 -4.66 1 94.25 179 VAL B CA 1
ATOM 3082 C C . VAL B 1 179 ? -5.277 -6.09 -4.375 1 94.25 179 VAL B C 1
ATOM 3084 O O . VAL B 1 179 ? -4.695 -5.355 -3.576 1 94.25 179 VAL B O 1
ATOM 3087 N N . PHE B 1 180 ? -6.359 -5.828 -4.996 1 93.88 180 PHE B N 1
ATOM 3088 C CA . PHE B 1 180 ? -6.977 -4.523 -4.805 1 93.88 180 PHE B CA 1
ATOM 3089 C C . PHE B 1 180 ? -7.426 -4.344 -3.359 1 93.88 180 PHE B C 1
ATOM 3091 O O . PHE B 1 180 ? -7.238 -3.273 -2.773 1 93.88 180 PHE B O 1
ATOM 3098 N N . SER B 1 181 ? -7.996 -5.332 -2.828 1 96.44 181 SER B N 1
ATOM 3099 C CA . SER B 1 181 ? -8.43 -5.297 -1.434 1 96.44 181 SER B CA 1
ATOM 3100 C C . SER B 1 181 ? -7.25 -5.039 -0.5 1 96.44 181 SER B C 1
ATOM 3102 O O . SER B 1 181 ? -7.371 -4.289 0.472 1 96.44 181 SER B O 1
ATOM 3104 N N . GLY B 1 182 ? -6.16 -5.664 -0.778 1 95.69 182 GLY B N 1
ATOM 3105 C CA . GLY B 1 182 ? -4.977 -5.441 0.038 1 95.69 182 GLY B CA 1
ATOM 3106 C C . GLY B 1 182 ? -4.559 -3.982 0.096 1 95.69 182 GLY B C 1
ATOM 3107 O O . GLY B 1 182 ? -4.223 -3.469 1.165 1 95.69 182 GLY B O 1
ATOM 3108 N N . PHE B 1 183 ? -4.617 -3.307 -0.957 1 94.19 183 PHE B N 1
ATOM 3109 C CA . PHE B 1 183 ? -4.25 -1.897 -1.009 1 94.19 183 PHE B CA 1
ATOM 3110 C C . PHE B 1 183 ? -5.27 -1.044 -0.264 1 94.19 183 PHE B C 1
ATOM 3112 O O . PHE B 1 183 ? -4.906 -0.095 0.432 1 94.19 183 PHE B O 1
ATOM 3119 N N . LEU B 1 184 ? -6.488 -1.406 -0.442 1 95.62 184 LEU B N 1
ATOM 3120 C CA . LEU B 1 184 ? -7.535 -0.673 0.26 1 95.62 184 LEU B CA 1
ATOM 3121 C C . LEU B 1 184 ? -7.395 -0.835 1.77 1 95.62 184 LEU B C 1
ATOM 3123 O O . LEU B 1 184 ? -7.641 0.108 2.525 1 95.62 184 LEU B O 1
ATOM 3127 N N . ILE B 1 185 ? -7.02 -2.014 2.141 1 96.94 185 ILE B N 1
ATOM 3128 C CA . ILE B 1 185 ? -6.82 -2.277 3.561 1 96.94 185 ILE B CA 1
ATOM 3129 C C . ILE B 1 185 ? -5.684 -1.405 4.094 1 96.94 185 ILE B C 1
ATOM 3131 O O . ILE B 1 185 ? -5.812 -0.79 5.156 1 96.94 185 ILE B O 1
ATOM 3135 N N . LEU B 1 186 ? -4.637 -1.296 3.334 1 94.81 186 LEU B N 1
ATOM 3136 C CA . LEU B 1 186 ? -3.496 -0.485 3.742 1 94.81 186 LEU B CA 1
ATOM 3137 C C . LEU B 1 186 ? -3.877 0.99 3.818 1 94.81 186 LEU B C 1
ATOM 3139 O O . LEU B 1 186 ? -3.516 1.679 4.777 1 94.81 186 LEU B O 1
ATOM 3143 N N . PHE B 1 187 ? -4.594 1.381 2.85 1 94.12 187 PHE B N 1
ATOM 3144 C CA . PHE B 1 187 ? -5.008 2.777 2.811 1 94.12 187 PHE B CA 1
ATOM 3145 C C . PHE B 1 187 ? -5.953 3.094 3.963 1 94.12 187 PHE B C 1
ATOM 3147 O O . PHE B 1 187 ? -5.832 4.141 4.605 1 94.12 187 PHE B O 1
ATOM 3154 N N . GLY B 1 188 ? -6.867 2.209 4.145 1 95.31 188 GLY B N 1
ATOM 3155 C CA . GLY B 1 188 ? -7.777 2.396 5.262 1 95.31 188 GLY B CA 1
ATOM 3156 C C . GLY B 1 188 ? -7.078 2.408 6.609 1 95.31 188 GLY B C 1
ATOM 3157 O O . GLY B 1 188 ? -7.367 3.252 7.457 1 95.31 188 GLY B O 1
ATOM 3158 N N . GLY B 1 189 ? -6.199 1.488 6.805 1 94.69 189 GLY B N 1
ATOM 3159 C CA . GLY B 1 189 ? -5.422 1.48 8.031 1 94.69 189 GLY B CA 1
ATOM 3160 C C . GLY B 1 189 ? -4.621 2.752 8.242 1 94.69 189 GLY B C 1
ATOM 3161 O O . GLY B 1 189 ? -4.512 3.246 9.367 1 94.69 189 GLY B O 1
ATOM 3162 N N . MET B 1 190 ? -4.074 3.303 7.18 1 94.44 190 MET B N 1
ATOM 3163 C CA . MET B 1 190 ? -3.32 4.551 7.258 1 94.44 190 MET B CA 1
ATOM 3164 C C . MET B 1 190 ? -4.215 5.699 7.707 1 94.44 190 MET B C 1
ATOM 3166 O O . MET B 1 190 ? -3.809 6.531 8.523 1 94.44 190 MET B O 1
ATOM 3170 N N . CYS B 1 191 ? -5.379 5.723 7.18 1 93.5 191 CYS B N 1
ATOM 3171 C CA . CYS B 1 191 ? -6.32 6.77 7.566 1 93.5 191 CYS B CA 1
ATOM 3172 C C . CYS B 1 191 ? -6.641 6.691 9.055 1 93.5 191 CYS B C 1
ATOM 3174 O O . CYS B 1 191 ? -6.691 7.715 9.742 1 93.5 191 CYS B O 1
ATOM 3176 N N . ILE B 1 192 ? -6.805 5.535 9.539 1 93.31 192 ILE B N 1
ATOM 3177 C CA . ILE B 1 192 ? -7.152 5.352 10.938 1 93.31 192 ILE B CA 1
ATOM 3178 C C . ILE B 1 192 ? -5.969 5.75 11.82 1 93.31 192 ILE B C 1
ATOM 3180 O O . ILE B 1 192 ? -6.148 6.352 12.883 1 93.31 192 ILE B O 1
ATOM 3184 N N . ILE B 1 193 ? -4.809 5.449 11.383 1 93.44 193 ILE B N 1
ATOM 3185 C CA . ILE B 1 193 ? -3.613 5.793 12.148 1 93.44 193 ILE B CA 1
ATOM 3186 C C . ILE B 1 193 ? -3.455 7.312 12.203 1 93.44 193 ILE B C 1
ATOM 3188 O O . ILE B 1 193 ? -3.072 7.863 13.234 1 93.44 193 ILE B O 1
ATOM 3192 N N . VAL B 1 194 ? -3.678 7.984 11.078 1 92.19 194 VAL B N 1
ATOM 3193 C CA . VAL B 1 194 ? -3.6 9.438 11.062 1 92.19 194 VAL B CA 1
ATOM 3194 C C . VAL B 1 194 ? -4.613 10.023 12.047 1 92.19 194 VAL B C 1
ATOM 3196 O O . VAL B 1 194 ? -4.305 10.953 12.789 1 92.19 194 VAL B O 1
ATOM 3199 N N . SER B 1 195 ? -5.797 9.461 12.031 1 89.62 195 SER B N 1
ATOM 3200 C CA . SER B 1 195 ? -6.824 9.914 12.969 1 89.62 195 SER B CA 1
ATOM 3201 C C . SER B 1 195 ? -6.383 9.711 14.414 1 89.62 195 SER B C 1
ATOM 3203 O O . SER B 1 195 ? -6.586 10.586 15.258 1 89.62 195 SER B O 1
ATOM 3205 N N . ALA B 1 196 ? -5.805 8.609 14.695 1 90.31 196 ALA B N 1
ATOM 3206 C CA . ALA B 1 196 ? -5.309 8.32 16.047 1 90.31 196 ALA B CA 1
ATOM 3207 C C . ALA B 1 196 ? -4.219 9.312 16.438 1 90.31 196 ALA B C 1
ATOM 3209 O O . ALA B 1 196 ? -4.195 9.789 17.578 1 90.31 196 ALA B O 1
ATOM 3210 N N . LEU B 1 197 ? -3.346 9.586 15.555 1 89.25 197 LEU B N 1
ATOM 3211 C CA . LEU B 1 197 ? -2.262 10.523 15.82 1 89.25 197 LEU B CA 1
ATOM 3212 C C . LEU B 1 197 ? -2.805 11.93 16.062 1 89.25 197 LEU B C 1
ATOM 3214 O O . LEU B 1 197 ? -2.287 12.664 16.906 1 89.25 197 LEU B O 1
ATOM 3218 N N . GLN B 1 198 ? -3.77 12.305 15.32 1 87.44 198 GLN B N 1
ATOM 3219 C CA . GLN B 1 198 ? -4.379 13.617 15.516 1 87.44 198 GLN B CA 1
ATOM 3220 C C . GLN B 1 198 ? -5 13.734 16.906 1 87.44 198 GLN B C 1
ATOM 3222 O O . GLN B 1 198 ? -4.848 14.758 17.578 1 87.44 198 GLN B O 1
ATOM 3227 N N . VAL B 1 199 ? -5.727 12.719 17.281 1 84.56 199 VAL B N 1
ATOM 3228 C CA . VAL B 1 199 ? -6.359 12.727 18.594 1 84.56 199 VAL B CA 1
ATOM 3229 C C . VAL B 1 199 ? -5.289 12.773 19.688 1 84.56 199 VAL B C 1
ATOM 3231 O O . VAL B 1 199 ? -5.441 13.477 20.688 1 84.56 199 VAL B O 1
ATOM 3234 N N . LYS B 1 200 ? -4.27 12.023 19.484 1 86.69 200 LYS B N 1
ATOM 3235 C CA . LYS B 1 200 ? -3.174 12.023 20.438 1 86.69 200 LYS B CA 1
ATOM 3236 C C . LYS B 1 200 ? -2.539 13.406 20.547 1 86.69 200 LYS B C 1
ATOM 3238 O O . LYS B 1 200 ? -2.27 13.883 21.656 1 86.69 200 LYS B O 1
ATOM 3243 N N . LEU B 1 201 ? -2.26 14.055 19.438 1 84.06 201 LEU B N 1
ATOM 3244 C CA . LEU B 1 201 ? -1.634 15.367 19.422 1 84.06 201 LEU B CA 1
ATOM 3245 C C . LEU B 1 201 ? -2.531 16.406 20.094 1 84.06 201 LEU B C 1
ATOM 3247 O O . LEU B 1 201 ? -2.043 17.312 20.766 1 84.06 201 LEU B O 1
ATOM 3251 N N . LEU B 1 202 ? -3.814 16.281 19.891 1 81.5 202 LEU B N 1
ATOM 3252 C CA . LEU B 1 202 ? -4.766 17.203 20.516 1 81.5 202 LEU B CA 1
ATOM 3253 C C . LEU B 1 202 ? -4.758 17.031 22.031 1 81.5 202 LEU B C 1
ATOM 3255 O O . LEU B 1 202 ? -4.836 18.031 22.766 1 81.5 202 LEU B O 1
ATOM 3259 N N . LYS B 1 203 ? -4.66 15.867 22.453 1 81.19 203 LYS B N 1
ATOM 3260 C CA . LYS B 1 203 ? -4.629 15.602 23.875 1 81.19 203 LYS B CA 1
ATOM 3261 C C . LYS B 1 203 ? -3.326 16.094 24.5 1 81.19 203 LYS B C 1
ATOM 3263 O O . LYS B 1 203 ? -3.328 16.625 25.609 1 81.19 203 LYS B O 1
ATOM 3268 N N . ASP B 1 204 ? -2.258 15.945 23.844 1 79.56 204 ASP B N 1
ATOM 3269 C CA . ASP B 1 204 ? -0.962 16.406 24.328 1 79.56 204 ASP B CA 1
ATOM 3270 C C . ASP B 1 204 ? -0.915 17.938 24.375 1 79.56 204 ASP B C 1
ATOM 3272 O O . ASP B 1 204 ? -0.32 18.516 25.297 1 79.56 204 ASP B O 1
ATOM 3276 N N . ASN B 1 205 ? -1.497 18.594 23.375 1 76.38 205 ASN B N 1
ATOM 3277 C CA . ASN B 1 205 ? -1.546 20.047 23.344 1 76.38 205 ASN B CA 1
ATOM 3278 C C . ASN B 1 205 ? -2.418 20.594 24.469 1 76.38 205 ASN B C 1
ATOM 3280 O O . ASN B 1 205 ? -2.148 21.672 25 1 76.38 205 ASN B O 1
ATOM 3284 N N . ASN B 1 206 ? -3.479 19.906 24.734 1 69.38 206 ASN B N 1
ATOM 3285 C CA . ASN B 1 206 ? -4.352 20.328 25.812 1 69.38 206 ASN B CA 1
ATOM 3286 C C . ASN B 1 206 ? -3.674 20.172 27.172 1 69.38 206 ASN B C 1
ATOM 3288 O O . ASN B 1 206 ? -3.928 20.953 28.094 1 69.38 206 ASN B O 1
ATOM 3292 N N . PHE B 1 207 ? -2.885 19.219 27.312 1 66.25 207 PHE B N 1
ATOM 3293 C CA . PHE B 1 207 ? -2.168 19.031 28.562 1 66.25 207 PHE B CA 1
ATOM 3294 C C . PHE B 1 207 ? -1.1 20.094 28.75 1 66.25 207 PHE B C 1
ATOM 3296 O O . PHE B 1 207 ? -0.814 20.516 29.875 1 66.25 207 PHE B O 1
ATOM 3303 N N . ASP B 1 208 ? -0.488 20.547 27.625 1 58.22 208 ASP B N 1
ATOM 3304 C CA . ASP B 1 208 ? 0.546 21.578 27.734 1 58.22 208 ASP B CA 1
ATOM 3305 C C . ASP B 1 208 ? -0.055 22.922 28.109 1 58.22 208 ASP B C 1
ATOM 3307 O O . ASP B 1 208 ? 0.615 23.75 28.719 1 58.22 208 ASP B O 1
ATOM 3311 N N . ILE B 1 209 ? -1.293 23.266 27.828 1 54.94 209 ILE B N 1
ATOM 3312 C CA . ILE B 1 209 ? -1.923 24.531 28.156 1 54.94 209 ILE B CA 1
ATOM 3313 C C . ILE B 1 209 ? -2.383 24.516 29.609 1 54.94 209 ILE B C 1
ATOM 3315 O O . ILE B 1 209 ? -2.535 25.578 30.234 1 54.94 209 ILE B O 1
ATOM 3319 N N . LEU B 1 210 ? -2.674 23.453 30.141 1 46 210 LEU B N 1
ATOM 3320 C CA . LEU B 1 210 ? -3.016 23.453 31.547 1 46 210 LEU B CA 1
ATOM 3321 C C . LEU B 1 210 ? -1.759 23.469 32.406 1 46 210 LEU B C 1
ATOM 3323 O O . LEU B 1 210 ? -1.741 24.094 33.469 1 46 210 LEU B O 1
#

Nearest PDB structures (foldseek):
  8ss7-assembly1_A  TM=7.135E-01  e=9.909E-06  Rattus norvegicus
  7rz4-assembly1_A  TM=6.671E-01  e=2.581E-05  Rattus norvegicus
  8ss4-assembly1_C  TM=6.483E-01  e=1.961E-04  Rattus norvegicus
  7tnn-assembly1_D  TM=5.970E-01  e=4.314E-04  Rattus norvegicus
  7ryz-assembly1_C  TM=5.694E-01  e=9.492E-04  Rattus norvegicus

Secondary structure (DSSP, 8-state):
-THHHHHHHHHHHHHHHHHHHHHHHHHHH-S-SEEE-TTS-----EEEE-SSEEEEEEEE-TT-TT-PEEEEEEETTSGGGSTTHHHHS-HHHHHHHHHHHHHHHHHHHHHHHHHHHHHT-STTTT-HHHHHHHHHHHHHHHHHHHHHHHHHHHHHHH-TTTSS-GGGEEE-HHHHHHHHHHHHHHHHHHHHHHHHHHHHHHHHHHHHH-/-THHHHHHHHHHHHHHHHHHHHHHHHHHH-S-SEEE-TTS-----EEEE-SSEEEEEEEE-TT-TT-PEEEEEEETTSGGGSTTHHHHS-HHHHHHHHHHHHHHHHHHHHHHHHHHHHHT-STTTT-HHHHHHHHHHHHHHHHHHHHHHHHHHHHHHH-TTTSS-GGGEEE-HHHHHHHHHHHHHHHHHHHHHHHHHHHHHHHHHHHHH-

Radius of gyration: 25.82 Å; Cα contacts (8 Å, |Δi|>4): 655; chains: 2; bounding box: 46×90×58 Å

Sequence (420 aa):
MAKSRGDWLLVAGLVFSGFALLFLVIGFATPHWLELDTKFITNSGFEKLGLWEACFNNWAYYRDYTGKTYNGCWWIFSYEYRPIWSYINPPWFLGIQVMMTLALLAEISVVLLATLFLIGCCPGRNSVCGLFILGGIGLCSGILTAICTVIFGAKSVVDRQWIENPDKNFLSWSFGCVVFSGFLILFGGMCIIVSALQVKLLKDNNFDILMAKSRGDWLLVAGLVFSGFALLFLVIGFATPHWLELDTKFITNSGFEKLGLWEACFNNWAYYRDYTGKTYNGCWWIFSYEYRPIWSYINPPWFLGIQVMMTLALLAEISVVLLATLFLIGCCPGRNSVCGLFILGGIGLCSGILTAICTVIFGAKSVVDRQWIENPDKNFLSWSFGCVVFSGFLILFGGMCIIVSALQVKLLKDNNFDIL

Organism: Mytilus galloprovincialis (NCBI:txid29158)

pLDDT: mean 83.55, std 13.81, range [30.86, 97.88]

Solvent-accessible surface area (backbone atoms only — not comparable to full-atom values): 20889 Å² total; per-residue (Å²): 118,79,70,57,58,49,45,49,33,41,49,50,15,44,54,32,32,47,53,17,44,52,30,35,48,50,26,59,71,37,46,36,32,33,32,47,40,73,86,53,82,62,87,67,15,62,42,29,30,27,74,54,29,42,26,28,51,70,25,58,54,81,83,47,85,82,67,58,63,39,69,50,76,44,47,54,89,36,78,88,32,58,91,48,32,69,58,78,50,36,70,72,54,51,50,41,48,52,49,50,50,50,33,50,51,48,47,52,48,41,44,52,51,49,51,37,40,73,74,50,71,41,93,51,59,77,37,42,66,61,32,42,51,45,14,47,49,30,37,51,33,15,50,52,44,48,52,43,50,38,53,49,62,18,46,61,50,55,38,50,87,63,38,76,60,22,85,45,44,43,80,31,70,32,40,51,30,36,56,52,16,20,52,30,22,35,52,12,13,49,31,22,35,26,28,20,46,27,52,45,51,48,53,53,54,55,58,70,73,104,121,79,70,56,59,50,45,49,33,41,48,51,13,43,53,32,32,47,52,15,44,53,30,34,50,52,26,58,70,36,46,36,32,33,31,47,40,73,88,53,82,62,87,69,15,62,42,29,30,26,77,53,30,43,25,29,51,68,26,59,54,82,83,47,84,81,67,60,62,41,69,48,74,43,48,56,89,36,78,87,32,57,89,49,31,70,57,76,48,38,69,74,53,50,49,40,47,52,49,50,50,50,31,51,52,48,47,53,48,40,46,52,51,49,51,37,41,72,74,50,71,42,95,50,60,75,37,41,65,60,34,41,50,43,13,46,51,30,37,50,34,14,51,52,43,47,53,43,50,39,52,48,61,20,46,62,49,54,38,51,89,62,38,76,64,21,86,44,44,45,78,32,68,33,39,50,31,36,57,51,16,20,53,30,22,34,51,13,13,49,31,24,34,27,29,19,48,28,53,44,51,48,52,54,53,53,57,70,73,104

InterPro domains:
  IPR004031 PMP-22/EMP/MP20/Claudin [PF13903] (19-191)

Foldseek 3Di:
DLVVVLLVLLVLLLVLLVLLLVLLVLQQPDQQQKAFQVVPVDQLQFGTGGLFKGAGCQDFDVPPPVRDTDHGIDTLPDPVCVVVNCQQQPPLSVVLSVLSVVLSVLSVVLNVVSVCLSVVVDPPVLVLVSLLVSLVSLQVSLVSLVVSLVVCVVCQQPPCSRGPPSVRMDGGDSSVSSNVSSVSSNVSSVSSNVSSVSSVVVVVVVVVVD/DLVPPLLVLLVLLLVLLVLLLVLLVLQQPDQQQKAFQVVVVDQLQFGTGGLFKGAGCQDFDPPPPVRDTDHGIDTLPDPVCVVVNCQQQPPLSVVLSVLSVVLSVLSVVLNVVSVCLSVVVDPPVLVLVSLLVSLVSLQVSLVSLVVSLVVCVVCQQPPCSRGPPSVRMDGGDSSVSSNVSSVSSNSSSVSSNVSSVSSVVVVVVVVVVD